Protein AF-A0A080ZP52-F1 (afdb_monomer_lite)

Organism: NCBI:txid1317066

Sequence (436 aa):
MRAQRRANQPVDPVRYAEYYLLLEKIFGLYREYQEHYNAKLLKLKDGKIDEMAGDIKELISMNVELKDINTQQSSKIDTLTEMNTQQSLEIKAILGHTIDVKRD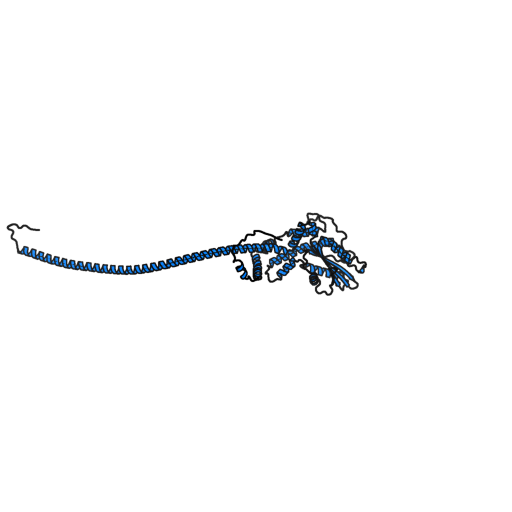LKEMSAKFDMMFDFVASMARFALPMWNGSSVFKTQLDHLIKQKTLTYALTHLKVMFVVAFYRIEEDSTYLMVYICCTNFADVGARIRKLYKEHNTTPSDDLKMTMLQPEAICLITQEINYERANIHQLVFNNSEAVVYNNRRKSYSMVYDTIDPNVIFTKFGEMVDILLEQEFQGYQMRRSQVLEDDTYEVNEDIIRHIKDSDDKFFDQTTPLCREYIDQYTRRDKTTVNGYKPVAKIPHSKTHRSDIVLAVSNVMYPLHKINKILDADNGTNEVATMINTGVMSKRNMKSLFKTTKAAAEAEDVEFDEETQERFNEVNEDDLPDTDDEDFD

Foldseek 3Di:
DDDDDDPPDDDPVVVVVVVVVVVVVVVVVVVVVVVVVVVVVVVVVVVVVVVVVVVVVVVVVVVVVVVVVVVVVVVVVVVVVVVVVVVVVVVVVVVVVVVVVVVVVVVVVVVVVVVLVVLLVVCLVQLLLLAPLSLLLVQLVVQVVVHPNVRSLQQFKFWKKKKWWAFDPQKIKIKMATDIGGLVCLLVVQQVVQCVQDVDPDPNRHIFIAQMATQFTANPDQVDDPVNLCCQQVPPPPQWDQDPVVRIIMGMGRHRDVVVVVVSVVSSSVSSNPDDRYPSNVVLVVVVVPPLADDQVLSVVVSVVNNVVLRVQQRVLSSQLSVQQKDDDPVDDNGIDGDPDGDQDFDDDPVDPDGGGSNCVSSVSNVVSSVVVVSPSVSVVCVVVVSDDSVNSVSSVVSVVSVVVVPPPPPPPVVVVVPPDDDDDDDDDDDDDDDD

Radius of gyration: 61.33 Å; chains: 1; bounding box: 144×103×180 Å

Structure (mmCIF, N/CA/C/O backbone):
data_AF-A0A080ZP52-F1
#
_entry.id   AF-A0A080ZP52-F1
#
loop_
_atom_site.group_PDB
_atom_site.id
_atom_site.type_symbol
_atom_site.label_atom_id
_atom_site.label_alt_id
_atom_site.label_comp_id
_atom_site.label_asym_id
_atom_site.label_entity_id
_atom_site.label_seq_id
_atom_site.pdbx_PDB_ins_code
_atom_site.Cartn_x
_atom_site.Cartn_y
_atom_site.Cartn_z
_atom_site.occupancy
_atom_site.B_iso_or_equiv
_atom_site.auth_seq_id
_atom_site.auth_comp_id
_atom_site.auth_asym_id
_atom_site.auth_atom_id
_atom_site.pdbx_PDB_model_num
ATOM 1 N N . MET A 1 1 ? -87.480 -29.086 122.006 1.00 43.97 1 MET A N 1
ATOM 2 C CA . MET A 1 1 ? -88.693 -29.879 122.309 1.00 43.97 1 MET A CA 1
ATOM 3 C C . MET A 1 1 ? -89.084 -29.628 123.760 1.00 43.97 1 MET A C 1
ATOM 5 O O . MET A 1 1 ? -88.258 -29.872 124.628 1.00 43.97 1 MET A O 1
ATOM 9 N N . ARG A 1 2 ? -90.280 -29.093 124.046 1.00 41.75 2 ARG A N 1
ATOM 10 C CA . ARG A 1 2 ? -90.812 -29.017 125.420 1.00 41.75 2 ARG A CA 1
ATOM 11 C C . ARG A 1 2 ? -91.896 -30.081 125.566 1.00 41.75 2 ARG A C 1
ATOM 13 O O . ARG A 1 2 ? -92.940 -29.968 124.937 1.00 41.75 2 ARG A O 1
ATOM 20 N N . ALA A 1 3 ? -91.631 -31.110 126.364 1.00 50.00 3 ALA A N 1
ATOM 21 C CA . ALA A 1 3 ? -92.643 -32.088 126.745 1.00 50.00 3 ALA A CA 1
ATOM 22 C C . ALA A 1 3 ? -93.511 -31.494 127.871 1.00 50.00 3 ALA A C 1
ATOM 24 O O . ALA A 1 3 ? -92.992 -31.133 128.927 1.00 50.00 3 ALA A O 1
ATOM 25 N N . GLN A 1 4 ? -94.820 -31.349 127.632 1.00 53.94 4 GLN A N 1
ATOM 26 C CA . GLN A 1 4 ? -95.799 -30.958 128.654 1.00 53.94 4 GLN A CA 1
ATOM 27 C C . GLN A 1 4 ? -96.029 -32.119 129.629 1.00 53.94 4 GLN A C 1
ATOM 29 O O . GLN A 1 4 ? -96.355 -33.235 129.224 1.00 53.94 4 GLN A O 1
ATOM 34 N N . ARG A 1 5 ? -95.871 -31.845 130.924 1.00 47.91 5 ARG A N 1
ATOM 35 C CA . ARG A 1 5 ? -96.026 -32.825 132.002 1.00 47.91 5 ARG A CA 1
ATOM 36 C C . ARG A 1 5 ? -97.510 -32.987 132.362 1.00 47.91 5 ARG A C 1
ATOM 38 O O . ARG A 1 5 ? -98.198 -31.992 132.574 1.00 47.91 5 ARG A O 1
ATOM 45 N N . ARG A 1 6 ? -98.011 -34.226 132.450 1.00 60.19 6 ARG A N 1
ATOM 46 C CA . ARG A 1 6 ? -99.365 -34.519 132.964 1.00 60.19 6 ARG A CA 1
ATOM 47 C C . ARG A 1 6 ? -99.363 -34.509 134.497 1.00 60.19 6 ARG A C 1
ATOM 49 O O . ARG A 1 6 ? -98.396 -34.961 135.107 1.00 60.19 6 ARG A O 1
ATOM 56 N N . ALA A 1 7 ? -100.454 -34.015 135.090 1.00 50.59 7 ALA A N 1
ATOM 57 C CA . ALA A 1 7 ? -100.545 -33.559 136.484 1.00 50.59 7 ALA A CA 1
ATOM 58 C C . ALA A 1 7 ? -100.070 -34.556 137.563 1.00 50.59 7 ALA A C 1
ATOM 60 O O . ALA A 1 7 ? -99.590 -34.112 138.596 1.00 50.59 7 ALA A O 1
ATOM 61 N N . ASN A 1 8 ? -100.112 -35.869 137.304 1.00 52.25 8 ASN A N 1
ATOM 62 C CA . ASN A 1 8 ? -99.738 -36.908 138.274 1.00 52.25 8 ASN A CA 1
ATOM 63 C C . ASN A 1 8 ? -98.673 -37.894 137.757 1.00 52.25 8 ASN A C 1
ATOM 65 O O . ASN A 1 8 ? -98.600 -39.020 138.239 1.00 52.25 8 ASN A O 1
ATOM 69 N N . GLN A 1 9 ? -97.850 -37.518 136.769 1.00 55.78 9 GLN A N 1
ATOM 70 C CA . GLN A 1 9 ? -96.741 -38.383 136.349 1.00 55.78 9 GLN A CA 1
ATOM 71 C C . GLN A 1 9 ? -95.572 -38.253 137.351 1.00 55.78 9 GLN A C 1
ATOM 73 O O . GLN A 1 9 ? -94.990 -37.157 137.452 1.00 55.78 9 GLN A O 1
ATOM 78 N N . PRO A 1 10 ? -95.220 -39.321 138.101 1.00 55.44 10 PRO A N 1
ATOM 79 C CA . PRO A 1 10 ? -94.081 -39.285 139.007 1.00 55.44 10 PRO A CA 1
ATOM 80 C C . PRO A 1 10 ? -92.820 -39.018 138.182 1.00 55.44 10 PRO A C 1
ATOM 82 O O . PRO A 1 10 ? -92.536 -39.710 137.205 1.00 55.44 10 PRO A O 1
ATOM 85 N N . VAL A 1 11 ? -92.110 -37.944 138.530 1.00 56.41 11 VAL A N 1
ATOM 86 C CA . VAL A 1 11 ? -90.774 -37.685 137.991 1.00 56.41 11 VAL A CA 1
ATOM 87 C C . VAL A 1 11 ? -89.851 -38.617 138.737 1.00 56.41 11 VAL A C 1
ATOM 89 O O . VAL A 1 11 ? -89.745 -38.496 139.952 1.00 56.41 11 VAL A O 1
ATOM 92 N N . ASP A 1 12 ? -89.237 -39.544 138.009 1.00 60.25 12 ASP A N 1
ATOM 93 C CA . ASP A 1 12 ? -88.077 -40.285 138.483 1.00 60.25 12 ASP A CA 1
ATOM 94 C C . ASP A 1 12 ? -86.867 -39.342 138.381 1.00 60.25 12 ASP A C 1
ATOM 96 O O . ASP A 1 12 ? -86.368 -39.095 137.274 1.00 60.25 12 ASP A O 1
ATOM 100 N N . PRO A 1 13 ? -86.438 -38.730 139.499 1.00 65.19 13 PRO A N 1
ATOM 101 C CA . PRO A 1 13 ? -85.400 -37.709 139.481 1.00 65.19 13 PRO A CA 1
ATOM 102 C C . PRO A 1 13 ? -84.044 -38.306 139.093 1.00 65.19 13 PRO A C 1
ATOM 104 O O . PRO A 1 13 ? -83.206 -37.592 138.545 1.00 65.19 13 PRO A O 1
ATOM 107 N N . VAL A 1 14 ? -83.847 -39.610 139.332 1.00 72.38 14 VAL A N 1
ATOM 108 C CA . VAL A 1 14 ? -82.597 -40.328 139.059 1.00 72.38 14 VAL A CA 1
ATOM 109 C C . VAL A 1 14 ? -82.389 -40.449 137.553 1.00 72.38 14 VAL A C 1
ATOM 111 O O . VAL A 1 14 ? -81.361 -40.017 137.041 1.00 72.38 14 VAL A O 1
ATOM 114 N N . ARG A 1 15 ? -83.408 -40.900 136.812 1.00 68.56 15 ARG A N 1
ATOM 115 C CA . ARG A 1 15 ? -83.350 -40.986 135.341 1.00 68.56 15 ARG A CA 1
ATOM 116 C C . ARG A 1 15 ? -83.157 -39.634 134.655 1.00 68.56 15 ARG A C 1
ATOM 118 O O . ARG A 1 15 ? -82.468 -39.547 133.641 1.00 68.56 15 ARG A O 1
ATOM 125 N N . TYR A 1 16 ? -83.771 -38.575 135.184 1.00 71.00 16 TYR A N 1
ATOM 126 C CA . TYR A 1 16 ? -83.564 -37.223 134.660 1.00 71.00 16 TYR A CA 1
ATOM 127 C C . TYR A 1 16 ? -82.139 -36.726 134.929 1.00 71.00 16 TYR A C 1
ATOM 129 O O . TYR A 1 16 ? -81.526 -36.158 134.027 1.00 71.00 16 TYR A O 1
ATOM 137 N N . ALA A 1 17 ? -81.592 -36.975 136.122 1.00 73.12 17 ALA A N 1
ATOM 138 C CA . ALA A 1 17 ? -80.207 -36.639 136.448 1.00 73.12 17 ALA A CA 1
ATOM 139 C C . ALA A 1 17 ? -79.204 -37.405 135.566 1.00 73.12 17 ALA A C 1
ATOM 141 O O . ALA A 1 17 ? -78.280 -36.796 135.031 1.00 73.12 17 ALA A O 1
ATOM 142 N N . GLU A 1 18 ? -79.421 -38.702 135.331 1.00 76.94 18 GLU A N 1
ATOM 143 C CA . GLU A 1 18 ? -78.604 -39.524 134.425 1.00 76.94 18 GLU A CA 1
ATOM 144 C C . GLU A 1 18 ? -78.648 -39.019 132.975 1.00 76.94 18 GLU A C 1
ATOM 146 O O . GLU A 1 18 ? -77.616 -38.952 132.309 1.00 76.94 18 GLU A O 1
ATOM 151 N N . TYR A 1 19 ? -79.822 -38.608 132.487 1.00 78.75 19 TYR A N 1
ATOM 152 C CA . TYR A 1 19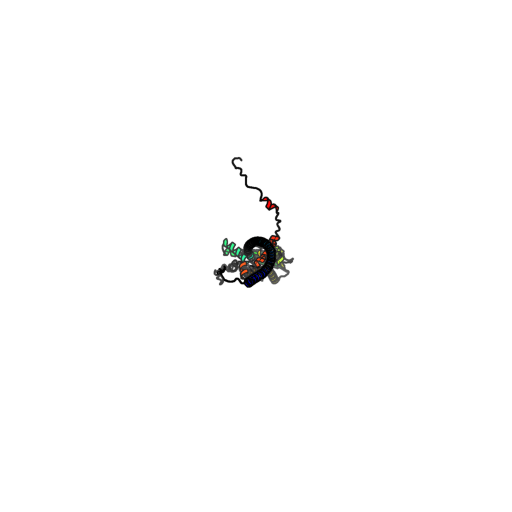 ? -79.969 -38.017 131.154 1.00 78.75 19 TYR A CA 1
ATOM 153 C C . TYR A 1 19 ? -79.232 -36.673 131.025 1.00 78.75 19 TYR A C 1
ATOM 155 O O . TYR A 1 19 ? -78.583 -36.425 130.007 1.00 78.75 19 TYR A O 1
ATOM 163 N N . TYR A 1 20 ? -79.287 -35.815 132.051 1.00 78.94 20 TYR A N 1
ATOM 164 C CA . TYR A 1 20 ? -78.544 -34.551 132.064 1.00 78.94 20 TYR A CA 1
ATOM 165 C C . TYR A 1 20 ? -77.026 -34.761 132.166 1.00 78.94 20 TYR A C 1
ATOM 167 O O . TYR A 1 20 ? -76.291 -34.097 131.440 1.00 78.94 20 TYR A O 1
ATOM 175 N N . LEU A 1 21 ? -76.556 -35.726 132.962 1.00 81.62 21 LEU A N 1
ATOM 176 C CA . LEU A 1 21 ? -75.140 -36.122 133.020 1.00 81.62 21 LEU A CA 1
ATOM 177 C C . LEU A 1 21 ? -74.645 -36.696 131.685 1.00 81.62 21 LEU A C 1
ATOM 179 O O . LEU A 1 21 ? -73.531 -36.405 131.250 1.00 81.62 21 LEU A O 1
ATOM 183 N N . LEU A 1 22 ? -75.474 -37.488 130.998 1.00 83.81 22 LEU A N 1
ATOM 184 C CA . LEU A 1 22 ? -75.166 -37.988 129.658 1.00 83.81 22 LEU A CA 1
ATOM 185 C C . LEU A 1 22 ? -75.073 -36.841 128.645 1.00 83.81 22 LEU A C 1
ATOM 187 O O . LEU A 1 22 ? -74.140 -36.816 127.846 1.00 83.81 22 LEU A O 1
ATOM 191 N N . LEU A 1 23 ? -76.007 -35.886 128.688 1.00 83.31 23 LEU A N 1
ATOM 192 C CA . LEU A 1 23 ? -75.962 -34.683 127.856 1.00 83.31 23 LEU A CA 1
ATOM 193 C C . LEU A 1 23 ? -74.693 -33.874 128.112 1.00 83.31 23 LEU A C 1
ATOM 195 O O . LEU A 1 23 ? -74.048 -33.462 127.155 1.00 83.31 23 LEU A O 1
ATOM 199 N N . GLU A 1 24 ? -74.310 -33.682 129.370 1.00 84.12 24 GLU A N 1
ATOM 200 C CA . GLU A 1 24 ? -73.097 -32.954 129.742 1.00 84.12 24 GLU A CA 1
ATOM 201 C C . GLU A 1 24 ? -71.834 -33.671 129.239 1.00 84.12 24 GLU A C 1
ATOM 203 O O . GLU A 1 24 ? -70.945 -33.040 128.668 1.00 84.12 24 GLU A O 1
ATOM 208 N N . LYS A 1 25 ? -71.802 -35.007 129.320 1.00 84.94 25 LYS A N 1
ATOM 209 C CA . LYS A 1 25 ? -70.719 -35.830 128.763 1.00 84.94 25 LYS A CA 1
ATOM 210 C C . LYS A 1 25 ? -70.658 -35.770 127.233 1.00 84.94 25 LYS A C 1
ATOM 212 O O . LYS A 1 25 ? -69.571 -35.669 126.673 1.00 84.94 25 LYS A O 1
ATOM 217 N N . ILE A 1 26 ? -71.805 -35.798 126.550 1.00 86.56 26 ILE A N 1
ATOM 218 C CA . ILE A 1 26 ? -71.885 -35.638 125.089 1.00 86.56 26 ILE A CA 1
ATOM 219 C C . ILE A 1 26 ? -71.441 -34.229 124.679 1.00 86.56 26 ILE A C 1
ATOM 221 O O . ILE A 1 26 ? -70.680 -34.091 123.725 1.00 86.56 26 ILE A O 1
ATOM 225 N N . PHE A 1 27 ? -71.861 -33.192 125.408 1.00 85.88 27 PHE A N 1
ATOM 226 C CA . PHE A 1 27 ? -71.411 -31.819 125.179 1.00 85.88 27 PHE A CA 1
ATOM 227 C C . PHE A 1 27 ? -69.902 -31.671 125.398 1.00 85.88 27 PHE A C 1
ATOM 229 O O . PHE A 1 27 ? -69.246 -31.018 124.589 1.00 85.88 27 PHE A O 1
ATOM 236 N N . GLY A 1 28 ? -69.343 -32.308 126.432 1.00 85.06 28 GLY A N 1
ATOM 237 C CA . GLY A 1 28 ? -67.900 -32.355 126.677 1.00 85.06 28 GLY A CA 1
ATOM 238 C C . GLY A 1 28 ? -67.132 -33.006 125.524 1.00 85.06 28 GLY A C 1
ATOM 239 O O . GLY A 1 28 ? -66.225 -32.389 124.972 1.00 85.06 28 GLY A O 1
ATOM 240 N N . LEU A 1 29 ? -67.560 -34.195 125.086 1.00 87.56 29 LEU A N 1
ATOM 241 C CA . LEU A 1 29 ? -66.949 -34.910 123.957 1.00 87.56 29 LEU A CA 1
ATOM 242 C C . LEU A 1 29 ? -67.074 -34.144 122.632 1.00 87.56 29 LEU A C 1
ATOM 244 O O . LEU A 1 29 ? -66.143 -34.134 121.830 1.00 87.56 29 LEU A O 1
ATOM 248 N N . TYR A 1 30 ? -68.211 -33.485 122.389 1.00 90.38 30 TYR A N 1
ATOM 249 C CA . TYR A 1 30 ? -68.393 -32.650 121.203 1.00 90.38 30 TYR A CA 1
ATOM 250 C C . TYR A 1 30 ? -67.467 -31.431 121.228 1.00 90.38 30 TYR A C 1
ATOM 252 O O . TYR A 1 30 ? -66.908 -31.067 120.195 1.00 90.38 30 TYR A O 1
ATOM 260 N N . ARG A 1 31 ? -67.267 -30.821 122.402 1.00 88.25 31 ARG A N 1
ATOM 261 C CA . ARG A 1 31 ? -66.356 -29.686 122.574 1.00 88.25 31 ARG A CA 1
ATOM 262 C C . ARG A 1 31 ? -64.901 -30.092 122.338 1.00 88.25 31 ARG A C 1
ATOM 264 O O . ARG A 1 31 ? -64.226 -29.416 121.570 1.00 88.25 31 ARG A O 1
ATOM 271 N N . GLU A 1 32 ? -64.457 -31.219 122.896 1.00 88.31 32 GLU A N 1
ATOM 272 C CA . GLU A 1 32 ? -63.128 -31.786 122.613 1.00 88.31 32 GLU A CA 1
ATOM 273 C C . GLU A 1 32 ? -62.956 -32.116 121.125 1.00 88.31 32 GLU A C 1
ATOM 275 O O . GLU A 1 32 ? -61.949 -31.752 120.518 1.00 88.31 32 GLU A O 1
ATOM 280 N N . TYR A 1 33 ? -63.951 -32.756 120.500 1.00 91.56 33 TYR A N 1
ATOM 281 C CA . TYR A 1 33 ? -63.927 -33.020 119.060 1.00 91.56 33 TYR A CA 1
ATOM 282 C C . TYR A 1 33 ? -63.812 -31.722 118.254 1.00 91.56 33 TYR A C 1
ATOM 284 O O . TYR A 1 33 ? -63.003 -31.645 117.332 1.00 91.56 33 TYR A O 1
ATOM 292 N N . GLN A 1 34 ? -64.591 -30.696 118.601 1.00 92.25 34 GLN A N 1
ATOM 293 C CA . GLN A 1 34 ? -64.574 -29.402 117.926 1.00 92.25 34 GLN A CA 1
ATOM 294 C C . GLN A 1 34 ? -63.216 -28.705 118.079 1.00 92.25 34 GLN A C 1
ATOM 296 O O . GLN A 1 34 ? -62.701 -28.167 117.100 1.00 92.25 34 GLN A O 1
ATOM 301 N N . GLU A 1 35 ? -62.608 -28.742 119.265 1.00 90.75 35 GLU A N 1
ATOM 302 C CA . GLU A 1 35 ? -61.270 -28.196 119.511 1.00 90.75 35 GLU A CA 1
ATOM 303 C C . GLU A 1 35 ? -60.200 -28.940 118.701 1.00 90.75 35 GLU A C 1
ATOM 305 O O . GLU A 1 35 ? -59.431 -28.309 117.972 1.00 90.75 35 GLU A O 1
ATOM 310 N N . HIS A 1 36 ? -60.197 -30.277 118.729 1.00 89.38 36 HIS A N 1
ATOM 311 C CA . HIS A 1 36 ? -59.265 -31.086 117.940 1.00 89.38 36 HIS A CA 1
ATOM 312 C C . HIS A 1 36 ? -59.466 -30.925 116.428 1.00 89.38 36 HIS A C 1
ATOM 314 O O . HIS A 1 36 ? -58.488 -30.853 115.678 1.00 89.38 36 HIS A O 1
ATOM 320 N N . TYR A 1 37 ? -60.714 -30.840 115.965 1.00 93.12 37 TYR A N 1
ATOM 321 C CA . TYR A 1 37 ? -61.040 -30.611 114.561 1.00 93.12 37 TYR A CA 1
ATOM 322 C C . TYR A 1 37 ? -60.565 -29.229 114.106 1.00 93.12 37 TYR A C 1
ATOM 324 O O . TYR A 1 37 ? -59.903 -29.123 113.075 1.00 93.12 37 TYR A O 1
ATOM 332 N N . ASN A 1 38 ? -60.822 -28.182 114.896 1.00 91.62 38 ASN A N 1
ATOM 333 C CA . ASN A 1 38 ? -60.366 -26.824 114.601 1.00 91.62 38 ASN A CA 1
ATOM 334 C C . ASN A 1 38 ? -58.838 -26.727 114.586 1.00 91.62 38 ASN A C 1
ATOM 336 O O . ASN A 1 38 ? -58.281 -26.134 113.665 1.00 91.62 38 ASN A O 1
ATOM 340 N N . ALA A 1 39 ? -58.156 -27.358 115.546 1.00 91.75 39 ALA A N 1
ATOM 341 C CA . ALA A 1 39 ? -56.697 -27.412 115.581 1.00 91.75 39 ALA A CA 1
ATOM 342 C C . ALA A 1 39 ? -56.120 -28.136 114.351 1.00 91.75 39 ALA A C 1
ATOM 344 O O . ALA A 1 39 ? -55.157 -27.668 113.740 1.00 91.75 39 ALA A O 1
ATOM 345 N N . LYS A 1 40 ? -56.732 -29.253 113.935 1.00 93.19 40 LYS A N 1
ATOM 346 C CA . LYS A 1 40 ? -56.328 -29.987 112.727 1.00 93.19 40 LYS A CA 1
ATOM 347 C C . LYS A 1 40 ? -56.591 -29.183 111.452 1.00 93.19 40 LYS A C 1
ATOM 349 O O . LYS A 1 40 ? -55.758 -29.191 110.550 1.00 93.19 40 LYS A O 1
ATOM 354 N N . LEU A 1 41 ? -57.722 -28.482 111.382 1.00 94.00 41 LEU A N 1
ATOM 355 C CA . LEU A 1 41 ? -58.083 -27.628 110.253 1.00 94.00 41 LEU A CA 1
ATOM 356 C C . LEU A 1 41 ? -57.129 -26.435 110.121 1.00 94.00 41 LEU A C 1
ATOM 358 O O . LEU A 1 41 ? -56.712 -26.131 109.008 1.00 94.00 41 LEU A O 1
ATOM 362 N N . LEU A 1 42 ? -56.765 -25.794 111.236 1.00 93.38 42 LEU A N 1
ATOM 363 C CA . LEU A 1 42 ? -55.763 -24.725 111.271 1.00 93.38 42 LEU A CA 1
ATOM 364 C C . LEU A 1 42 ? -54.421 -25.226 110.744 1.00 93.38 42 LEU A C 1
ATOM 366 O O . LEU A 1 42 ? -53.915 -24.677 109.776 1.00 93.38 42 LEU A O 1
ATOM 370 N N . LYS A 1 43 ? -53.925 -26.352 111.268 1.00 93.75 43 LYS A N 1
ATOM 371 C CA . LYS A 1 43 ? -52.659 -26.941 110.815 1.00 93.75 43 LYS A CA 1
ATOM 372 C C . LYS A 1 43 ? -52.650 -27.274 109.316 1.00 93.75 43 LYS A C 1
ATOM 374 O O . LYS A 1 43 ? -51.635 -27.085 108.655 1.00 93.75 43 LYS A O 1
ATOM 379 N N . LEU A 1 44 ? -53.766 -27.775 108.775 1.00 93.25 44 LEU A N 1
ATOM 380 C CA . LEU A 1 44 ? -53.903 -28.040 107.337 1.00 93.25 44 LEU A CA 1
ATOM 381 C C . LEU A 1 44 ? -53.912 -26.750 106.508 1.00 93.25 44 LEU A C 1
ATOM 383 O O . LEU A 1 44 ? -53.311 -26.716 105.437 1.00 93.25 44 LEU A O 1
ATOM 387 N N . LYS A 1 45 ? -54.590 -25.702 106.987 1.00 93.94 45 LYS A N 1
ATOM 388 C CA . LYS A 1 45 ? -54.622 -24.398 106.316 1.00 93.94 45 LYS A CA 1
ATOM 389 C C . LYS A 1 45 ? -53.256 -23.727 106.332 1.00 93.94 45 LYS A C 1
ATOM 391 O O . LYS A 1 45 ? -52.814 -23.306 105.272 1.00 93.94 45 LYS A O 1
ATOM 396 N N . ASP A 1 46 ? -52.594 -23.686 107.483 1.00 93.62 46 ASP A N 1
ATOM 397 C CA . ASP A 1 46 ? -51.259 -23.102 107.630 1.00 93.62 46 ASP A CA 1
ATOM 398 C C . ASP A 1 46 ? -50.259 -23.826 106.724 1.00 93.62 46 ASP A C 1
ATOM 400 O O . ASP A 1 46 ? -49.578 -23.185 105.933 1.00 93.62 46 ASP A O 1
ATOM 404 N N . GLY A 1 47 ? -50.281 -25.166 106.706 1.00 93.12 47 GLY A N 1
ATOM 405 C CA . GLY A 1 47 ? -49.438 -25.945 105.796 1.00 93.12 47 GLY A CA 1
ATOM 406 C C . GLY A 1 47 ? -49.688 -25.640 104.313 1.00 93.12 47 GLY A C 1
ATOM 407 O O . GLY A 1 47 ? -48.739 -25.561 103.539 1.00 93.12 47 GLY A O 1
ATOM 408 N N . LYS A 1 48 ? -50.948 -25.418 103.907 1.00 95.19 48 LYS A N 1
ATOM 409 C CA . LYS A 1 48 ? -51.263 -25.026 102.523 1.00 95.19 48 LYS A CA 1
ATOM 410 C C . LYS A 1 48 ? -50.843 -23.585 102.218 1.00 95.19 48 LYS A C 1
ATOM 412 O O . LYS A 1 48 ? -50.418 -23.310 101.101 1.00 95.19 48 LYS A O 1
ATOM 417 N N . ILE A 1 49 ? -50.963 -22.674 103.185 1.00 94.69 49 ILE A N 1
ATOM 418 C CA . ILE A 1 49 ? -50.499 -21.287 103.054 1.00 94.69 49 ILE A CA 1
ATOM 419 C C . ILE A 1 49 ? -48.980 -21.256 102.873 1.00 94.69 49 ILE A C 1
ATOM 421 O O . ILE A 1 49 ? -48.508 -20.561 101.978 1.00 94.69 49 ILE A O 1
ATOM 425 N N . ASP A 1 50 ? -48.237 -22.037 103.656 1.00 93.94 50 ASP A N 1
ATOM 426 C CA . ASP A 1 50 ? -46.778 -22.125 103.560 1.00 93.94 50 ASP A CA 1
ATOM 427 C C . ASP A 1 50 ? -46.325 -22.699 102.210 1.00 93.94 50 ASP A C 1
ATOM 429 O O . ASP A 1 50 ? -45.410 -22.159 101.590 1.00 93.94 50 ASP A O 1
ATOM 433 N N . GLU A 1 51 ? -46.997 -23.748 101.718 1.00 95.38 51 GLU A N 1
ATOM 434 C CA . GLU A 1 51 ? -46.740 -24.331 100.393 1.00 95.38 51 GLU A CA 1
ATOM 435 C C . GLU A 1 51 ? -46.964 -23.295 99.281 1.00 95.38 51 GLU A C 1
ATOM 437 O O . GLU A 1 51 ? -46.058 -23.023 98.498 1.00 95.38 51 GLU A O 1
ATOM 442 N N . MET A 1 52 ? -48.125 -22.627 99.274 1.00 94.69 52 MET A N 1
ATOM 443 C CA . MET A 1 52 ? -48.410 -21.578 98.288 1.00 94.69 52 MET A CA 1
ATOM 444 C C . MET A 1 52 ? -47.441 -20.395 98.401 1.00 94.69 52 MET A C 1
ATOM 446 O O . MET A 1 52 ? -47.087 -19.792 97.392 1.00 94.69 52 MET A O 1
ATOM 450 N N . ALA A 1 53 ? -47.011 -20.030 99.611 1.00 94.62 53 ALA A N 1
ATOM 451 C CA . ALA A 1 53 ? -46.019 -18.977 99.808 1.00 94.62 53 ALA A CA 1
ATOM 452 C C . ALA A 1 53 ? -44.643 -19.377 99.246 1.00 94.62 53 ALA A C 1
ATOM 454 O O . ALA A 1 53 ? -43.923 -18.515 98.731 1.00 94.62 53 ALA A O 1
ATOM 455 N N . GLY A 1 54 ? -44.297 -20.666 99.321 1.00 95.00 54 GLY A N 1
ATOM 456 C CA . GLY A 1 54 ? -43.143 -21.259 98.648 1.00 95.00 54 GLY A CA 1
ATOM 457 C C . GLY A 1 54 ? -43.233 -21.106 97.131 1.00 95.00 54 GLY A C 1
ATOM 458 O O . GLY A 1 54 ? -42.365 -20.463 96.538 1.00 95.00 54 GLY A O 1
ATOM 459 N N . ASP A 1 55 ? -44.324 -21.586 96.532 1.00 95.56 55 ASP A N 1
ATOM 460 C CA . ASP A 1 55 ? -44.561 -21.513 95.082 1.00 95.56 55 ASP A CA 1
ATOM 461 C C . ASP A 1 55 ? -44.537 -20.062 94.570 1.00 95.56 55 ASP A C 1
ATOM 463 O O . ASP A 1 55 ? -43.950 -19.755 93.531 1.00 95.56 55 ASP A O 1
ATOM 467 N N . ILE A 1 56 ? -45.135 -19.129 95.323 1.00 95.62 56 ILE A N 1
ATOM 468 C CA . ILE A 1 56 ? -45.136 -17.699 94.983 1.00 95.62 56 ILE A CA 1
ATOM 469 C C . ILE A 1 56 ? -43.712 -17.136 94.966 1.00 95.62 56 ILE A C 1
ATOM 471 O O . ILE A 1 56 ? -43.373 -16.373 94.061 1.00 95.62 56 ILE A O 1
ATOM 475 N N . LYS A 1 57 ? -42.864 -17.490 95.938 1.00 95.12 57 LYS A N 1
ATOM 476 C CA . LYS A 1 57 ? -41.464 -17.039 95.947 1.00 95.12 57 LYS A CA 1
ATOM 477 C C . LYS A 1 57 ? -40.693 -17.566 94.743 1.00 95.12 57 LYS A C 1
ATOM 479 O O . LYS A 1 57 ? -39.933 -16.806 94.145 1.00 95.12 57 LYS A O 1
ATOM 484 N N . GLU A 1 58 ? -40.901 -18.826 94.378 1.00 95.31 58 GLU A N 1
ATOM 485 C CA . GLU A 1 58 ? -40.250 -19.431 93.216 1.00 95.31 58 GLU A CA 1
ATOM 486 C C . GLU A 1 58 ? -40.701 -18.757 91.910 1.00 95.31 58 GLU A C 1
ATOM 488 O O . GLU A 1 58 ? -39.869 -18.348 91.099 1.00 95.31 58 GLU A O 1
ATOM 493 N N . LEU A 1 59 ? -42.007 -18.513 91.753 1.00 94.75 59 LEU A N 1
ATOM 494 C CA . LEU A 1 59 ? -42.569 -17.771 90.619 1.00 94.75 59 LEU A CA 1
ATOM 495 C C . LEU A 1 59 ? -42.048 -16.331 90.524 1.00 94.75 59 LEU A C 1
ATOM 497 O O . LEU A 1 59 ? -41.841 -15.821 89.420 1.00 94.75 59 LEU A O 1
ATOM 501 N N . ILE A 1 60 ? -41.841 -15.658 91.659 1.00 95.38 60 ILE A N 1
ATOM 502 C CA . ILE A 1 60 ? -41.227 -14.325 91.693 1.00 95.38 60 ILE A CA 1
ATOM 503 C C . ILE A 1 60 ? -39.773 -14.406 91.222 1.00 95.38 60 ILE A C 1
ATOM 505 O O . ILE A 1 60 ? -39.377 -13.600 90.382 1.00 95.38 60 ILE A O 1
ATOM 509 N N . SER A 1 61 ? -39.002 -15.384 91.708 1.00 95.06 61 SER A N 1
ATOM 510 C CA . SER A 1 61 ? -37.605 -15.582 91.297 1.00 95.06 61 SER A CA 1
ATOM 511 C C . SER A 1 61 ? -37.489 -15.809 89.788 1.00 95.06 61 SER A C 1
ATOM 513 O O . SER A 1 61 ? -36.750 -15.095 89.113 1.00 95.06 61 SER A O 1
ATOM 515 N N . MET A 1 62 ? -38.291 -16.723 89.234 1.00 95.06 62 MET A N 1
ATOM 516 C CA . MET A 1 62 ? -38.306 -16.994 87.791 1.00 95.06 62 MET A CA 1
ATOM 517 C C . MET A 1 62 ? -38.713 -15.767 86.964 1.00 95.06 62 MET A C 1
ATOM 519 O O . MET A 1 62 ? -38.154 -15.527 85.898 1.00 95.06 62 MET A O 1
ATOM 523 N N . ASN A 1 63 ? -39.666 -14.958 87.439 1.00 94.19 63 ASN A N 1
ATOM 524 C CA . ASN A 1 63 ? -40.057 -13.731 86.737 1.00 94.19 63 ASN A CA 1
ATOM 525 C C . ASN A 1 63 ? -38.938 -12.687 86.698 1.00 94.19 63 ASN A C 1
ATOM 527 O O . ASN A 1 63 ? -38.822 -11.965 85.707 1.00 94.19 63 ASN A O 1
ATOM 531 N N . VAL A 1 64 ? -38.124 -12.590 87.753 1.00 95.06 64 VAL A N 1
ATOM 532 C CA . VAL A 1 64 ? -36.956 -11.698 87.762 1.00 95.06 64 VAL A CA 1
ATOM 533 C C . VAL A 1 64 ? -35.940 -12.158 86.718 1.00 95.06 64 VAL A C 1
ATOM 535 O O . VAL A 1 64 ? -35.531 -11.354 85.886 1.00 95.06 64 VAL A O 1
ATOM 538 N N . GLU A 1 65 ? -35.619 -13.453 86.678 1.00 95.44 65 GLU A N 1
ATOM 539 C CA . GLU A 1 65 ? -34.694 -14.011 85.681 1.00 95.44 65 GLU A CA 1
ATOM 540 C C . GLU A 1 65 ? -35.200 -13.822 84.244 1.00 95.44 65 GLU A C 1
ATOM 542 O O . GLU A 1 65 ? -34.455 -13.375 83.370 1.00 95.44 65 GLU A O 1
ATOM 547 N N . LEU A 1 66 ? -36.485 -14.093 83.989 1.00 94.88 66 LEU A N 1
ATOM 548 C CA . LEU A 1 66 ? -37.100 -13.870 82.677 1.00 94.88 66 LEU A CA 1
ATOM 549 C C . LEU A 1 66 ? -37.051 -12.397 82.265 1.00 94.88 66 LEU A C 1
ATOM 551 O O . LEU A 1 66 ? -36.817 -12.091 81.094 1.00 94.88 66 LEU A O 1
ATOM 555 N N . LYS A 1 67 ? -37.248 -11.478 83.214 1.00 95.62 67 LYS A N 1
ATOM 556 C CA . LYS A 1 67 ? -37.149 -10.040 82.960 1.00 95.62 67 LYS A CA 1
ATOM 557 C C . LYS A 1 67 ? -35.723 -9.641 82.581 1.00 95.62 67 LYS A C 1
ATOM 559 O O . LYS A 1 67 ? -35.550 -8.890 81.620 1.00 95.62 67 LYS A O 1
ATOM 564 N N . ASP A 1 68 ? -34.715 -10.166 83.270 1.00 94.69 68 ASP A N 1
ATOM 565 C CA . ASP A 1 68 ? -33.309 -9.895 82.955 1.00 94.69 68 ASP A CA 1
ATOM 566 C C . ASP A 1 68 ? -32.928 -10.440 81.573 1.00 94.69 68 ASP A C 1
ATOM 568 O O . ASP A 1 68 ? -32.340 -9.718 80.763 1.00 94.69 68 ASP A O 1
ATOM 572 N N . ILE A 1 69 ? -33.347 -11.670 81.251 1.00 95.06 69 ILE A N 1
ATOM 573 C CA . ILE A 1 69 ? -33.152 -12.271 79.922 1.00 95.06 69 ILE A CA 1
ATOM 574 C C . ILE A 1 69 ? -33.806 -11.410 78.839 1.00 95.06 69 ILE A C 1
ATOM 576 O O . ILE A 1 69 ? -33.172 -11.121 77.824 1.00 95.06 69 ILE A O 1
ATOM 580 N N . ASN A 1 70 ? -35.047 -10.967 79.048 1.00 94.81 70 ASN A N 1
ATOM 581 C CA . ASN A 1 70 ? -35.763 -10.149 78.072 1.00 94.81 70 ASN A CA 1
ATOM 582 C C . ASN A 1 70 ? -35.068 -8.795 77.854 1.00 94.81 70 ASN A C 1
ATOM 584 O O . ASN A 1 70 ? -34.929 -8.331 76.725 1.00 94.81 70 ASN A O 1
ATOM 588 N N . THR A 1 71 ? -34.541 -8.195 78.924 1.00 94.38 71 THR A N 1
ATOM 589 C CA . THR A 1 71 ? -33.781 -6.939 78.844 1.00 94.38 71 THR A CA 1
ATOM 590 C C . THR A 1 71 ? -32.485 -7.126 78.041 1.00 94.38 71 THR A C 1
ATOM 592 O O . THR A 1 71 ? -32.167 -6.308 77.179 1.00 94.38 71 THR A O 1
ATOM 595 N N . GLN A 1 72 ? -31.767 -8.238 78.253 1.00 94.88 72 GLN A N 1
ATOM 596 C CA . GLN A 1 72 ? -30.575 -8.588 77.466 1.00 94.88 72 GLN A CA 1
ATOM 597 C C . GLN A 1 72 ? -30.890 -8.925 76.002 1.00 94.88 72 GLN A C 1
ATOM 599 O O . GLN A 1 72 ? -30.081 -8.656 75.116 1.00 94.88 72 GLN A O 1
ATOM 604 N N . GLN A 1 73 ? -32.030 -9.558 75.724 1.00 94.69 73 GLN A N 1
ATOM 605 C CA . GLN A 1 73 ? -32.453 -9.835 74.352 1.00 94.69 73 GLN A CA 1
ATOM 606 C C . GLN A 1 73 ? -32.821 -8.546 73.620 1.00 94.69 73 GLN A C 1
ATOM 608 O O . GLN A 1 73 ? -32.414 -8.376 72.473 1.00 94.69 73 GLN A O 1
ATOM 613 N N . SER A 1 74 ? -33.513 -7.623 74.291 1.00 95.12 74 SER A N 1
ATOM 614 C CA . SER A 1 74 ? -33.879 -6.329 73.714 1.00 95.12 74 SER A CA 1
ATOM 615 C C . SER A 1 74 ? -32.639 -5.530 73.302 1.00 95.12 74 SER A C 1
ATOM 617 O O . SER A 1 74 ? -32.567 -5.073 72.166 1.00 95.12 74 SER A O 1
ATOM 619 N N . SER A 1 75 ? -31.605 -5.464 74.150 1.00 94.12 75 SER A N 1
ATOM 620 C CA . SER A 1 75 ? -30.365 -4.754 73.798 1.00 94.12 75 SER A CA 1
ATOM 621 C C . SER A 1 75 ? -29.606 -5.397 72.628 1.00 94.12 75 SER A C 1
ATOM 623 O O . SER A 1 75 ? -29.057 -4.696 71.775 1.00 94.12 75 SER A O 1
ATOM 625 N N . LYS A 1 76 ? -29.605 -6.736 72.535 1.00 95.69 76 LYS A N 1
ATOM 626 C CA . LYS A 1 76 ? -29.041 -7.457 71.379 1.00 95.69 76 LYS A CA 1
ATOM 627 C C . LYS A 1 76 ? -29.809 -7.166 70.089 1.00 95.69 76 LYS A C 1
ATOM 629 O O . LYS A 1 76 ? -29.180 -7.035 69.041 1.00 95.69 76 LYS A O 1
ATOM 634 N N . ILE A 1 77 ? -31.139 -7.071 70.153 1.00 95.56 77 ILE A N 1
ATOM 635 C CA . ILE A 1 77 ? -31.984 -6.722 69.001 1.00 95.56 77 ILE A CA 1
ATOM 636 C C . ILE A 1 77 ? -31.665 -5.308 68.514 1.00 95.56 77 ILE A C 1
ATOM 638 O O . ILE A 1 77 ? -31.501 -5.115 67.309 1.00 95.56 77 ILE A O 1
ATOM 642 N N . ASP A 1 78 ? -31.506 -4.348 69.424 1.00 94.44 78 ASP A N 1
ATOM 643 C CA . ASP A 1 78 ? -31.162 -2.969 69.064 1.00 94.44 78 ASP A CA 1
ATOM 644 C C . ASP A 1 78 ? -29.804 -2.909 68.348 1.00 94.44 78 ASP A C 1
ATOM 646 O O . ASP A 1 78 ? -29.693 -2.333 67.266 1.00 94.44 78 ASP A O 1
ATOM 650 N N . THR A 1 79 ? -28.799 -3.618 68.878 1.00 95.38 79 THR A N 1
ATOM 651 C CA . THR A 1 79 ? -27.458 -3.683 68.266 1.00 95.38 79 THR A CA 1
ATOM 652 C C . THR A 1 79 ? -27.498 -4.326 66.874 1.00 95.38 79 THR A C 1
ATOM 654 O O . THR A 1 79 ? -26.894 -3.820 65.930 1.00 95.38 79 THR A O 1
ATOM 657 N N . LEU A 1 80 ? -28.236 -5.432 66.709 1.00 94.25 80 LEU A N 1
ATOM 658 C CA . LEU A 1 80 ? -28.399 -6.088 65.405 1.00 94.25 80 LEU A CA 1
ATOM 659 C C . LEU A 1 80 ? -29.131 -5.196 64.396 1.00 94.25 80 LEU A C 1
ATOM 661 O O . LEU A 1 80 ? -28.813 -5.218 63.207 1.00 94.25 80 LEU A O 1
ATOM 665 N N . THR A 1 81 ? -30.097 -4.405 64.860 1.00 94.75 81 THR A N 1
ATOM 666 C CA . THR A 1 81 ? -30.844 -3.466 64.015 1.00 94.75 81 THR A CA 1
ATOM 667 C C . THR A 1 81 ? -29.934 -2.344 63.519 1.00 94.75 81 THR A C 1
ATOM 669 O O . THR A 1 81 ? -29.948 -2.023 62.329 1.00 94.75 81 THR A O 1
ATOM 672 N N . GLU A 1 82 ? -29.084 -1.799 64.388 1.00 95.56 82 GLU A N 1
ATOM 673 C CA . GLU A 1 82 ? -28.099 -0.779 64.020 1.00 95.56 82 GLU A CA 1
ATOM 674 C C . GLU A 1 82 ? -27.077 -1.317 63.007 1.00 95.56 82 GLU A C 1
ATOM 676 O O . GLU A 1 82 ? -26.877 -0.717 61.948 1.00 95.56 82 GLU A O 1
ATOM 681 N N . MET A 1 83 ? -26.523 -2.511 63.253 1.00 95.44 83 MET A N 1
ATOM 682 C CA . MET A 1 83 ? -25.604 -3.172 62.318 1.00 95.44 83 MET A CA 1
ATOM 683 C C . MET A 1 83 ? -26.240 -3.427 60.944 1.00 95.44 83 MET A C 1
ATOM 685 O O . MET A 1 83 ? -25.614 -3.149 59.922 1.00 95.44 83 MET A O 1
ATOM 689 N N . ASN A 1 84 ? -27.484 -3.913 60.895 1.00 93.12 84 ASN A N 1
ATOM 690 C CA . ASN A 1 84 ? -28.202 -4.117 59.631 1.00 93.12 84 ASN A CA 1
ATOM 691 C C . ASN A 1 84 ? -28.431 -2.801 58.879 1.00 93.12 84 ASN A C 1
ATOM 693 O O . ASN A 1 84 ? -28.353 -2.763 57.650 1.00 93.12 84 ASN A O 1
ATOM 697 N N . THR A 1 85 ? -28.702 -1.718 59.607 1.00 95.19 85 THR A N 1
ATOM 698 C CA . THR A 1 85 ? -28.892 -0.393 59.007 1.00 95.19 85 THR A CA 1
ATOM 699 C C . THR A 1 85 ? -27.589 0.093 58.374 1.00 95.19 85 THR A C 1
ATOM 701 O O . THR A 1 85 ? -27.591 0.524 57.220 1.00 95.19 85 THR A O 1
ATOM 704 N N . GLN A 1 86 ? -26.466 -0.069 59.078 1.00 95.50 86 GLN A N 1
ATOM 705 C CA . GLN A 1 86 ? -25.137 0.273 58.574 1.00 95.50 86 GLN A CA 1
ATOM 706 C C . GLN A 1 86 ? -24.754 -0.560 57.340 1.00 95.50 86 GLN A C 1
ATOM 708 O O . GLN A 1 86 ? -24.374 -0.002 56.310 1.00 95.50 86 GLN A O 1
ATOM 713 N N . GLN A 1 87 ? -24.947 -1.882 57.388 1.00 95.12 87 GLN A N 1
ATOM 714 C CA . GLN A 1 87 ? -24.708 -2.761 56.238 1.00 95.12 87 GLN A CA 1
ATOM 715 C C . GLN A 1 87 ? -25.570 -2.374 55.029 1.00 95.12 87 GLN A C 1
ATOM 717 O O . GLN A 1 87 ? -25.096 -2.389 53.893 1.00 95.12 87 GLN A O 1
ATOM 722 N N . SER A 1 88 ? -26.828 -1.977 55.250 1.00 95.50 88 SER A N 1
ATOM 723 C CA . SER A 1 88 ? -27.702 -1.515 54.168 1.00 95.50 88 SER A CA 1
ATOM 724 C C . SER A 1 88 ? -27.202 -0.220 53.517 1.00 95.50 88 SER A C 1
ATOM 726 O O . SER A 1 88 ? -27.390 -0.044 52.310 1.00 95.50 88 SER A O 1
ATOM 728 N N . LEU A 1 89 ? -26.583 0.687 54.280 1.00 94.81 89 LEU A N 1
ATOM 729 C CA . LEU A 1 89 ? -25.977 1.909 53.743 1.00 94.81 89 LEU A CA 1
ATOM 730 C C . LEU A 1 89 ? -24.723 1.594 52.918 1.00 94.81 89 LEU A C 1
ATOM 732 O O . LEU A 1 89 ? -24.576 2.113 51.812 1.00 94.81 89 LEU A O 1
ATOM 736 N N . GLU A 1 90 ? -23.868 0.696 53.405 1.00 95.25 90 GLU A N 1
ATOM 737 C CA . GLU A 1 90 ? -22.660 0.255 52.695 1.00 95.25 90 GLU A CA 1
ATOM 738 C C . GLU A 1 90 ? -22.997 -0.448 51.375 1.00 95.25 90 GLU A C 1
ATOM 740 O O . GLU A 1 90 ? -22.428 -0.118 50.334 1.00 95.25 90 GLU A O 1
ATOM 745 N N . ILE A 1 91 ? -23.991 -1.345 51.375 1.00 94.44 91 ILE A N 1
ATOM 746 C CA . ILE A 1 91 ? -24.486 -2.000 50.153 1.00 94.44 91 ILE A CA 1
ATOM 747 C C . ILE A 1 91 ? -24.957 -0.957 49.133 1.00 94.44 91 ILE A C 1
ATOM 749 O O . ILE A 1 91 ? -24.660 -1.077 47.942 1.00 94.44 91 ILE A O 1
ATOM 753 N N . LYS A 1 92 ? -25.661 0.089 49.583 1.00 94.81 92 LYS A N 1
ATOM 754 C CA . LYS A 1 92 ? -26.131 1.168 48.706 1.00 94.81 92 LYS A CA 1
ATOM 755 C C . LYS A 1 92 ? -24.967 1.961 48.100 1.00 94.81 92 LYS A C 1
ATOM 757 O O . LYS A 1 92 ? -25.019 2.278 46.913 1.00 94.81 92 LYS A O 1
ATOM 762 N N . ALA A 1 93 ? -23.921 2.243 48.876 1.00 94.94 93 ALA A N 1
ATOM 763 C CA . ALA A 1 93 ? -22.719 2.921 48.388 1.00 94.94 93 ALA A CA 1
ATOM 764 C C . ALA A 1 93 ? -21.953 2.070 47.356 1.00 94.94 93 ALA A C 1
ATOM 766 O O . ALA A 1 93 ? -21.596 2.564 46.287 1.00 94.94 93 ALA A O 1
ATOM 767 N N . ILE A 1 94 ? -21.776 0.771 47.627 1.00 94.31 94 ILE A N 1
ATOM 768 C CA . ILE A 1 94 ? -21.121 -0.175 46.707 1.00 94.31 94 ILE A CA 1
ATOM 769 C C . ILE A 1 94 ? -21.903 -0.301 45.392 1.00 94.31 94 ILE A C 1
ATOM 771 O O . ILE A 1 94 ? -21.308 -0.329 44.312 1.00 94.31 94 ILE A O 1
ATOM 775 N N . LEU A 1 95 ? -23.237 -0.348 45.460 1.00 93.94 95 LEU A N 1
ATOM 776 C CA . LEU A 1 95 ? -24.100 -0.347 44.276 1.00 93.94 95 LEU A CA 1
ATOM 777 C C . LEU A 1 95 ? -23.914 0.920 43.435 1.00 93.94 95 LEU A C 1
ATOM 779 O O . LEU A 1 95 ? -23.823 0.808 42.214 1.00 93.94 95 LEU A O 1
ATOM 783 N N . GLY A 1 96 ? -23.805 2.090 44.075 1.00 93.81 96 GLY A N 1
ATOM 784 C CA . GLY A 1 96 ? -23.487 3.354 43.403 1.00 93.81 96 GLY A CA 1
ATOM 785 C C . GLY A 1 96 ? -22.170 3.273 42.629 1.00 93.81 96 GLY A C 1
ATOM 786 O O . GLY A 1 96 ? -22.169 3.401 41.407 1.00 93.81 96 GLY A O 1
ATOM 787 N N . HIS A 1 97 ? -21.081 2.909 43.311 1.00 93.25 97 HIS A N 1
ATOM 788 C CA . HIS A 1 97 ? -19.771 2.734 42.673 1.00 93.25 97 HIS A CA 1
ATOM 789 C C . HIS A 1 97 ? -19.784 1.710 41.529 1.00 93.25 97 HIS A C 1
ATOM 791 O O . HIS A 1 97 ? -19.145 1.914 40.500 1.00 93.25 97 HIS A O 1
ATOM 797 N N . THR A 1 98 ? -20.522 0.608 41.674 1.00 93.31 98 THR A N 1
ATOM 798 C CA . THR A 1 98 ? -20.615 -0.424 40.627 1.00 93.31 98 THR A CA 1
ATOM 799 C C . THR A 1 98 ? -21.316 0.102 39.370 1.00 93.31 98 THR A C 1
ATOM 801 O O . THR A 1 98 ? -20.942 -0.264 38.253 1.00 93.31 98 THR A O 1
ATOM 804 N N . ILE A 1 99 ? -22.330 0.959 39.532 1.00 94.56 99 ILE A N 1
ATOM 805 C CA . ILE A 1 99 ? -23.015 1.618 38.412 1.00 94.56 99 ILE A CA 1
ATOM 806 C C . ILE A 1 99 ? -22.057 2.574 37.695 1.00 94.56 99 ILE A C 1
ATOM 808 O O . ILE A 1 99 ? -21.988 2.525 36.464 1.00 94.56 99 ILE A O 1
ATOM 812 N N . ASP A 1 100 ? -21.289 3.366 38.445 1.00 92.94 100 ASP A N 1
ATOM 813 C CA . ASP A 1 100 ? -20.312 4.305 37.885 1.00 92.94 100 ASP A CA 1
ATOM 814 C C . ASP A 1 100 ? -19.218 3.571 37.098 1.00 92.94 100 ASP A C 1
ATOM 816 O O . ASP A 1 100 ? -19.023 3.847 35.917 1.00 92.94 100 ASP A O 1
ATOM 820 N N . VAL A 1 101 ? -18.608 2.526 37.673 1.00 92.25 101 VAL A N 1
ATOM 821 C CA . VAL A 1 101 ? -17.603 1.699 36.975 1.00 92.25 101 VAL A CA 1
ATOM 822 C C . VAL A 1 101 ? -18.170 1.087 35.692 1.00 92.25 101 VAL A C 1
ATOM 824 O O . VAL A 1 101 ? -17.498 1.048 34.661 1.00 92.25 101 VAL A O 1
ATOM 827 N N . LYS A 1 102 ? -19.419 0.608 35.716 1.00 92.44 102 LYS A N 1
ATOM 828 C CA . LYS A 1 102 ? -20.063 0.037 34.526 1.00 92.44 102 LYS A CA 1
ATOM 829 C C . LYS A 1 102 ? -20.285 1.088 33.434 1.00 92.44 102 LYS A C 1
ATOM 831 O O . LYS A 1 102 ? -20.183 0.753 32.251 1.00 92.44 102 LYS A O 1
ATOM 836 N N . ARG A 1 103 ? -20.606 2.329 33.810 1.00 92.00 103 ARG A N 1
ATOM 837 C CA . ARG A 1 103 ? -20.716 3.454 32.874 1.00 92.00 103 ARG A CA 1
ATOM 838 C C . ARG A 1 103 ? -19.352 3.772 32.267 1.00 92.00 103 ARG A C 1
ATOM 840 O O . ARG A 1 103 ? -19.243 3.774 31.043 1.00 92.00 103 ARG A O 1
ATOM 847 N N . ASP A 1 104 ? -18.324 3.924 33.093 1.00 89.50 104 ASP A N 1
ATOM 848 C CA . ASP A 1 104 ? -16.973 4.275 32.648 1.00 89.50 104 ASP A CA 1
ATOM 849 C C . ASP A 1 104 ? -16.393 3.199 31.713 1.00 89.50 104 ASP A C 1
ATOM 851 O O . ASP A 1 104 ? -15.793 3.507 30.683 1.00 89.50 104 ASP A O 1
ATOM 855 N N . LEU A 1 105 ? -16.654 1.917 31.995 1.00 86.88 105 LEU A N 1
ATOM 856 C CA . LEU A 1 105 ? -16.247 0.799 31.137 1.00 86.88 105 LEU A CA 1
ATOM 857 C C . LEU A 1 105 ? -16.947 0.849 29.767 1.00 86.88 105 LEU A C 1
ATOM 859 O O . LEU A 1 105 ? -16.331 0.569 28.737 1.00 86.88 105 LEU A O 1
ATOM 863 N N . LYS A 1 106 ? -18.223 1.254 29.728 1.00 85.44 106 LYS A N 1
ATOM 864 C CA . LYS A 1 106 ? -18.966 1.441 28.474 1.00 85.44 106 LYS A CA 1
ATOM 865 C C . LYS A 1 106 ? -18.412 2.616 27.662 1.00 85.44 106 LYS A C 1
ATOM 867 O O . LYS A 1 106 ? -18.261 2.488 26.449 1.00 85.44 106 LYS A O 1
ATOM 872 N N . GLU A 1 107 ? -18.091 3.731 28.314 1.00 85.25 107 GLU A N 1
ATOM 873 C CA . GLU A 1 107 ? -17.473 4.894 27.664 1.00 85.25 107 GLU A CA 1
ATOM 874 C C . GLU A 1 107 ? -16.079 4.566 27.125 1.00 85.25 107 GLU A C 1
ATOM 876 O O . GLU A 1 107 ? -15.757 4.895 25.983 1.00 85.25 107 GLU A O 1
ATOM 881 N N . MET A 1 108 ? -15.272 3.846 27.905 1.00 79.88 108 MET A N 1
ATOM 882 C CA . MET A 1 108 ? -13.955 3.378 27.483 1.00 79.88 108 MET A CA 1
ATOM 883 C C . MET A 1 108 ? -14.054 2.430 26.281 1.00 79.88 108 MET A C 1
ATOM 885 O O . MET A 1 108 ? -13.297 2.582 25.325 1.00 79.88 108 MET A O 1
ATOM 889 N N . SER A 1 109 ? -15.020 1.504 26.275 1.00 77.25 109 SER A N 1
ATOM 890 C CA . SER A 1 109 ? -15.279 0.633 25.119 1.00 77.25 109 SER A CA 1
ATOM 891 C C . SER A 1 109 ? -15.600 1.440 23.858 1.00 77.25 109 SER A C 1
ATOM 893 O O . SER A 1 109 ? -15.041 1.156 22.805 1.00 77.25 109 SER A O 1
ATOM 895 N N . ALA A 1 110 ? -16.445 2.471 23.963 1.00 75.31 110 ALA A N 1
ATOM 896 C CA . ALA A 1 110 ? -16.782 3.325 22.824 1.00 75.31 110 ALA A CA 1
ATOM 897 C C . ALA A 1 110 ? -15.566 4.116 22.308 1.00 75.31 110 ALA A C 1
ATOM 899 O O . ALA A 1 110 ? -15.376 4.242 21.099 1.00 75.31 110 ALA A O 1
ATOM 900 N N . LYS A 1 111 ? -14.708 4.612 23.212 1.00 77.75 111 LYS A N 1
ATOM 901 C CA . LYS A 1 111 ? -13.438 5.256 22.839 1.00 77.75 111 LYS A CA 1
ATOM 902 C C . LYS A 1 111 ? -12.508 4.285 22.106 1.00 77.75 111 LYS A C 1
ATOM 904 O O . LYS A 1 111 ? -11.947 4.654 21.078 1.00 77.75 111 LYS A O 1
ATOM 909 N N . PHE A 1 112 ? -12.392 3.041 22.576 1.00 73.94 112 PHE A N 1
ATOM 910 C CA . PHE A 1 112 ? -11.604 2.009 21.894 1.00 73.94 112 PHE A CA 1
ATOM 911 C C . PHE A 1 112 ? -12.126 1.689 20.491 1.00 73.94 112 PHE A C 1
ATOM 913 O O . PHE A 1 112 ? -11.319 1.521 19.577 1.00 73.94 112 PHE A O 1
ATOM 920 N N . ASP A 1 113 ? -13.445 1.627 20.306 1.00 71.19 113 ASP A N 1
ATOM 921 C CA . ASP A 1 113 ? -14.041 1.385 18.990 1.00 71.19 113 ASP A CA 1
ATOM 922 C C . ASP A 1 113 ? -13.732 2.538 18.018 1.00 71.19 113 ASP A C 1
ATOM 924 O O . ASP A 1 113 ? 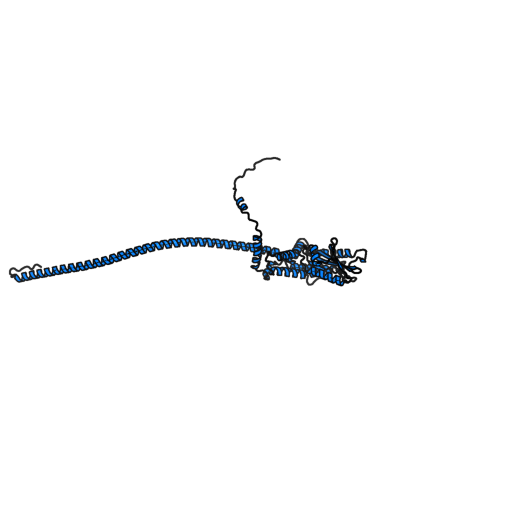-13.292 2.290 16.896 1.00 71.19 113 ASP A O 1
ATOM 928 N N . MET A 1 114 ? -13.836 3.797 18.466 1.00 71.31 114 MET A N 1
ATOM 929 C CA . MET A 1 114 ? -13.466 4.962 17.646 1.00 71.31 114 MET A CA 1
ATOM 930 C C . MET A 1 114 ? -11.983 4.965 17.253 1.00 71.31 114 MET A C 1
ATOM 932 O O . MET A 1 114 ? -11.648 5.227 16.097 1.00 71.31 114 MET A O 1
ATOM 936 N N . MET A 1 115 ? -11.084 4.646 18.190 1.00 72.06 115 MET A N 1
ATOM 937 C CA . MET A 1 115 ? -9.653 4.538 17.887 1.00 72.06 115 MET A CA 1
ATOM 938 C C . MET A 1 115 ? -9.373 3.418 16.881 1.00 72.06 115 MET A C 1
ATOM 940 O O . MET A 1 115 ? -8.552 3.586 15.979 1.00 72.06 115 MET A O 1
ATOM 944 N N . PHE A 1 116 ? -10.065 2.285 17.002 1.00 73.31 116 PHE A N 1
ATOM 945 C CA . PHE A 1 116 ? -9.935 1.188 16.050 1.00 73.31 116 PHE A CA 1
ATOM 946 C C . PHE A 1 116 ? -10.394 1.594 14.647 1.00 73.31 116 PHE A C 1
ATOM 948 O O . PHE A 1 116 ? -9.694 1.308 13.676 1.00 73.31 116 PHE A O 1
ATOM 955 N N . ASP A 1 117 ? -11.528 2.284 14.530 1.00 69.19 117 ASP A N 1
ATOM 956 C CA . ASP A 1 117 ? -12.032 2.756 13.240 1.00 69.19 117 ASP A CA 1
ATOM 957 C C . ASP A 1 117 ? -11.077 3.762 12.588 1.00 69.19 117 ASP A C 1
ATOM 959 O O . ASP A 1 117 ? -10.823 3.676 11.382 1.00 69.19 117 ASP A O 1
ATOM 963 N N . PHE A 1 118 ? -10.478 4.657 13.380 1.00 73.50 118 PHE A N 1
ATOM 964 C CA . PHE A 1 118 ? -9.438 5.570 12.908 1.00 73.50 118 PHE A CA 1
ATOM 965 C C . PHE A 1 118 ? -8.215 4.816 12.367 1.00 73.50 118 PHE A C 1
ATOM 967 O O . PHE A 1 118 ? -7.810 5.042 11.227 1.00 73.50 118 PHE A O 1
ATOM 974 N N . VAL A 1 119 ? -7.666 3.868 13.134 1.00 71.56 119 VAL A N 1
ATOM 975 C CA . VAL A 1 119 ? -6.498 3.069 12.718 1.00 71.56 119 VAL A CA 1
ATOM 976 C C . VAL A 1 119 ? -6.811 2.235 11.478 1.00 71.56 119 VAL A C 1
ATOM 978 O O . VAL A 1 119 ? -6.023 2.210 10.534 1.00 71.56 119 VAL A O 1
ATOM 981 N N . ALA A 1 120 ? -7.977 1.591 11.431 1.00 70.69 120 ALA A N 1
ATOM 982 C CA . ALA A 1 120 ? -8.410 0.838 10.261 1.00 70.69 120 ALA A CA 1
ATOM 983 C C . ALA A 1 120 ? -8.550 1.747 9.031 1.00 70.69 120 ALA A C 1
ATOM 985 O O . ALA A 1 120 ? -8.196 1.344 7.923 1.00 70.69 120 ALA A O 1
ATOM 986 N N . SER A 1 121 ? -9.037 2.978 9.207 1.00 70.25 121 SER A N 1
ATOM 987 C CA . SER A 1 121 ? -9.097 3.977 8.139 1.00 70.25 121 SER A CA 1
ATOM 988 C C . SER A 1 121 ? -7.702 4.402 7.673 1.00 70.25 121 SER A C 1
ATOM 990 O O . SER A 1 121 ? -7.452 4.458 6.471 1.00 70.25 121 SER A O 1
ATOM 992 N N . MET A 1 122 ? -6.774 4.633 8.602 1.00 76.00 122 MET A N 1
ATOM 993 C CA . MET A 1 122 ? -5.388 4.977 8.285 1.00 76.00 122 MET A CA 1
ATOM 994 C C . MET A 1 122 ? -4.677 3.838 7.541 1.00 76.00 122 MET A C 1
ATOM 996 O O . MET A 1 122 ? -4.041 4.077 6.519 1.00 76.00 122 MET A O 1
ATOM 1000 N N . ALA A 1 123 ? -4.843 2.587 7.978 1.00 75.12 123 ALA A N 1
ATOM 1001 C CA . ALA A 1 123 ? -4.274 1.416 7.311 1.00 75.12 123 ALA A CA 1
ATOM 1002 C C . ALA A 1 123 ? -4.828 1.230 5.888 1.00 75.12 123 ALA A C 1
ATOM 1004 O O . ALA A 1 123 ? -4.074 0.926 4.963 1.00 75.12 123 ALA A O 1
ATOM 1005 N N . ARG A 1 124 ? -6.133 1.473 5.687 1.00 72.06 124 ARG A N 1
ATOM 1006 C CA . ARG A 1 124 ? -6.766 1.467 4.354 1.00 72.06 124 ARG A CA 1
ATOM 1007 C C . ARG A 1 124 ? -6.213 2.543 3.427 1.00 72.06 124 ARG A C 1
ATOM 1009 O O . ARG A 1 124 ? -6.308 2.379 2.218 1.00 72.06 124 ARG A O 1
ATOM 1016 N N . PHE A 1 125 ? -5.669 3.624 3.975 1.00 73.25 125 PHE A N 1
ATOM 1017 C CA . PHE A 1 125 ? -5.017 4.671 3.200 1.00 73.25 125 PHE A CA 1
ATOM 1018 C C . PHE A 1 125 ? -3.540 4.349 2.927 1.00 73.25 125 PHE A C 1
ATOM 1020 O O . PHE A 1 125 ? -3.092 4.455 1.790 1.00 73.25 125 PHE A O 1
ATOM 1027 N N . ALA A 1 126 ? -2.793 3.919 3.946 1.00 76.00 126 ALA A N 1
ATOM 1028 C CA . ALA A 1 126 ? -1.343 3.763 3.870 1.00 76.00 126 ALA A CA 1
ATOM 1029 C C . ALA A 1 126 ? -0.889 2.487 3.142 1.00 76.00 126 ALA A C 1
ATOM 1031 O O . ALA A 1 126 ? 0.010 2.554 2.307 1.00 76.00 126 ALA A O 1
ATOM 1032 N N . LEU A 1 127 ? -1.502 1.329 3.417 1.00 77.19 127 LEU A N 1
ATOM 1033 C CA . LEU A 1 127 ? -1.040 0.047 2.858 1.00 77.19 127 LEU A CA 1
ATOM 1034 C C . LEU A 1 127 ? -1.137 -0.018 1.326 1.00 77.19 127 LEU A C 1
ATOM 1036 O O . LEU A 1 127 ? -0.187 -0.492 0.705 1.00 77.19 127 LEU A O 1
ATOM 1040 N N . PRO A 1 128 ? -2.191 0.512 0.674 1.00 76.06 128 PRO A N 1
ATOM 1041 C CA . PRO A 1 128 ? -2.215 0.582 -0.785 1.00 76.06 128 PRO A CA 1
ATOM 1042 C C . PRO A 1 128 ? -1.094 1.443 -1.376 1.00 76.06 128 PRO A C 1
ATOM 1044 O O . PRO A 1 128 ? -0.757 1.270 -2.542 1.00 76.06 128 PRO A O 1
ATOM 1047 N N . MET A 1 129 ? -0.495 2.363 -0.613 1.00 76.44 129 MET A N 1
ATOM 1048 C CA . MET A 1 129 ? 0.660 3.132 -1.086 1.00 76.44 129 MET A CA 1
ATOM 1049 C C . MET A 1 129 ? 1.952 2.310 -1.095 1.00 76.44 129 MET A C 1
ATOM 1051 O O . MET A 1 129 ? 2.944 2.791 -1.629 1.00 76.44 129 MET A O 1
ATOM 1055 N N . TRP A 1 130 ? 1.965 1.116 -0.494 1.00 81.00 130 TRP A N 1
ATOM 1056 C CA . TRP A 1 130 ? 3.125 0.219 -0.445 1.00 81.00 130 TRP A CA 1
ATOM 1057 C C . TRP A 1 130 ? 3.109 -0.846 -1.551 1.00 81.00 130 TRP A C 1
ATOM 1059 O O . TRP A 1 130 ? 4.088 -1.579 -1.690 1.00 81.00 130 TRP A O 1
ATOM 1069 N N . ASN A 1 131 ? 2.015 -0.933 -2.315 1.00 85.06 131 ASN A N 1
ATOM 1070 C CA . ASN A 1 131 ? 1.852 -1.834 -3.454 1.00 85.06 131 ASN A CA 1
ATOM 1071 C C . ASN A 1 131 ? 1.965 -1.041 -4.768 1.00 85.06 131 ASN A C 1
ATOM 1073 O O . ASN A 1 131 ? 1.240 -0.061 -4.977 1.00 85.06 131 ASN A O 1
ATOM 1077 N N . GLY A 1 132 ? 2.851 -1.470 -5.668 1.00 84.25 132 GLY A N 1
ATOM 1078 C CA . GLY A 1 132 ? 3.103 -0.809 -6.941 1.00 84.25 132 GLY A CA 1
ATOM 1079 C C . GLY A 1 132 ? 1.864 -0.652 -7.795 1.00 84.25 132 GLY A C 1
ATOM 1080 O O . GLY A 1 132 ? 1.597 0.448 -8.283 1.00 84.25 132 GLY A O 1
ATOM 1081 N N . SER A 1 133 ? 1.064 -1.704 -7.939 1.00 87.50 133 SER A N 1
ATOM 1082 C CA . SER A 1 133 ? -0.119 -1.670 -8.799 1.00 87.50 133 SER A CA 1
ATOM 1083 C C . SER A 1 133 ? -1.109 -0.575 -8.397 1.00 87.50 133 SER A C 1
ATOM 1085 O O . SER A 1 133 ? -1.584 0.178 -9.249 1.00 87.50 133 SER A O 1
ATOM 1087 N N . SER A 1 134 ? -1.343 -0.411 -7.096 1.00 86.44 134 SER A N 1
ATOM 1088 C CA . SER A 1 134 ? -2.197 0.631 -6.523 1.00 86.44 134 SER A CA 1
ATOM 1089 C C . SER A 1 134 ? -1.624 2.035 -6.754 1.00 86.44 134 SER A C 1
ATOM 1091 O O . SER A 1 134 ? -2.349 2.949 -7.174 1.00 86.44 134 SER A O 1
ATOM 1093 N N . VAL A 1 135 ? -0.310 2.216 -6.575 1.00 86.06 135 VAL A N 1
ATOM 1094 C CA . VAL A 1 135 ? 0.354 3.501 -6.845 1.00 86.06 135 VAL A CA 1
ATOM 1095 C C . VAL A 1 135 ? 0.240 3.866 -8.330 1.00 86.06 135 VAL A C 1
ATOM 1097 O O . VAL A 1 135 ? -0.198 4.971 -8.665 1.00 86.06 135 VAL A O 1
ATOM 1100 N N . PHE A 1 136 ? 0.562 2.943 -9.239 1.00 89.00 136 PHE A N 1
ATOM 1101 C CA . PHE A 1 136 ? 0.467 3.174 -10.683 1.00 89.00 136 PHE A CA 1
ATOM 1102 C C . PHE A 1 136 ? -0.970 3.393 -11.152 1.00 89.00 136 PHE A C 1
ATOM 1104 O O . PHE A 1 136 ? -1.207 4.250 -12.007 1.00 89.00 136 PHE A O 1
ATOM 1111 N N . LYS A 1 137 ? -1.939 2.674 -10.580 1.00 88.38 137 LYS A N 1
ATOM 1112 C CA . LYS A 1 137 ? -3.362 2.866 -10.870 1.00 88.38 137 LYS A CA 1
ATOM 1113 C C . LYS A 1 137 ? -3.817 4.263 -10.461 1.00 88.38 137 LYS A C 1
ATOM 1115 O O . LYS A 1 137 ? -4.416 4.965 -11.270 1.00 88.38 137 LYS A O 1
ATOM 1120 N N . THR A 1 138 ? -3.444 4.712 -9.264 1.00 86.88 138 THR A N 1
ATOM 1121 C CA . THR A 1 138 ? -3.749 6.068 -8.781 1.00 86.88 138 THR A CA 1
ATOM 1122 C C . THR A 1 138 ? -3.184 7.139 -9.717 1.00 86.88 138 THR A C 1
ATOM 1124 O O . THR A 1 138 ? -3.873 8.100 -10.069 1.00 86.88 138 THR A O 1
ATOM 1127 N N . GLN A 1 139 ? -1.944 6.961 -10.181 1.00 87.12 139 GLN A N 1
ATOM 1128 C CA . GLN A 1 139 ? -1.321 7.870 -11.145 1.00 87.12 139 GLN A CA 1
ATOM 1129 C C . GLN A 1 139 ? -2.034 7.869 -12.493 1.00 87.12 139 GLN A C 1
ATOM 1131 O O . GLN A 1 139 ? -2.293 8.934 -13.061 1.00 87.12 139 GLN A O 1
ATOM 1136 N N . LEU A 1 140 ? -2.367 6.683 -12.998 1.00 90.12 140 LEU A N 1
ATOM 1137 C CA . LEU A 1 140 ? -3.091 6.526 -14.247 1.00 90.12 140 LEU A CA 1
ATOM 1138 C C . LEU A 1 140 ? -4.466 7.200 -14.169 1.00 90.12 140 LEU A C 1
ATOM 1140 O O . LEU A 1 140 ? -4.803 7.988 -15.050 1.00 90.12 140 LEU A O 1
ATOM 1144 N N . ASP A 1 141 ? -5.221 6.969 -13.098 1.00 89.31 141 ASP A N 1
ATOM 1145 C CA . ASP A 1 141 ? -6.546 7.553 -12.885 1.00 89.31 141 ASP A CA 1
ATOM 1146 C C . ASP A 1 141 ? -6.486 9.079 -12.776 1.00 89.31 141 ASP A C 1
ATOM 1148 O O . ASP A 1 141 ? -7.327 9.780 -13.344 1.00 89.31 141 ASP A O 1
ATOM 1152 N N . HIS A 1 142 ? -5.464 9.621 -12.110 1.00 88.31 142 HIS A N 1
ATOM 1153 C CA . HIS A 1 142 ? -5.239 11.063 -12.063 1.00 88.31 142 HIS A CA 1
ATOM 1154 C C . HIS A 1 142 ? -4.973 11.647 -13.462 1.00 88.31 142 HIS A C 1
ATOM 1156 O O . HIS A 1 142 ? -5.550 12.671 -13.832 1.00 88.31 142 HIS A O 1
ATOM 1162 N N . LEU A 1 143 ? -4.146 10.981 -14.274 1.00 87.75 143 LEU A N 1
ATOM 1163 C CA . LEU A 1 143 ? -3.885 11.390 -15.657 1.00 87.75 143 LEU A CA 1
ATOM 1164 C C . LEU A 1 143 ? -5.139 11.278 -16.541 1.00 87.75 143 LEU A C 1
ATOM 1166 O O . LEU A 1 143 ? -5.377 12.153 -17.377 1.00 87.75 143 LEU A O 1
ATOM 1170 N N . ILE A 1 144 ? -5.957 10.239 -16.346 1.00 90.44 144 ILE A N 1
ATOM 1171 C CA . ILE A 1 144 ? -7.226 10.045 -17.062 1.00 90.44 144 ILE A CA 1
ATOM 1172 C C . ILE A 1 144 ? -8.215 11.157 -16.719 1.00 90.44 144 ILE A C 1
ATOM 1174 O O . ILE A 1 144 ? -8.827 11.704 -17.629 1.00 90.44 144 ILE A O 1
ATOM 1178 N N . LYS A 1 145 ? -8.346 11.553 -15.444 1.00 88.69 145 LYS A N 1
ATOM 1179 C CA . LYS A 1 145 ? -9.245 12.653 -15.038 1.00 88.69 145 LYS A CA 1
ATOM 1180 C C . LYS A 1 145 ? -8.977 13.951 -15.805 1.00 88.69 145 LYS A C 1
ATOM 1182 O O . LYS A 1 145 ? -9.893 14.737 -16.020 1.00 88.69 145 LYS A O 1
ATOM 1187 N N . GLN A 1 146 ? -7.730 14.176 -16.216 1.00 81.69 146 GLN A N 1
ATOM 1188 C CA . GLN A 1 146 ? -7.313 15.398 -16.900 1.00 81.69 146 GLN A CA 1
ATOM 1189 C C . GLN A 1 146 ? -7.302 15.281 -18.434 1.00 81.69 146 GLN A C 1
ATOM 1191 O O . GLN A 1 146 ? -7.310 16.307 -19.121 1.00 81.69 146 GLN A O 1
ATOM 1196 N N . LYS A 1 147 ? -7.206 14.064 -18.990 1.00 90.00 147 LYS A N 1
ATOM 1197 C CA . LYS A 1 147 ? -6.925 13.804 -20.416 1.00 90.00 147 LYS A CA 1
ATOM 1198 C C . LYS A 1 147 ? -7.610 12.513 -20.903 1.00 90.00 147 LYS A C 1
ATOM 1200 O O . LYS A 1 147 ? -8.673 12.140 -20.436 1.00 90.00 147 LYS A O 1
ATOM 1205 N N . THR A 1 148 ? -7.055 11.858 -21.923 1.00 91.19 148 THR A N 1
ATOM 1206 C CA . THR A 1 148 ? -7.572 10.594 -22.469 1.00 91.19 148 THR A CA 1
ATOM 1207 C C . THR A 1 148 ? -6.800 9.403 -21.906 1.00 91.19 148 THR A C 1
ATOM 1209 O O . THR A 1 148 ? -5.634 9.536 -21.538 1.00 91.19 148 THR A O 1
ATOM 1212 N N . LEU A 1 149 ? -7.400 8.209 -21.916 1.00 89.56 149 LEU A N 1
ATOM 1213 C CA . LEU A 1 149 ? -6.709 6.970 -21.532 1.00 89.56 149 LEU A CA 1
ATOM 1214 C C . LEU A 1 149 ? -5.420 6.750 -22.341 1.00 89.56 149 LEU A C 1
ATOM 1216 O O . LEU A 1 149 ? -4.377 6.428 -21.787 1.00 89.56 149 LEU A O 1
ATOM 1220 N N . THR A 1 150 ? -5.459 6.986 -23.654 1.00 89.44 150 THR A N 1
ATOM 1221 C CA . THR A 1 150 ? -4.273 6.876 -24.518 1.00 89.44 150 THR A CA 1
ATOM 1222 C C . THR A 1 150 ? -3.170 7.852 -24.112 1.00 89.44 150 THR A C 1
ATOM 1224 O O . THR A 1 150 ? -1.992 7.494 -24.130 1.00 89.44 150 THR A O 1
ATOM 1227 N N . TYR A 1 151 ? -3.533 9.075 -23.718 1.00 92.38 151 TYR A N 1
ATOM 1228 C CA . TYR A 1 151 ? -2.570 10.025 -23.173 1.00 92.38 151 TYR A CA 1
ATOM 1229 C C . TYR A 1 151 ? -1.988 9.495 -21.862 1.00 92.38 151 TYR A C 1
ATOM 1231 O O . TYR A 1 151 ? -0.773 9.392 -21.742 1.00 92.38 151 TYR A O 1
ATOM 1239 N N . ALA A 1 152 ? -2.839 9.088 -20.921 1.00 90.75 152 ALA A N 1
ATOM 1240 C CA . ALA A 1 152 ? -2.422 8.612 -19.609 1.00 90.75 152 ALA A CA 1
ATOM 1241 C C . ALA A 1 152 ? -1.449 7.425 -19.710 1.00 90.75 152 ALA A C 1
ATOM 1243 O O . ALA A 1 152 ? -0.360 7.474 -19.144 1.00 90.75 152 ALA A O 1
ATOM 1244 N N . LEU A 1 153 ? -1.773 6.425 -20.536 1.00 91.06 153 LEU A N 1
ATOM 1245 C CA . LEU A 1 153 ? -0.922 5.254 -20.762 1.00 91.06 153 LEU A CA 1
ATOM 1246 C C . LEU A 1 153 ? 0.437 5.601 -21.370 1.00 91.06 153 LEU A C 1
ATOM 1248 O O . LEU A 1 153 ? 1.454 5.038 -20.981 1.00 91.06 153 LEU A O 1
ATOM 1252 N N . THR A 1 154 ? 0.477 6.547 -22.306 1.00 91.81 154 THR A N 1
ATOM 1253 C CA . THR A 1 154 ? 1.745 6.977 -22.915 1.00 91.81 154 THR A CA 1
ATOM 1254 C C . THR A 1 154 ? 2.551 7.918 -22.010 1.00 91.81 154 THR A C 1
ATOM 1256 O O . THR A 1 154 ? 3.728 8.154 -22.278 1.00 91.81 154 THR A O 1
ATOM 1259 N N . HIS A 1 155 ? 1.951 8.426 -20.928 1.00 92.19 155 HIS A N 1
ATOM 1260 C CA . HIS A 1 155 ? 2.597 9.270 -19.918 1.00 92.19 155 HIS A CA 1
ATOM 1261 C C . HIS A 1 155 ? 2.992 8.517 -18.643 1.00 92.19 155 HIS A C 1
ATOM 1263 O O . HIS A 1 155 ? 3.653 9.104 -17.785 1.00 92.19 155 HIS A O 1
ATOM 1269 N N . LEU A 1 156 ? 2.671 7.223 -18.541 1.00 91.81 156 LEU A N 1
ATOM 1270 C CA . LEU A 1 156 ? 3.345 6.341 -17.593 1.00 91.81 156 LEU A CA 1
ATOM 1271 C C . LEU A 1 156 ? 4.844 6.312 -17.914 1.00 91.81 156 LEU A C 1
ATOM 1273 O O . LEU A 1 156 ? 5.247 6.375 -19.083 1.00 91.81 156 LEU A O 1
ATOM 1277 N N . LYS A 1 157 ? 5.672 6.256 -16.871 1.00 91.25 157 LYS A N 1
ATOM 1278 C CA . LYS A 1 157 ? 7.126 6.247 -17.018 1.00 91.25 157 LYS A CA 1
ATOM 1279 C C . LYS A 1 157 ? 7.659 4.824 -16.956 1.00 91.25 157 LYS A C 1
ATOM 1281 O O . LYS A 1 157 ? 7.152 3.975 -16.228 1.00 91.25 157 LYS A O 1
ATOM 1286 N N . VAL A 1 158 ? 8.725 4.608 -17.710 1.00 93.12 158 VAL A N 1
ATOM 1287 C CA . VAL A 1 158 ? 9.461 3.353 -17.778 1.00 93.12 158 VAL A CA 1
ATOM 1288 C C . VAL A 1 158 ? 10.944 3.637 -17.588 1.00 93.12 158 VAL A C 1
ATOM 1290 O O . VAL A 1 158 ? 11.474 4.638 -18.092 1.00 93.12 158 VAL A O 1
ATOM 1293 N N . MET A 1 159 ? 11.597 2.756 -16.842 1.00 92.44 159 MET A N 1
ATOM 1294 C CA . MET A 1 159 ? 13.041 2.703 -16.707 1.00 92.44 159 MET A CA 1
ATOM 1295 C C . MET A 1 159 ? 13.597 1.652 -17.666 1.00 92.44 159 MET A C 1
ATOM 1297 O O . MET A 1 159 ? 13.096 0.531 -17.742 1.00 92.44 159 MET A O 1
ATOM 1301 N N . PHE A 1 160 ? 14.625 2.022 -18.421 1.00 94.50 160 PHE A N 1
ATOM 1302 C CA . PHE A 1 160 ? 15.297 1.125 -19.352 1.00 94.50 160 PHE A CA 1
ATOM 1303 C C . PHE A 1 160 ? 16.756 1.516 -19.545 1.00 94.50 160 PHE A C 1
ATOM 1305 O O . PHE A 1 160 ? 17.133 2.674 -19.356 1.00 94.50 160 PHE A O 1
ATOM 1312 N N . VAL A 1 161 ? 17.576 0.561 -19.957 1.00 94.38 161 VAL A N 1
ATOM 1313 C CA . VAL A 1 161 ? 19.010 0.747 -20.159 1.00 94.38 161 VAL A CA 1
ATOM 1314 C C . VAL A 1 161 ? 19.339 0.642 -21.639 1.00 94.38 161 VAL A C 1
ATOM 1316 O O . VAL A 1 161 ? 18.814 -0.211 -22.349 1.00 94.38 161 VAL A O 1
ATOM 1319 N N . VAL A 1 162 ? 20.207 1.527 -22.122 1.00 95.56 162 VAL A N 1
ATOM 1320 C CA . VAL A 1 162 ? 20.750 1.484 -23.482 1.00 95.56 162 VAL A CA 1
ATOM 1321 C C . VAL A 1 162 ? 22.261 1.474 -23.391 1.00 95.56 162 VAL A C 1
ATOM 1323 O O . VAL A 1 162 ? 22.846 2.397 -22.828 1.00 95.56 162 VAL A O 1
ATOM 1326 N N . ALA A 1 163 ? 22.895 0.470 -23.982 1.00 95.44 163 ALA A N 1
ATOM 1327 C CA . ALA A 1 163 ? 24.343 0.390 -24.054 1.00 95.44 163 ALA A CA 1
ATOM 1328 C C . ALA A 1 163 ? 24.849 0.557 -25.489 1.00 95.44 163 ALA A C 1
ATOM 1330 O O . ALA A 1 163 ? 24.188 0.185 -26.459 1.00 95.44 163 ALA A O 1
ATOM 1331 N N . PHE A 1 164 ? 26.038 1.128 -25.610 1.00 95.19 164 PHE A N 1
ATOM 1332 C CA . PHE A 1 164 ? 26.781 1.286 -26.848 1.00 95.19 164 PHE A CA 1
ATOM 1333 C C . PHE A 1 164 ? 28.179 0.745 -26.628 1.00 95.19 164 PHE A C 1
ATOM 1335 O O . PHE A 1 164 ? 28.784 1.062 -25.610 1.00 95.19 164 PHE A O 1
ATOM 1342 N N . TYR A 1 165 ? 28.723 -0.000 -27.578 1.00 93.94 165 TYR A N 1
ATOM 1343 C CA . TYR A 1 165 ? 30.102 -0.453 -27.502 1.00 93.94 165 TYR A CA 1
ATOM 1344 C C . TYR A 1 165 ? 30.874 -0.152 -28.783 1.00 93.94 165 TYR A C 1
ATOM 1346 O O . TYR A 1 165 ? 30.298 0.004 -29.863 1.00 93.94 165 TYR A O 1
ATOM 1354 N N . ARG A 1 166 ? 32.193 -0.060 -28.659 1.00 92.19 166 ARG A N 1
ATOM 1355 C CA . ARG A 1 166 ? 33.117 0.092 -29.781 1.00 92.19 166 ARG A CA 1
ATOM 1356 C C . ARG A 1 166 ? 34.416 -0.624 -29.457 1.00 92.19 166 ARG A C 1
ATOM 1358 O O . ARG A 1 166 ? 34.951 -0.437 -28.370 1.00 92.19 166 ARG A O 1
ATOM 1365 N N . ILE A 1 167 ? 34.901 -1.397 -30.416 1.00 90.12 167 ILE A N 1
ATOM 1366 C CA . ILE A 1 167 ? 36.183 -2.090 -30.331 1.00 90.12 167 ILE A CA 1
ATOM 1367 C C . ILE A 1 167 ? 37.262 -1.154 -30.879 1.00 90.12 167 ILE A C 1
ATOM 1369 O O . ILE A 1 167 ? 37.109 -0.610 -31.972 1.00 90.12 167 ILE A O 1
ATOM 1373 N N . GLU A 1 168 ? 38.309 -0.954 -30.094 1.00 88.31 168 GLU A N 1
ATOM 1374 C CA . GLU A 1 168 ? 39.580 -0.338 -30.474 1.00 88.31 168 GLU A CA 1
ATOM 1375 C C . GLU A 1 168 ? 40.663 -1.431 -30.555 1.00 88.31 168 GLU A C 1
ATOM 1377 O O . GLU A 1 168 ? 40.364 -2.599 -30.314 1.00 88.31 168 GLU A O 1
ATOM 1382 N N . GLU A 1 169 ? 41.899 -1.074 -30.927 1.00 85.62 169 GLU A N 1
ATOM 1383 C CA . GLU A 1 169 ? 42.968 -2.031 -31.286 1.00 85.62 169 GLU A CA 1
ATOM 1384 C C . GLU A 1 169 ? 43.117 -3.199 -30.294 1.00 85.62 169 GLU A C 1
ATOM 1386 O O . GLU A 1 169 ? 43.100 -4.349 -30.726 1.00 85.62 169 GLU A O 1
ATOM 1391 N N . ASP A 1 170 ? 43.145 -2.909 -28.987 1.00 89.06 170 ASP A N 1
ATOM 1392 C CA . ASP A 1 170 ? 43.327 -3.915 -27.926 1.00 89.06 170 ASP A CA 1
ATOM 1393 C C . ASP A 1 170 ? 42.240 -3.880 -26.833 1.00 89.06 170 ASP A C 1
ATOM 1395 O O . ASP A 1 170 ? 42.320 -4.602 -25.838 1.00 89.06 170 ASP A O 1
ATOM 1399 N N . SER A 1 171 ? 41.215 -3.036 -26.977 1.00 90.62 171 SER A N 1
ATOM 1400 C CA . SER A 1 171 ? 40.213 -2.833 -25.925 1.00 90.62 171 SER A CA 1
ATOM 1401 C C . SER A 1 171 ? 38.816 -2.592 -26.480 1.00 90.62 171 SER A C 1
ATOM 1403 O O . SER A 1 171 ? 38.637 -2.173 -27.621 1.00 90.62 171 SER A O 1
ATOM 1405 N N . THR A 1 172 ? 37.798 -2.830 -25.658 1.00 90.94 172 THR A N 1
ATOM 1406 C CA . THR A 1 172 ? 36.418 -2.482 -25.983 1.00 90.94 172 THR A CA 1
ATOM 1407 C C . THR A 1 172 ? 35.899 -1.435 -25.019 1.00 90.94 172 THR A C 1
ATOM 1409 O O . THR A 1 172 ? 35.858 -1.627 -23.805 1.00 90.94 172 THR A O 1
ATOM 1412 N N . TYR A 1 173 ? 35.439 -0.328 -25.587 1.00 91.56 173 TYR A N 1
ATOM 1413 C CA . TYR A 1 173 ? 34.780 0.740 -24.862 1.00 91.56 173 TYR A CA 1
ATOM 1414 C C . TYR A 1 173 ? 33.278 0.478 -24.794 1.00 91.56 173 TYR A C 1
ATOM 1416 O O . TYR A 1 173 ? 32.636 0.328 -25.833 1.00 91.56 173 TYR A O 1
ATOM 1424 N N . LEU A 1 174 ? 32.710 0.464 -23.592 1.00 92.62 174 LEU A N 1
ATOM 1425 C CA . LEU A 1 174 ? 31.279 0.326 -23.329 1.00 92.62 174 LEU A CA 1
ATOM 1426 C C . LEU A 1 174 ? 30.749 1.622 -22.713 1.00 92.62 174 LEU A C 1
ATOM 1428 O O . LEU A 1 174 ? 31.312 2.153 -21.762 1.00 92.62 174 LEU A O 1
ATOM 1432 N N . MET A 1 175 ? 29.635 2.125 -23.233 1.00 93.25 175 MET A N 1
ATOM 1433 C CA . MET A 1 175 ? 28.917 3.267 -22.688 1.00 93.25 175 MET A CA 1
ATOM 1434 C C . MET A 1 175 ? 27.472 2.885 -22.388 1.00 93.25 175 MET A C 1
ATOM 1436 O O . MET A 1 175 ? 26.729 2.504 -23.287 1.00 93.25 175 MET A O 1
ATOM 1440 N N . VAL A 1 176 ? 27.061 3.035 -21.134 1.00 93.12 176 VAL A N 1
ATOM 1441 C CA . VAL A 1 176 ? 25.751 2.637 -20.620 1.00 93.12 176 VAL A CA 1
ATOM 1442 C C . VAL A 1 176 ? 24.945 3.870 -20.217 1.00 93.12 176 VAL A C 1
ATOM 1444 O O . VAL A 1 176 ? 25.417 4.746 -19.489 1.00 93.12 176 VAL A O 1
ATOM 1447 N N . TYR A 1 177 ? 23.704 3.931 -20.686 1.00 92.62 177 TYR A N 1
ATOM 1448 C CA . TYR A 1 177 ? 22.727 4.967 -20.379 1.00 92.62 177 TYR A CA 1
ATOM 1449 C C . TYR A 1 177 ? 21.551 4.362 -19.636 1.00 92.62 177 TYR A C 1
ATOM 1451 O O . TYR A 1 177 ? 20.827 3.537 -20.186 1.00 92.62 177 TYR A O 1
ATOM 1459 N N . ILE A 1 178 ? 21.302 4.848 -18.427 1.00 90.81 178 ILE A N 1
ATOM 1460 C CA . ILE A 1 178 ? 20.126 4.477 -17.646 1.00 90.81 178 ILE A CA 1
ATOM 1461 C C . ILE A 1 178 ? 19.071 5.560 -17.868 1.00 90.81 178 ILE A C 1
ATOM 1463 O O . ILE A 1 178 ? 19.243 6.723 -17.495 1.00 90.81 178 ILE A O 1
ATOM 1467 N N . CYS A 1 179 ? 18.006 5.197 -18.574 1.00 90.06 179 CYS A N 1
ATOM 1468 C CA . CYS A 1 179 ? 16.981 6.108 -19.056 1.00 90.06 179 CYS A CA 1
ATOM 1469 C 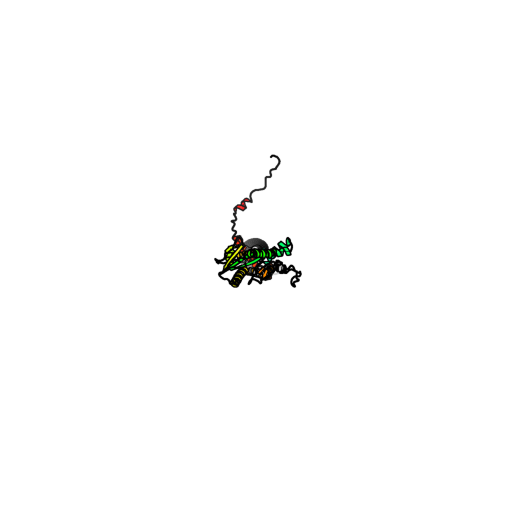C . CYS A 1 179 ? 15.698 5.944 -18.251 1.00 90.06 179 CYS A C 1
ATOM 1471 O O . CYS A 1 179 ? 15.206 4.839 -18.072 1.00 90.06 179 CYS A O 1
ATOM 1473 N N . CYS A 1 180 ? 15.121 7.066 -17.830 1.00 89.44 180 CYS A N 1
ATOM 1474 C CA . CYS A 1 180 ? 13.813 7.112 -17.186 1.00 89.44 180 CYS A CA 1
ATOM 1475 C C . CYS A 1 180 ? 12.976 8.168 -17.897 1.00 89.44 180 CYS A C 1
ATOM 1477 O O . CYS A 1 180 ? 13.346 9.346 -17.928 1.00 89.44 180 CYS A O 1
ATOM 1479 N N . THR A 1 181 ? 11.902 7.745 -18.555 1.00 91.50 181 THR A N 1
ATOM 1480 C CA . THR A 1 181 ? 11.112 8.627 -19.420 1.00 91.50 181 THR A CA 1
ATOM 1481 C C . THR A 1 181 ? 9.699 8.093 -19.586 1.00 91.50 181 THR A C 1
ATOM 1483 O O . THR A 1 181 ? 9.432 6.925 -19.317 1.00 91.50 181 THR A O 1
ATOM 1486 N N . ASN A 1 182 ? 8.793 8.944 -20.051 1.00 93.75 182 ASN A N 1
ATOM 1487 C CA . ASN A 1 182 ? 7.443 8.537 -20.416 1.00 93.75 182 ASN A CA 1
ATOM 1488 C C . ASN A 1 182 ? 7.482 7.573 -21.611 1.00 93.75 182 ASN A C 1
ATOM 1490 O O . ASN A 1 182 ? 8.314 7.738 -22.507 1.00 93.75 182 ASN A O 1
ATOM 1494 N N . PHE A 1 183 ? 6.551 6.621 -21.691 1.00 94.50 183 PHE A N 1
ATOM 1495 C CA . PHE A 1 183 ? 6.446 5.714 -22.842 1.00 94.50 183 PHE A CA 1
ATOM 1496 C C . PHE A 1 183 ? 6.380 6.453 -24.191 1.00 94.50 183 PHE A C 1
ATOM 1498 O O . PHE A 1 183 ? 6.984 6.005 -25.170 1.00 94.50 183 PHE A O 1
ATOM 1505 N N . ALA A 1 184 ? 5.716 7.613 -24.246 1.00 93.19 184 ALA A N 1
ATOM 1506 C CA . ALA A 1 184 ? 5.654 8.478 -25.428 1.00 93.19 184 ALA A CA 1
ATOM 1507 C C . ALA A 1 184 ? 7.045 8.884 -25.959 1.00 93.19 184 ALA A C 1
ATOM 1509 O O . ALA A 1 184 ? 7.244 9.015 -27.170 1.00 93.19 184 ALA A O 1
ATOM 1510 N N . ASP A 1 185 ? 8.017 9.043 -25.059 1.00 94.19 185 ASP A N 1
ATOM 1511 C CA . ASP A 1 185 ? 9.332 9.615 -25.346 1.00 94.19 185 ASP A CA 1
ATOM 1512 C C . ASP A 1 185 ? 10.422 8.566 -25.588 1.00 94.19 185 ASP A C 1
ATOM 1514 O O . ASP A 1 185 ? 11.497 8.911 -26.087 1.00 94.19 185 ASP A O 1
ATOM 1518 N N . VAL A 1 186 ? 10.163 7.286 -25.290 1.00 94.56 186 VAL A N 1
ATOM 1519 C CA . VAL A 1 186 ? 11.125 6.173 -25.440 1.00 94.56 186 VAL A CA 1
ATOM 1520 C C . VAL A 1 186 ? 11.769 6.182 -26.827 1.00 94.56 186 VAL A C 1
ATOM 1522 O O . VAL A 1 186 ? 12.994 6.230 -26.963 1.00 94.56 186 VAL A O 1
ATOM 1525 N N . GLY A 1 187 ? 10.954 6.239 -27.881 1.00 93.88 187 GLY A N 1
ATOM 1526 C CA . GLY A 1 187 ? 11.461 6.252 -29.250 1.00 93.88 187 GLY A CA 1
ATOM 1527 C C . GLY A 1 187 ? 12.315 7.468 -29.587 1.00 93.88 187 GLY A C 1
ATOM 1528 O O . GLY A 1 187 ? 13.311 7.355 -30.304 1.00 93.88 187 GLY A O 1
ATOM 1529 N N . ALA A 1 188 ? 11.926 8.646 -29.095 1.00 94.12 188 ALA A N 1
ATOM 1530 C CA . ALA A 1 188 ? 12.696 9.868 -29.297 1.00 94.12 188 ALA A CA 1
ATOM 1531 C C . ALA A 1 188 ? 14.037 9.794 -28.554 1.00 94.12 188 ALA A C 1
ATOM 1533 O O . ALA A 1 188 ? 15.067 10.169 -29.118 1.00 94.12 188 ALA A O 1
ATOM 1534 N N . ARG A 1 189 ? 14.037 9.243 -27.334 1.00 95.06 189 ARG A N 1
ATOM 1535 C CA . ARG A 1 189 ? 15.229 9.029 -26.512 1.00 95.06 189 ARG A CA 1
ATOM 1536 C C . ARG A 1 189 ? 16.220 8.078 -27.181 1.00 95.06 189 ARG A C 1
ATOM 1538 O O . ARG A 1 189 ? 17.368 8.471 -27.367 1.00 95.06 189 ARG A O 1
ATOM 1545 N N . ILE A 1 190 ? 15.777 6.894 -27.611 1.00 95.75 190 ILE A N 1
ATOM 1546 C CA . ILE A 1 190 ? 16.628 5.902 -28.293 1.00 95.75 190 ILE A CA 1
ATOM 1547 C C . ILE A 1 190 ? 17.231 6.496 -29.573 1.00 95.75 190 ILE A C 1
ATOM 1549 O O . ILE A 1 190 ? 18.436 6.409 -29.797 1.00 95.75 190 ILE A O 1
ATOM 1553 N N . ARG A 1 191 ? 16.425 7.187 -30.395 1.00 95.12 191 ARG A N 1
ATOM 1554 C CA . ARG A 1 191 ? 16.925 7.855 -31.610 1.00 95.12 191 ARG A CA 1
ATOM 1555 C C . ARG A 1 191 ? 17.944 8.949 -31.310 1.00 95.12 191 ARG A C 1
ATOM 1557 O O . ARG A 1 191 ? 18.894 9.102 -32.074 1.00 95.12 191 ARG A O 1
ATOM 1564 N N . LYS A 1 192 ? 17.740 9.725 -30.243 1.00 94.12 192 LYS A N 1
ATOM 1565 C CA . LYS A 1 192 ? 18.675 10.774 -29.826 1.00 94.12 192 LYS A CA 1
ATOM 1566 C C . LYS A 1 192 ? 20.025 10.172 -29.438 1.00 94.12 192 LYS A C 1
ATOM 1568 O O . LYS A 1 192 ? 21.034 10.614 -29.974 1.00 94.12 192 LYS A O 1
ATOM 1573 N N . LEU A 1 193 ? 20.021 9.154 -28.575 1.00 94.25 193 LEU A N 1
ATOM 1574 C CA . LEU A 1 193 ? 21.240 8.466 -28.138 1.00 94.25 193 LEU A CA 1
ATOM 1575 C C . LEU A 1 193 ? 21.965 7.806 -29.314 1.00 94.25 193 LEU A C 1
ATOM 1577 O O . LEU A 1 193 ? 23.167 7.977 -29.473 1.00 94.25 193 LEU A O 1
ATOM 1581 N N . TYR A 1 194 ? 21.226 7.130 -30.198 1.00 94.31 194 TYR A N 1
ATOM 1582 C CA . TYR A 1 194 ? 21.818 6.510 -31.381 1.00 94.31 194 TYR A CA 1
ATOM 1583 C C . TYR A 1 194 ? 22.502 7.535 -32.291 1.00 94.31 194 TYR A C 1
ATOM 1585 O O . TYR A 1 194 ? 23.627 7.309 -32.729 1.00 94.31 194 TYR A O 1
ATOM 1593 N N . LYS A 1 195 ? 21.851 8.679 -32.551 1.00 92.50 195 LYS A N 1
ATOM 1594 C CA . LYS A 1 195 ? 22.446 9.766 -33.341 1.00 92.50 195 LYS A CA 1
ATOM 1595 C C . LYS A 1 195 ? 23.716 10.301 -32.687 1.00 92.50 195 LYS A C 1
ATOM 1597 O O . LYS A 1 195 ? 24.700 10.474 -33.395 1.00 92.50 195 LYS A O 1
ATOM 1602 N N . GLU A 1 196 ? 23.710 10.519 -31.374 1.00 90.00 196 GLU A N 1
ATOM 1603 C CA . GLU A 1 196 ? 24.866 11.046 -30.635 1.00 90.00 196 GLU A CA 1
ATOM 1604 C C . GLU A 1 196 ? 26.145 10.215 -30.838 1.00 90.00 196 GLU A C 1
ATOM 1606 O O . GLU A 1 196 ? 27.228 10.791 -30.890 1.00 90.00 196 GLU A O 1
ATOM 1611 N N . HIS A 1 197 ? 26.011 8.900 -31.040 1.00 90.25 197 HIS A N 1
ATOM 1612 C CA . HIS A 1 197 ? 27.140 7.976 -31.229 1.00 90.25 197 HIS A CA 1
ATOM 1613 C C . HIS A 1 197 ? 27.390 7.518 -32.668 1.00 90.25 197 HIS A C 1
ATOM 1615 O O . HIS A 1 197 ? 28.360 6.812 -32.918 1.00 90.25 197 HIS A O 1
ATOM 1621 N N . ASN A 1 198 ? 26.517 7.873 -33.616 1.00 86.06 198 ASN A N 1
ATOM 1622 C CA . ASN A 1 198 ? 26.600 7.384 -35.002 1.00 86.06 198 A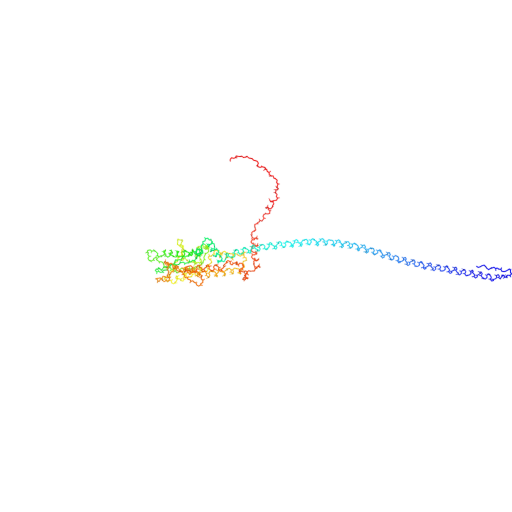SN A CA 1
ATOM 1623 C C . ASN A 1 198 ? 26.525 8.482 -36.076 1.00 86.06 198 ASN A C 1
ATOM 1625 O O . ASN A 1 198 ? 26.542 8.168 -37.266 1.00 86.06 198 ASN A O 1
ATOM 1629 N N . THR A 1 199 ? 26.435 9.760 -35.692 1.00 77.62 199 THR A N 1
ATOM 1630 C CA . THR A 1 199 ? 26.457 10.904 -36.633 1.00 77.62 199 THR A CA 1
ATOM 1631 C C . THR A 1 199 ? 27.789 11.656 -36.670 1.00 77.62 199 THR A C 1
ATOM 1633 O O . THR A 1 199 ? 27.897 12.682 -37.340 1.00 77.62 199 THR A O 1
ATOM 1636 N N . THR A 1 200 ? 28.813 11.148 -35.986 1.00 68.75 200 THR A N 1
ATOM 1637 C CA . THR A 1 200 ? 30.179 11.684 -36.016 1.00 68.75 200 THR A CA 1
ATOM 1638 C C . THR A 1 200 ? 30.818 11.514 -37.410 1.00 68.75 200 THR A C 1
ATOM 1640 O O . THR A 1 200 ? 30.557 10.503 -38.062 1.00 68.75 200 THR A O 1
ATOM 1643 N N . PRO A 1 201 ? 31.658 12.462 -37.887 1.00 56.72 201 PRO A N 1
ATOM 1644 C CA . PRO A 1 201 ? 32.229 12.422 -39.243 1.00 56.72 201 PRO A CA 1
ATOM 1645 C C . PRO A 1 201 ? 33.264 11.314 -39.487 1.00 56.72 201 PRO A C 1
ATOM 1647 O O . PRO A 1 201 ? 33.516 10.975 -40.637 1.00 56.72 201 PRO A O 1
ATOM 1650 N N . SER A 1 202 ? 33.886 10.788 -38.428 1.00 71.88 202 SER A N 1
ATOM 1651 C CA . SER A 1 202 ? 34.851 9.688 -38.509 1.00 71.88 202 SER A CA 1
ATOM 1652 C C . SER A 1 202 ? 34.137 8.370 -38.216 1.00 71.88 202 SER A C 1
ATOM 1654 O O . SER A 1 202 ? 33.487 8.230 -37.175 1.00 71.88 202 SER A O 1
ATOM 1656 N N . ASP A 1 203 ? 34.258 7.419 -39.145 1.00 67.94 203 ASP A N 1
ATOM 1657 C CA . ASP A 1 203 ? 33.733 6.059 -38.998 1.00 67.94 203 ASP A CA 1
ATOM 1658 C C . ASP A 1 203 ? 34.369 5.325 -37.802 1.00 67.94 203 ASP A C 1
ATOM 1660 O O . ASP A 1 203 ? 33.694 4.524 -37.157 1.00 67.94 203 ASP A O 1
ATOM 1664 N N . ASP A 1 204 ? 35.596 5.696 -37.421 1.00 67.94 204 ASP A N 1
ATOM 1665 C CA . ASP A 1 204 ? 36.374 5.097 -36.322 1.00 67.94 204 ASP A CA 1
ATOM 1666 C C . ASP A 1 204 ? 35.835 5.457 -34.921 1.00 67.94 204 ASP A C 1
ATOM 1668 O O . ASP A 1 204 ? 36.209 4.866 -33.905 1.00 67.94 204 ASP A O 1
ATOM 1672 N N . LEU A 1 205 ? 34.930 6.438 -34.835 1.00 78.81 205 LEU A N 1
ATOM 1673 C CA . LEU A 1 205 ? 34.283 6.853 -33.584 1.00 78.81 205 LEU A CA 1
ATOM 1674 C C . LEU A 1 205 ? 32.850 6.324 -33.439 1.00 78.81 205 LEU A C 1
ATOM 1676 O O . LEU A 1 205 ? 32.185 6.638 -32.448 1.00 78.81 205 LEU A O 1
ATOM 1680 N N . LYS A 1 206 ? 32.344 5.558 -34.413 1.00 88.38 206 LYS A N 1
ATOM 1681 C CA . LYS A 1 206 ? 30.979 5.024 -34.361 1.00 88.38 206 LYS A CA 1
ATOM 1682 C C . LYS A 1 206 ? 30.867 3.918 -33.320 1.00 88.38 206 LYS A C 1
ATOM 1684 O O . LYS A 1 206 ? 31.714 3.031 -33.243 1.00 88.38 206 LYS A O 1
ATOM 1689 N N . MET A 1 207 ? 29.791 3.953 -32.539 1.00 92.25 207 MET A N 1
ATOM 1690 C CA . MET A 1 207 ? 29.502 2.912 -31.552 1.00 92.25 207 MET A CA 1
ATOM 1691 C C . MET A 1 207 ? 28.297 2.065 -31.961 1.00 92.25 207 MET A C 1
ATOM 1693 O O . MET A 1 207 ? 27.251 2.581 -32.369 1.00 92.25 207 MET A O 1
ATOM 1697 N N . THR A 1 208 ? 28.422 0.755 -31.772 1.00 93.50 208 THR A N 1
ATOM 1698 C CA . THR A 1 208 ? 27.349 -0.217 -31.981 1.00 93.50 208 THR A CA 1
ATOM 1699 C C . THR A 1 208 ? 26.415 -0.209 -30.775 1.00 93.50 208 THR A C 1
ATOM 1701 O O . THR A 1 208 ? 26.850 -0.399 -29.645 1.00 93.50 208 THR A O 1
ATOM 1704 N N . MET A 1 209 ? 25.120 0.017 -30.999 1.00 95.88 209 MET A N 1
ATOM 1705 C CA . MET A 1 209 ? 24.109 -0.020 -29.937 1.00 95.88 209 MET A CA 1
ATOM 1706 C C . MET A 1 209 ? 23.730 -1.473 -29.628 1.00 95.88 209 MET A C 1
ATOM 1708 O O . MET A 1 209 ? 23.415 -2.222 -30.552 1.00 95.88 209 MET A O 1
ATOM 1712 N N . LEU A 1 210 ? 23.721 -1.860 -28.355 1.00 95.38 210 LEU A N 1
ATOM 1713 C CA . LEU A 1 210 ? 23.141 -3.124 -27.889 1.00 95.38 210 LEU A CA 1
ATOM 1714 C C . LEU A 1 210 ? 21.611 -3.016 -27.809 1.00 95.38 210 LEU A C 1
ATOM 1716 O O . LEU A 1 210 ? 21.052 -1.921 -27.912 1.00 95.38 210 LEU A O 1
ATOM 1720 N N . GLN A 1 211 ? 20.920 -4.146 -27.646 1.00 95.00 211 GLN A N 1
ATOM 1721 C CA . GLN A 1 211 ? 19.471 -4.146 -27.436 1.00 95.00 211 GLN A CA 1
ATOM 1722 C C . GLN A 1 211 ? 19.148 -3.339 -26.170 1.00 95.00 211 GLN A C 1
ATOM 1724 O O . GLN A 1 211 ? 19.696 -3.638 -25.111 1.00 95.00 211 GLN A O 1
ATOM 1729 N N . PRO A 1 212 ? 18.291 -2.307 -26.253 1.00 96.50 212 PRO A N 1
ATOM 1730 C CA . PRO A 1 212 ? 17.775 -1.655 -25.064 1.00 96.50 212 PRO A CA 1
ATOM 1731 C C . PRO A 1 212 ? 16.990 -2.634 -24.196 1.00 96.50 212 PRO A C 1
ATOM 1733 O O . PRO A 1 212 ? 16.166 -3.384 -24.721 1.00 96.50 212 PRO A O 1
ATOM 1736 N N . GLU A 1 213 ? 17.201 -2.569 -22.886 1.00 96.06 213 GLU A N 1
ATOM 1737 C CA . GLU A 1 213 ? 16.577 -3.476 -21.925 1.00 96.06 213 GLU A CA 1
ATOM 1738 C C . GLU A 1 213 ? 15.644 -2.732 -20.978 1.00 96.06 213 GLU A C 1
ATOM 1740 O O . GLU A 1 213 ? 16.036 -1.742 -20.359 1.00 96.06 213 GLU A O 1
ATOM 1745 N N . ALA A 1 214 ? 14.394 -3.190 -20.884 1.00 95.12 214 ALA A N 1
ATOM 1746 C CA . ALA A 1 214 ? 13.438 -2.671 -19.911 1.00 95.12 214 ALA A CA 1
ATOM 1747 C C . ALA A 1 214 ? 13.804 -3.168 -18.511 1.00 95.12 214 ALA A C 1
ATOM 1749 O O . ALA A 1 214 ? 14.041 -4.359 -18.340 1.00 95.12 214 ALA A O 1
ATOM 1750 N N . ILE A 1 215 ? 13.795 -2.268 -17.528 1.00 92.81 215 ILE A N 1
ATOM 1751 C CA . ILE A 1 215 ? 14.009 -2.621 -16.121 1.00 92.81 215 ILE A CA 1
ATOM 1752 C C . ILE A 1 215 ? 12.657 -2.755 -15.426 1.00 92.81 215 ILE A C 1
ATOM 1754 O O . ILE A 1 215 ? 12.255 -3.848 -15.055 1.00 92.81 215 ILE A O 1
ATOM 1758 N N . CYS A 1 216 ? 11.905 -1.661 -15.310 1.00 90.25 216 CYS A N 1
ATOM 1759 C CA . CYS A 1 216 ? 10.596 -1.676 -14.661 1.00 90.25 216 CYS A CA 1
ATOM 1760 C C . CYS A 1 216 ? 9.760 -0.440 -15.029 1.00 90.25 216 CYS A C 1
ATOM 1762 O O . CYS A 1 216 ? 10.247 0.530 -15.627 1.00 90.25 216 CYS A O 1
ATOM 1764 N N . LEU A 1 217 ? 8.474 -0.468 -14.671 1.00 90.50 217 LEU A N 1
ATOM 1765 C CA . LEU A 1 217 ? 7.652 0.743 -14.600 1.00 90.50 217 LEU A CA 1
ATOM 1766 C C . LEU A 1 217 ? 8.145 1.640 -13.464 1.00 90.50 217 LEU A C 1
ATOM 1768 O O . LEU A 1 217 ? 8.596 1.137 -12.441 1.00 90.50 217 LEU A O 1
ATOM 1772 N N . ILE A 1 218 ? 8.020 2.964 -13.598 1.00 88.81 218 ILE A N 1
ATOM 1773 C CA . ILE A 1 218 ? 8.433 3.892 -12.533 1.00 88.81 218 ILE A CA 1
ATOM 1774 C C . ILE A 1 218 ? 7.423 5.003 -12.264 1.00 88.81 218 ILE A C 1
ATOM 1776 O O . ILE A 1 218 ? 6.847 5.591 -13.176 1.00 88.81 218 ILE A O 1
ATOM 1780 N N . THR A 1 219 ? 7.204 5.304 -10.990 1.00 78.19 219 THR A N 1
ATOM 1781 C CA . THR A 1 219 ? 6.112 6.160 -10.493 1.00 78.19 219 THR A CA 1
ATOM 1782 C C . THR A 1 219 ? 6.420 7.661 -10.520 1.00 78.19 219 THR A C 1
ATOM 1784 O O . THR A 1 219 ? 5.697 8.444 -9.931 1.00 78.19 219 THR A O 1
ATOM 1787 N N . GLN A 1 220 ? 7.463 8.120 -11.213 1.00 66.44 220 GLN A N 1
ATOM 1788 C CA . GLN A 1 220 ? 8.040 9.480 -11.136 1.00 66.44 220 GLN A CA 1
ATOM 1789 C C . GLN A 1 220 ? 9.039 9.728 -9.997 1.00 66.44 220 GLN A C 1
ATOM 1791 O O . GLN A 1 220 ? 9.939 10.540 -10.215 1.00 66.44 220 GLN A O 1
ATOM 1796 N N . GLU A 1 221 ? 8.928 9.045 -8.856 1.00 52.78 221 GLU A N 1
ATOM 1797 C CA . GLU A 1 221 ? 9.896 9.123 -7.753 1.00 52.78 221 GLU A CA 1
ATOM 1798 C C . GLU A 1 221 ? 11.076 8.190 -8.040 1.00 52.78 221 GLU A C 1
ATOM 1800 O O . GLU A 1 221 ? 11.012 6.997 -7.761 1.00 52.78 221 GLU A O 1
ATOM 1805 N N . ILE A 1 222 ? 12.158 8.725 -8.609 1.00 51.56 222 ILE A N 1
ATOM 1806 C CA . ILE A 1 222 ? 13.468 8.077 -8.482 1.00 51.56 222 ILE A CA 1
ATOM 1807 C C . ILE A 1 222 ? 14.142 8.750 -7.304 1.00 51.56 222 ILE A C 1
ATOM 1809 O O . ILE A 1 222 ? 14.779 9.788 -7.470 1.00 51.56 222 ILE A O 1
ATOM 1813 N N . ASN A 1 223 ? 13.968 8.178 -6.118 1.00 49.44 223 ASN A N 1
ATOM 1814 C CA . ASN A 1 223 ? 14.727 8.607 -4.942 1.00 49.44 223 ASN A CA 1
ATOM 1815 C C . ASN A 1 223 ? 16.156 8.044 -4.964 1.00 49.44 223 ASN A C 1
ATOM 1817 O O . ASN A 1 223 ? 16.997 8.450 -4.168 1.00 49.44 223 ASN A O 1
ATOM 1821 N N . TYR A 1 224 ? 16.455 7.150 -5.911 1.00 56.38 224 TYR A N 1
ATOM 1822 C CA . TYR A 1 224 ? 17.808 6.692 -6.169 1.00 56.38 224 TYR A CA 1
ATOM 1823 C C . TYR A 1 224 ? 18.643 7.799 -6.812 1.00 56.38 224 TYR A C 1
ATOM 1825 O O . TYR A 1 224 ? 18.583 8.064 -8.019 1.00 56.38 224 TYR A O 1
ATOM 1833 N N . GLU A 1 225 ? 19.460 8.448 -5.988 1.00 53.78 225 GLU A N 1
ATOM 1834 C CA . GLU A 1 225 ? 20.518 9.310 -6.477 1.00 53.78 225 GLU A CA 1
ATOM 1835 C C . GLU A 1 225 ? 21.448 8.511 -7.399 1.00 53.78 225 GLU A C 1
ATOM 1837 O O . GLU A 1 225 ? 21.758 7.340 -7.173 1.00 53.78 225 GLU A O 1
ATOM 1842 N N . ARG A 1 226 ? 21.934 9.161 -8.461 1.00 61.12 226 ARG A N 1
ATOM 1843 C CA . ARG A 1 226 ? 22.864 8.563 -9.438 1.00 61.12 226 ARG A CA 1
ATOM 1844 C C . ARG A 1 226 ? 24.114 7.954 -8.786 1.00 61.12 226 ARG A C 1
ATOM 1846 O O . ARG A 1 226 ? 24.733 7.072 -9.379 1.00 61.12 226 ARG A O 1
ATOM 1853 N N . ALA A 1 227 ? 24.474 8.441 -7.597 1.00 59.81 227 ALA A N 1
ATOM 1854 C CA . ALA A 1 227 ? 25.557 7.928 -6.768 1.00 59.81 227 ALA A CA 1
ATOM 1855 C C . ALA A 1 227 ? 25.292 6.495 -6.276 1.00 59.81 227 ALA A C 1
ATOM 1857 O O . ALA A 1 227 ? 26.197 5.668 -6.310 1.00 59.81 227 ALA A O 1
ATOM 1858 N N . ASN A 1 228 ? 24.048 6.161 -5.933 1.00 68.56 228 ASN A N 1
ATOM 1859 C CA . ASN A 1 228 ? 23.702 4.840 -5.416 1.00 68.56 228 ASN A CA 1
ATOM 1860 C C . ASN A 1 228 ? 23.606 3.803 -6.540 1.00 68.56 228 ASN A C 1
ATOM 1862 O O . ASN A 1 228 ? 24.102 2.697 -6.385 1.00 68.56 228 ASN A O 1
ATOM 1866 N N . ILE A 1 229 ? 23.072 4.170 -7.716 1.00 74.31 229 ILE A N 1
ATOM 1867 C CA . ILE A 1 229 ? 23.140 3.297 -8.906 1.00 74.31 229 ILE A CA 1
ATOM 1868 C C . ILE A 1 229 ? 24.601 3.014 -9.274 1.00 74.31 229 ILE A C 1
ATOM 1870 O O . ILE A 1 229 ? 24.941 1.899 -9.663 1.00 74.31 229 ILE A O 1
ATOM 1874 N N . HIS A 1 230 ? 25.475 4.019 -9.136 1.00 73.94 230 HIS A N 1
ATOM 1875 C CA . HIS A 1 230 ? 26.896 3.832 -9.386 1.00 73.94 230 HIS A CA 1
ATOM 1876 C C . HIS A 1 230 ? 27.517 2.809 -8.426 1.00 73.94 230 HIS A C 1
ATOM 1878 O O . HIS A 1 230 ? 28.200 1.898 -8.879 1.00 73.94 230 HIS A O 1
ATOM 1884 N N . GLN A 1 231 ? 27.236 2.926 -7.127 1.00 74.62 231 GLN A N 1
ATOM 1885 C CA . GLN A 1 231 ? 27.716 1.976 -6.123 1.00 74.62 231 GLN A CA 1
ATOM 1886 C C . GLN A 1 231 ? 27.134 0.569 -6.333 1.00 74.62 231 GLN A C 1
ATOM 1888 O O . GLN A 1 231 ? 27.892 -0.391 -6.400 1.00 74.62 231 GLN A O 1
ATOM 1893 N N . LEU A 1 232 ? 25.819 0.444 -6.528 1.00 75.94 232 LEU A N 1
ATOM 1894 C CA . LEU A 1 232 ? 25.139 -0.848 -6.675 1.00 75.94 232 LEU A CA 1
ATOM 1895 C C . LEU A 1 232 ? 25.614 -1.651 -7.888 1.00 75.94 232 LEU A C 1
ATOM 1897 O O . LEU A 1 232 ? 25.907 -2.836 -7.769 1.00 75.94 232 LEU A O 1
ATOM 1901 N N . VAL A 1 233 ? 25.681 -1.013 -9.059 1.00 74.62 233 VAL A N 1
ATOM 1902 C CA . VAL A 1 233 ? 25.927 -1.718 -10.328 1.00 74.62 233 VAL A CA 1
ATOM 1903 C C . VAL A 1 233 ? 27.420 -1.842 -10.630 1.00 74.62 233 VAL A C 1
ATOM 1905 O O . VAL A 1 233 ? 27.843 -2.792 -11.283 1.00 74.62 233 VAL A O 1
ATOM 1908 N N . PHE A 1 234 ? 28.235 -0.888 -10.172 1.00 74.62 234 PHE A N 1
ATOM 1909 C CA . PHE A 1 234 ? 29.637 -0.762 -10.585 1.00 74.62 234 PHE A CA 1
ATOM 1910 C C . PHE A 1 234 ? 30.644 -0.890 -9.435 1.00 74.62 234 PHE A C 1
ATOM 1912 O O . PHE A 1 234 ? 31.812 -0.549 -9.625 1.00 74.62 234 PHE A O 1
ATOM 1919 N N . ASN A 1 235 ? 30.192 -1.375 -8.271 1.00 60.25 235 ASN A N 1
ATOM 1920 C CA . ASN A 1 235 ? 30.942 -1.603 -7.029 1.00 60.25 235 ASN A CA 1
ATOM 1921 C C . ASN A 1 235 ? 32.472 -1.707 -7.213 1.00 60.25 235 ASN A C 1
ATOM 1923 O O . ASN A 1 235 ? 32.978 -2.683 -7.766 1.00 60.25 235 ASN A O 1
ATOM 1927 N N . ASN A 1 236 ? 33.204 -0.695 -6.726 1.00 54.34 236 ASN A N 1
ATOM 1928 C CA . ASN A 1 236 ? 34.675 -0.606 -6.689 1.00 54.34 236 ASN A CA 1
ATOM 1929 C C . ASN A 1 236 ? 35.421 -0.865 -8.013 1.00 54.34 236 ASN A C 1
ATOM 1931 O O . ASN A 1 236 ? 36.630 -1.095 -8.001 1.00 54.34 236 ASN A O 1
ATOM 1935 N N . SER A 1 237 ? 34.748 -0.809 -9.164 1.00 58.62 237 SER A N 1
ATOM 1936 C CA . SER A 1 237 ? 35.429 -0.927 -10.447 1.00 58.62 237 SER A CA 1
ATOM 1937 C C . SER A 1 237 ? 36.082 0.412 -10.795 1.00 58.62 237 SER A C 1
ATOM 1939 O O . SER A 1 237 ? 35.427 1.327 -11.293 1.00 58.62 237 SER A O 1
ATOM 1941 N N . GLU A 1 238 ? 37.392 0.526 -10.548 1.00 54.09 238 GLU A N 1
ATOM 1942 C CA . GLU A 1 238 ? 38.208 1.705 -10.902 1.00 54.09 238 GLU A CA 1
ATOM 1943 C C . GLU A 1 238 ? 38.108 2.076 -12.400 1.00 54.09 238 GLU A C 1
ATOM 1945 O O . GLU A 1 238 ? 38.401 3.204 -12.791 1.00 54.09 238 GLU A O 1
ATOM 1950 N N . ALA A 1 239 ? 37.635 1.147 -13.239 1.00 70.56 239 ALA A N 1
ATOM 1951 C CA . ALA A 1 239 ? 37.465 1.301 -14.680 1.00 70.56 239 ALA A CA 1
ATOM 1952 C C . ALA A 1 239 ? 36.158 2.003 -15.115 1.00 70.56 239 ALA A C 1
ATOM 1954 O O . ALA A 1 239 ? 35.963 2.218 -16.315 1.00 70.56 239 ALA A O 1
ATOM 1955 N N . VAL A 1 240 ? 35.248 2.352 -14.194 1.00 83.88 240 VAL A N 1
ATOM 1956 C CA . VAL A 1 240 ? 33.950 2.967 -14.535 1.00 83.88 240 VAL A CA 1
ATOM 1957 C C . VAL A 1 240 ? 33.985 4.479 -14.324 1.00 83.88 240 VAL A C 1
ATOM 1959 O O . VAL A 1 240 ? 34.035 4.978 -13.204 1.00 83.88 240 VAL A O 1
ATOM 1962 N N . VAL A 1 241 ? 33.854 5.236 -15.413 1.00 86.31 241 VAL A N 1
ATOM 1963 C CA . VAL A 1 241 ? 33.821 6.703 -15.398 1.00 86.31 241 VAL A CA 1
ATOM 1964 C C . VAL A 1 241 ? 32.411 7.203 -15.684 1.00 86.31 241 VAL A C 1
ATOM 1966 O O . VAL A 1 241 ? 31.850 6.958 -16.753 1.00 86.31 241 VAL A O 1
ATOM 1969 N N . TYR A 1 242 ? 31.833 7.965 -14.757 1.00 86.06 242 TYR A N 1
ATOM 1970 C CA . TYR A 1 242 ? 30.550 8.625 -14.988 1.00 86.06 242 TYR A CA 1
ATOM 1971 C C . TYR A 1 242 ? 30.728 9.977 -15.694 1.00 86.06 242 TYR A C 1
ATOM 1973 O O . TYR A 1 242 ? 31.410 10.885 -15.216 1.00 86.06 242 TYR A O 1
ATOM 1981 N N . ASN A 1 243 ? 30.065 10.146 -16.837 1.00 85.19 243 ASN A N 1
ATOM 1982 C CA . ASN A 1 243 ? 30.075 11.381 -17.606 1.00 85.19 243 ASN A CA 1
ATOM 1983 C C . ASN A 1 243 ? 28.856 12.245 -17.257 1.00 85.19 243 ASN A C 1
ATOM 1985 O O . ASN A 1 243 ? 27.750 12.015 -17.749 1.00 85.19 243 ASN A O 1
ATOM 1989 N N . ASN A 1 244 ? 29.068 13.304 -16.472 1.00 81.44 244 ASN A N 1
ATOM 1990 C CA . ASN A 1 244 ? 28.011 14.233 -16.055 1.00 81.44 244 ASN A CA 1
ATOM 1991 C C . ASN A 1 244 ? 27.278 14.919 -17.222 1.00 81.44 244 ASN A C 1
ATOM 1993 O O . ASN A 1 244 ? 26.068 15.145 -17.150 1.00 81.44 244 ASN A O 1
ATOM 1997 N N . ARG A 1 245 ? 27.991 15.240 -18.309 1.00 81.94 245 ARG A N 1
ATOM 1998 C CA . ARG A 1 245 ? 27.424 15.936 -19.475 1.00 81.94 245 ARG A CA 1
ATOM 1999 C C . ARG A 1 245 ? 26.470 15.035 -20.254 1.00 81.94 245 ARG A C 1
ATOM 2001 O O . ARG A 1 245 ? 25.415 15.492 -20.689 1.00 81.94 245 ARG A O 1
ATOM 2008 N N . ARG A 1 246 ? 26.843 13.766 -20.424 1.00 80.25 246 ARG A N 1
ATOM 2009 C CA . ARG A 1 246 ? 26.056 12.759 -21.153 1.00 80.25 246 ARG A CA 1
ATOM 2010 C C . ARG A 1 246 ? 25.088 11.983 -20.264 1.00 80.25 246 ARG A C 1
ATOM 2012 O O . ARG A 1 246 ? 24.160 11.375 -20.788 1.00 80.25 246 ARG A O 1
ATOM 2019 N N . LYS A 1 247 ? 25.265 12.052 -18.941 1.00 86.25 247 LYS A N 1
ATOM 2020 C CA . LYS A 1 247 ? 24.570 11.223 -17.946 1.00 86.25 247 LYS A CA 1
ATOM 2021 C C . LYS A 1 247 ? 24.696 9.735 -18.289 1.00 86.25 247 LYS A C 1
ATOM 2023 O O . LYS A 1 247 ? 23.697 9.029 -18.388 1.00 86.25 247 LYS A O 1
ATOM 2028 N N . SER A 1 248 ? 25.930 9.301 -18.528 1.00 89.38 248 SER A N 1
ATOM 2029 C CA . SER A 1 248 ? 26.273 7.944 -18.958 1.00 89.38 248 SER A CA 1
ATOM 2030 C C . SER A 1 248 ? 27.433 7.391 -18.145 1.00 89.38 248 SER A C 1
ATOM 2032 O O . SER A 1 248 ? 28.270 8.155 -17.666 1.00 89.38 248 SER A O 1
ATOM 2034 N N . TYR A 1 249 ? 27.504 6.072 -18.042 1.00 90.38 249 TYR A N 1
ATOM 2035 C CA . TYR A 1 249 ? 28.633 5.354 -17.463 1.00 90.38 249 TYR A CA 1
ATOM 2036 C C . TYR A 1 249 ? 29.497 4.809 -18.589 1.00 90.38 249 TYR A C 1
ATOM 2038 O O . TYR A 1 249 ? 28.973 4.251 -19.548 1.00 90.38 249 TYR A O 1
ATOM 2046 N N . SER A 1 250 ? 30.801 4.998 -18.489 1.00 90.25 250 SER A N 1
ATOM 2047 C CA . SER A 1 250 ? 31.774 4.596 -19.494 1.00 90.25 250 SER A CA 1
ATOM 2048 C C . SER A 1 250 ? 32.756 3.610 -18.885 1.00 90.25 250 SER A C 1
ATOM 2050 O O . SER A 1 250 ? 33.260 3.861 -17.796 1.00 90.25 250 SER A O 1
ATOM 2052 N N . MET A 1 251 ? 33.036 2.523 -19.589 1.00 90.56 251 MET A N 1
ATOM 2053 C CA . MET A 1 251 ? 33.928 1.447 -19.166 1.00 90.56 251 MET A CA 1
ATOM 2054 C C . MET A 1 251 ? 34.868 1.087 -20.308 1.00 90.56 251 MET A C 1
ATOM 2056 O O . MET A 1 251 ? 34.470 1.116 -21.474 1.00 90.56 251 MET A O 1
ATOM 2060 N N . VAL A 1 252 ? 36.101 0.732 -19.966 1.00 90.00 252 VAL A N 1
ATOM 2061 C CA . VAL A 1 252 ? 37.076 0.153 -20.894 1.00 90.00 252 VAL A CA 1
ATOM 2062 C C . VAL A 1 252 ? 37.353 -1.267 -20.425 1.00 90.00 252 VAL A C 1
ATOM 2064 O O . VAL A 1 252 ? 37.619 -1.483 -19.245 1.00 90.00 252 VAL A O 1
ATOM 2067 N N . TYR A 1 253 ? 37.263 -2.224 -21.341 1.00 88.69 253 TYR A N 1
ATOM 2068 C CA . TYR A 1 253 ? 37.604 -3.617 -21.088 1.00 88.69 253 TYR A CA 1
ATOM 2069 C C . TYR A 1 253 ? 38.787 -4.019 -21.961 1.00 88.69 253 TYR A C 1
ATOM 2071 O O . TYR A 1 253 ? 38.755 -3.781 -23.168 1.00 88.69 253 TYR A O 1
ATOM 2079 N N . ASP A 1 254 ? 39.771 -4.698 -21.374 1.00 89.25 254 ASP A N 1
ATOM 2080 C CA . ASP A 1 254 ? 40.951 -5.239 -22.066 1.00 89.25 254 ASP A CA 1
ATOM 2081 C C . ASP A 1 254 ? 40.598 -6.522 -22.842 1.00 89.25 254 ASP A C 1
ATOM 2083 O O . ASP A 1 254 ? 41.112 -7.615 -22.603 1.00 89.25 254 ASP A O 1
ATOM 2087 N N . THR A 1 255 ? 39.608 -6.418 -23.723 1.00 88.44 255 THR A N 1
ATOM 2088 C CA . THR A 1 255 ? 39.149 -7.490 -24.602 1.00 88.44 255 THR A CA 1
ATOM 2089 C C . THR A 1 255 ? 38.589 -6.893 -25.878 1.00 88.44 255 THR A C 1
ATOM 2091 O O . THR A 1 255 ? 37.964 -5.835 -25.855 1.00 88.44 255 THR A O 1
ATOM 2094 N N . ILE A 1 256 ? 38.761 -7.605 -26.985 1.00 89.69 256 ILE A N 1
ATOM 2095 C CA . ILE A 1 256 ? 38.149 -7.284 -28.278 1.00 89.69 256 ILE A CA 1
ATOM 2096 C C . ILE A 1 256 ? 36.947 -8.189 -28.590 1.00 89.69 256 ILE A C 1
ATOM 2098 O O . ILE A 1 256 ? 36.315 -8.020 -29.629 1.00 89.69 256 ILE A O 1
ATOM 2102 N N . ASP A 1 257 ? 36.629 -9.162 -27.721 1.00 88.81 257 ASP A N 1
ATOM 2103 C CA . ASP A 1 257 ? 35.499 -10.078 -27.915 1.00 88.81 257 ASP A CA 1
ATOM 2104 C C . ASP A 1 257 ? 34.166 -9.399 -27.532 1.00 88.81 257 ASP A C 1
ATOM 2106 O O . ASP A 1 257 ? 33.910 -9.159 -26.344 1.00 88.81 257 ASP A O 1
ATOM 2110 N N . PRO A 1 258 ? 33.258 -9.142 -28.500 1.00 85.06 258 PRO A N 1
ATOM 2111 C CA . PRO A 1 258 ? 31.955 -8.542 -28.222 1.00 85.06 258 PRO A CA 1
ATOM 2112 C C . PRO A 1 258 ? 31.084 -9.366 -27.263 1.00 85.06 258 PRO A C 1
ATOM 2114 O O . PRO A 1 258 ? 30.193 -8.812 -26.617 1.00 85.06 258 PRO A O 1
ATOM 2117 N N . ASN A 1 259 ? 31.290 -10.685 -27.173 1.00 88.69 259 ASN A N 1
ATOM 2118 C CA . ASN A 1 259 ? 30.467 -11.547 -26.322 1.00 88.69 259 ASN A CA 1
ATOM 2119 C C . ASN A 1 259 ? 30.743 -11.318 -24.834 1.00 88.69 259 ASN A C 1
ATOM 2121 O O . ASN A 1 259 ? 29.822 -11.404 -24.018 1.00 88.69 259 ASN A O 1
ATOM 2125 N N . VAL A 1 260 ? 31.982 -10.965 -24.481 1.00 87.75 260 VAL A N 1
ATOM 2126 C CA . VAL A 1 260 ? 32.337 -10.581 -23.109 1.00 87.75 260 VAL A CA 1
ATOM 2127 C C . VAL A 1 260 ? 31.558 -9.331 -22.706 1.00 87.75 260 VAL A C 1
ATOM 2129 O O . VAL A 1 260 ? 30.981 -9.282 -21.624 1.00 87.75 260 VAL A O 1
ATOM 2132 N N . ILE A 1 261 ? 31.451 -8.356 -23.610 1.00 89.44 261 ILE A N 1
ATOM 2133 C CA . ILE A 1 261 ? 30.696 -7.117 -23.384 1.00 89.44 261 ILE A CA 1
ATOM 2134 C C . ILE A 1 261 ? 29.201 -7.378 -23.259 1.00 89.44 261 ILE A C 1
ATOM 2136 O O . ILE A 1 261 ? 28.551 -6.808 -22.388 1.00 89.44 261 ILE A O 1
ATOM 2140 N N . PHE A 1 262 ? 28.657 -8.259 -24.097 1.00 89.31 262 PHE A N 1
ATOM 2141 C CA . PHE A 1 262 ? 27.259 -8.662 -23.992 1.00 89.31 262 PHE A CA 1
ATOM 2142 C C . PHE A 1 262 ? 26.962 -9.331 -22.644 1.00 89.31 262 PHE A C 1
ATOM 2144 O O . PHE A 1 262 ? 25.969 -8.996 -22.007 1.00 89.31 262 PHE A O 1
ATOM 2151 N N . THR A 1 263 ? 27.856 -10.208 -22.182 1.00 90.69 263 THR A N 1
ATOM 2152 C CA . THR A 1 263 ? 27.738 -10.868 -20.874 1.00 90.69 263 THR A CA 1
ATOM 2153 C C . THR A 1 263 ? 27.791 -9.844 -19.741 1.00 90.69 263 THR A C 1
ATOM 2155 O O . THR A 1 263 ? 26.910 -9.832 -18.890 1.00 90.69 263 THR A O 1
ATOM 2158 N N . LYS A 1 264 ? 28.756 -8.915 -19.776 1.00 89.19 264 LYS A N 1
ATOM 2159 C CA . LYS A 1 264 ? 28.884 -7.839 -18.780 1.00 89.19 264 LYS A CA 1
ATOM 2160 C C . LYS A 1 264 ? 27.666 -6.920 -18.749 1.00 89.19 264 LYS A C 1
ATOM 2162 O O . LYS A 1 264 ? 27.226 -6.523 -17.677 1.00 89.19 264 LYS A O 1
ATOM 2167 N N . PHE A 1 265 ? 27.110 -6.593 -19.912 1.00 91.44 265 PHE A N 1
ATOM 2168 C CA . PHE A 1 265 ? 25.879 -5.815 -19.994 1.00 91.44 265 PHE A CA 1
ATOM 2169 C C . PHE A 1 265 ? 24.677 -6.584 -19.427 1.00 91.44 265 PHE A C 1
ATOM 2171 O O . PHE A 1 265 ? 23.882 -5.992 -18.704 1.00 91.44 265 PHE A O 1
ATOM 2178 N N . GLY A 1 266 ? 24.572 -7.887 -19.707 1.00 91.31 266 GLY A N 1
ATOM 2179 C CA . GLY A 1 266 ? 23.555 -8.765 -19.121 1.00 91.31 266 GLY A CA 1
ATOM 2180 C C . GLY A 1 266 ? 23.624 -8.792 -17.595 1.00 91.31 266 GLY A C 1
ATOM 2181 O O . GLY A 1 266 ? 22.635 -8.476 -16.949 1.00 91.31 266 GLY A O 1
ATOM 2182 N N . GLU A 1 267 ? 24.813 -9.024 -17.027 1.00 90.06 267 GLU A N 1
ATOM 2183 C CA . GLU A 1 267 ? 25.042 -8.998 -15.572 1.00 90.06 267 GLU A CA 1
ATOM 2184 C C . GLU A 1 267 ? 24.584 -7.670 -14.935 1.00 90.06 267 GLU A C 1
ATOM 2186 O O . GLU A 1 267 ? 23.948 -7.666 -13.885 1.00 90.06 267 GLU A O 1
ATOM 2191 N N . MET A 1 268 ? 24.861 -6.528 -15.579 1.00 89.75 268 MET A N 1
ATOM 2192 C CA . MET A 1 268 ? 24.399 -5.219 -15.094 1.00 89.75 268 MET A CA 1
ATOM 2193 C C . MET A 1 268 ? 22.875 -5.091 -15.120 1.00 89.75 268 MET A C 1
ATOM 2195 O O . MET A 1 268 ? 22.295 -4.487 -14.220 1.00 89.75 268 MET A O 1
ATOM 2199 N N . VAL A 1 269 ? 22.230 -5.600 -16.171 1.00 91.50 269 VAL A N 1
ATOM 2200 C CA . VAL A 1 269 ? 20.770 -5.575 -16.304 1.00 91.50 269 VAL A CA 1
ATOM 2201 C C . VAL A 1 269 ? 20.127 -6.476 -15.255 1.00 91.50 269 VAL A C 1
ATOM 2203 O O . VAL A 1 269 ? 19.164 -6.043 -14.632 1.00 91.50 269 VAL A O 1
ATOM 2206 N N . ASP A 1 270 ? 20.687 -7.659 -15.007 1.00 91.00 270 ASP A N 1
ATOM 2207 C CA . ASP A 1 270 ? 20.204 -8.589 -13.983 1.00 91.00 270 ASP A CA 1
ATOM 2208 C C . ASP A 1 270 ? 20.282 -7.955 -12.585 1.00 91.00 270 ASP A C 1
ATOM 2210 O O . ASP A 1 270 ? 19.279 -7.925 -11.876 1.00 91.00 270 ASP A O 1
ATOM 2214 N N . ILE A 1 271 ? 21.410 -7.316 -12.237 1.00 89.06 271 ILE A N 1
ATOM 2215 C CA . ILE A 1 271 ? 21.542 -6.569 -10.971 1.00 89.06 271 ILE A CA 1
ATOM 2216 C C . ILE A 1 271 ? 20.462 -5.495 -10.861 1.00 89.06 271 ILE A C 1
ATOM 2218 O O . ILE A 1 271 ? 19.844 -5.358 -9.810 1.00 89.06 271 ILE A O 1
ATOM 2222 N N . LEU A 1 272 ? 20.237 -4.719 -11.928 1.00 87.81 272 LEU A N 1
ATOM 2223 C CA . LEU A 1 272 ? 19.225 -3.664 -11.935 1.00 87.81 272 LEU A CA 1
ATOM 2224 C C . LEU A 1 272 ? 17.808 -4.231 -11.772 1.00 87.81 272 LEU A C 1
ATOM 2226 O O . LEU A 1 272 ? 17.006 -3.616 -11.082 1.00 87.81 272 LEU A O 1
ATOM 2230 N N . LEU A 1 273 ? 17.484 -5.375 -12.374 1.00 88.38 273 LEU A N 1
ATOM 2231 C CA . LEU A 1 273 ? 16.159 -5.995 -12.250 1.00 88.38 273 LEU A CA 1
ATOM 2232 C C . LEU A 1 273 ? 15.830 -6.422 -10.812 1.00 88.38 273 LEU A C 1
ATOM 2234 O O . LEU A 1 273 ? 14.658 -6.432 -10.448 1.00 88.38 273 LEU A O 1
ATOM 2238 N N . GLU A 1 274 ? 16.842 -6.716 -9.997 1.00 85.50 274 GLU A N 1
ATOM 2239 C CA . GLU A 1 274 ? 16.684 -7.108 -8.591 1.00 85.50 274 GLU A CA 1
ATOM 2240 C C . GLU A 1 274 ? 16.545 -5.916 -7.621 1.00 85.50 274 GLU A C 1
ATOM 2242 O O . GLU A 1 274 ? 16.304 -6.120 -6.432 1.00 85.50 274 GLU A O 1
ATOM 2247 N N . GLN A 1 275 ? 16.705 -4.669 -8.084 1.00 84.12 275 GLN A N 1
ATOM 2248 C CA . GLN A 1 275 ? 16.678 -3.493 -7.203 1.00 84.12 275 GLN A CA 1
ATOM 2249 C C . GLN A 1 275 ? 15.289 -2.855 -7.053 1.00 84.12 275 GLN A C 1
ATOM 2251 O O . GLN A 1 275 ? 14.538 -2.669 -8.013 1.00 84.12 275 GLN A O 1
ATOM 2256 N N . GLU A 1 276 ? 15.008 -2.373 -5.840 1.00 81.94 276 GLU A N 1
ATOM 2257 C CA . GLU A 1 276 ? 13.835 -1.556 -5.522 1.00 81.94 276 GLU A CA 1
ATOM 2258 C C . GLU A 1 276 ? 14.074 -0.074 -5.888 1.00 81.94 276 GLU A C 1
ATOM 2260 O O . GLU A 1 276 ? 14.693 0.686 -5.141 1.00 81.94 276 GLU A O 1
ATOM 2265 N N . PHE A 1 277 ? 13.575 0.371 -7.047 1.00 79.50 277 PHE A N 1
ATOM 2266 C CA . PHE A 1 277 ? 13.738 1.766 -7.502 1.00 79.50 277 PHE A CA 1
ATOM 2267 C C . PHE A 1 277 ? 12.630 2.723 -7.060 1.00 79.50 277 PHE A C 1
ATOM 2269 O O . PHE A 1 277 ? 12.750 3.933 -7.278 1.00 79.50 277 PHE A O 1
ATOM 2276 N N . GLN A 1 278 ? 11.534 2.216 -6.495 1.00 82.69 278 GLN A N 1
ATOM 2277 C CA . GLN A 1 278 ? 10.378 3.050 -6.185 1.00 82.69 278 GLN A CA 1
ATOM 2278 C C . GLN A 1 278 ? 10.490 3.661 -4.788 1.00 82.69 278 GLN A C 1
ATOM 2280 O O . GLN A 1 278 ? 10.788 2.974 -3.813 1.00 82.69 278 GLN A O 1
ATOM 2285 N N . GLY A 1 279 ? 10.129 4.942 -4.660 1.00 76.81 279 GLY A N 1
ATOM 2286 C CA . GLY A 1 279 ? 10.119 5.625 -3.363 1.00 76.81 279 GLY A CA 1
ATOM 2287 C C . GLY A 1 279 ? 9.244 4.938 -2.306 1.00 76.81 279 GLY A C 1
ATOM 2288 O O . GLY A 1 279 ? 9.584 4.958 -1.126 1.00 76.81 279 GLY A O 1
ATOM 2289 N N . TYR A 1 280 ? 8.149 4.282 -2.706 1.00 81.31 280 TYR A N 1
ATOM 2290 C CA . TYR A 1 280 ? 7.303 3.539 -1.768 1.00 81.31 280 TYR A CA 1
ATOM 2291 C C . TYR A 1 280 ? 7.931 2.236 -1.263 1.00 81.31 280 TYR A C 1
ATOM 2293 O O . TYR A 1 280 ? 7.733 1.895 -0.099 1.00 81.31 280 TYR A O 1
ATOM 2301 N N . GLN A 1 281 ? 8.705 1.540 -2.102 1.00 84.69 281 GLN A N 1
ATOM 2302 C CA . GLN A 1 281 ? 9.440 0.338 -1.702 1.00 84.69 281 GLN A CA 1
ATOM 2303 C C . GLN A 1 281 ? 10.511 0.711 -0.677 1.00 84.69 281 GLN A C 1
ATOM 2305 O O . GLN A 1 281 ? 10.590 0.097 0.379 1.00 84.69 281 GLN A O 1
ATOM 2310 N N . MET A 1 282 ? 11.226 1.817 -0.914 1.00 77.81 282 MET A N 1
ATOM 2311 C CA . MET A 1 282 ? 12.218 2.336 0.030 1.00 77.81 282 MET A CA 1
ATOM 2312 C C . MET A 1 282 ? 11.609 2.705 1.383 1.00 77.81 282 MET A C 1
ATOM 2314 O O . MET A 1 282 ? 12.146 2.316 2.412 1.00 77.81 282 MET A O 1
ATOM 2318 N N . ARG A 1 283 ? 10.479 3.428 1.401 1.00 76.69 283 ARG A N 1
ATOM 2319 C CA . ARG A 1 283 ? 9.787 3.767 2.658 1.00 76.69 283 ARG A CA 1
ATOM 2320 C C . ARG A 1 283 ? 9.371 2.511 3.422 1.00 76.69 283 ARG A C 1
ATOM 2322 O O . ARG A 1 283 ? 9.532 2.461 4.634 1.00 76.69 283 ARG A O 1
ATOM 2329 N N . ARG A 1 284 ? 8.871 1.491 2.717 1.00 82.38 284 ARG A N 1
ATOM 2330 C CA . ARG A 1 284 ? 8.552 0.182 3.301 1.00 82.38 284 ARG A CA 1
ATOM 2331 C C . ARG A 1 284 ? 9.803 -0.467 3.902 1.00 82.38 284 ARG A C 1
ATOM 2333 O O . ARG A 1 284 ? 9.746 -0.898 5.043 1.00 82.38 284 ARG A O 1
ATOM 2340 N N . SER A 1 285 ? 10.913 -0.511 3.170 1.00 80.88 285 SER A N 1
ATOM 2341 C CA . SER A 1 285 ? 12.171 -1.111 3.633 1.00 80.88 285 SER A CA 1
ATOM 2342 C C . SER A 1 285 ? 12.769 -0.360 4.833 1.00 80.88 285 SER A C 1
ATOM 2344 O O . SER A 1 285 ? 13.144 -0.999 5.806 1.00 80.88 285 SER A O 1
ATOM 2346 N N . GLN A 1 286 ? 12.722 0.976 4.848 1.00 77.12 286 GLN A N 1
ATOM 2347 C CA . GLN A 1 286 ? 13.131 1.795 6.000 1.00 77.12 286 GLN A CA 1
ATOM 2348 C C . GLN A 1 286 ? 12.301 1.508 7.255 1.00 77.12 286 GLN A C 1
ATOM 2350 O O . GLN A 1 286 ? 12.858 1.377 8.335 1.00 77.12 286 GLN A O 1
ATOM 2355 N N . VAL A 1 287 ? 10.978 1.368 7.116 1.00 74.38 287 VAL A N 1
ATOM 2356 C CA . VAL A 1 287 ? 10.093 1.011 8.241 1.00 74.38 287 VAL A CA 1
ATOM 2357 C C . VAL A 1 287 ? 10.397 -0.390 8.786 1.00 74.38 287 VAL A C 1
ATOM 2359 O O . VAL A 1 287 ? 10.128 -0.653 9.949 1.00 74.38 287 VAL A O 1
ATOM 2362 N N . LEU A 1 288 ? 10.941 -1.292 7.964 1.00 74.25 288 LEU A N 1
ATOM 2363 C CA . LEU A 1 288 ? 11.341 -2.636 8.394 1.00 74.25 288 LEU A CA 1
ATOM 2364 C C . LEU A 1 288 ? 12.713 -2.678 9.063 1.00 74.25 288 LEU A C 1
ATOM 2366 O O . LEU A 1 288 ? 12.955 -3.567 9.869 1.00 74.25 288 LEU A O 1
ATOM 2370 N N . GLU A 1 289 ? 13.610 -1.771 8.683 1.00 78.25 289 GLU A N 1
ATOM 2371 C CA . GLU A 1 289 ? 14.926 -1.610 9.311 1.00 78.25 289 GLU A CA 1
ATOM 2372 C C . GLU A 1 289 ? 14.839 -0.848 10.641 1.00 78.25 289 GLU A C 1
ATOM 2374 O O . GLU A 1 289 ? 15.728 -0.959 11.482 1.00 78.25 289 GLU A O 1
ATOM 2379 N N . ASP A 1 290 ? 13.774 -0.069 10.828 1.00 72.94 290 ASP A N 1
ATOM 2380 C CA . ASP A 1 290 ? 13.495 0.653 12.059 1.00 72.94 290 ASP A CA 1
ATOM 2381 C C . ASP A 1 290 ? 12.870 -0.283 13.112 1.00 72.94 290 ASP A C 1
ATOM 2383 O O . ASP A 1 290 ? 11.660 -0.519 13.137 1.00 72.94 290 ASP A O 1
ATOM 2387 N N . ASP A 1 291 ? 13.709 -0.798 14.017 1.00 64.50 291 ASP A N 1
ATOM 2388 C CA . ASP A 1 291 ? 13.324 -1.685 15.130 1.00 64.50 291 ASP A CA 1
ATOM 2389 C C . ASP A 1 291 ? 12.310 -1.055 16.115 1.00 64.50 291 ASP A C 1
ATOM 2391 O O . ASP A 1 291 ? 11.843 -1.720 17.045 1.00 64.50 291 ASP A O 1
ATOM 2395 N N . THR A 1 292 ? 11.947 0.223 15.952 1.00 61.81 292 THR A N 1
ATOM 2396 C CA . THR A 1 292 ? 10.930 0.880 16.790 1.00 61.81 292 THR A CA 1
ATOM 2397 C C . THR A 1 292 ? 9.512 0.356 16.545 1.00 61.81 292 THR A C 1
ATOM 2399 O O . THR A 1 292 ? 8.652 0.495 17.423 1.00 61.81 292 THR A O 1
ATOM 2402 N N . TYR A 1 293 ? 9.251 -0.290 15.400 1.00 61.91 293 TYR A N 1
ATOM 2403 C CA . TYR A 1 293 ? 7.921 -0.773 15.035 1.00 61.91 293 TYR A CA 1
ATOM 2404 C C . TYR A 1 293 ? 7.865 -2.298 14.851 1.00 61.91 293 TYR A C 1
ATOM 2406 O O . TYR A 1 293 ? 8.385 -2.846 13.885 1.00 61.91 293 TYR A O 1
ATOM 2414 N N . GLU A 1 294 ? 7.116 -3.002 15.711 1.00 64.38 294 GLU A N 1
ATOM 2415 C CA . GLU A 1 294 ? 6.750 -4.405 15.455 1.00 64.38 294 GLU A CA 1
ATOM 2416 C C . GLU A 1 294 ? 5.720 -4.479 14.314 1.00 64.38 294 GLU A C 1
ATOM 2418 O O . GLU A 1 294 ? 4.503 -4.396 14.528 1.00 64.38 294 GLU A O 1
ATOM 2423 N N . VAL A 1 295 ? 6.199 -4.635 13.079 1.00 67.56 295 VAL A N 1
ATOM 2424 C CA . VAL A 1 295 ? 5.335 -4.864 11.917 1.00 67.56 295 VAL A CA 1
ATOM 2425 C C . VAL A 1 295 ? 5.076 -6.359 11.743 1.00 67.56 295 VAL A C 1
ATOM 2427 O O . VAL A 1 295 ? 5.974 -7.190 11.826 1.00 67.56 295 VAL A O 1
ATOM 2430 N N . ASN A 1 296 ? 3.821 -6.724 11.482 1.00 77.12 296 ASN A N 1
ATOM 2431 C CA . ASN A 1 296 ? 3.450 -8.114 11.240 1.00 77.12 296 ASN A CA 1
ATOM 2432 C C . ASN A 1 296 ? 4.103 -8.634 9.941 1.00 77.12 296 ASN A C 1
ATOM 2434 O O . ASN A 1 296 ? 3.795 -8.144 8.852 1.00 77.12 296 ASN A O 1
ATOM 2438 N N . GLU A 1 297 ? 4.955 -9.655 10.056 1.00 79.81 297 GLU A N 1
ATOM 2439 C CA . GLU A 1 297 ? 5.685 -10.240 8.923 1.00 79.81 297 GLU A CA 1
ATOM 2440 C C . GLU A 1 297 ? 4.777 -10.770 7.807 1.00 79.81 297 GLU A C 1
ATOM 2442 O O . GLU A 1 297 ? 5.146 -10.696 6.637 1.00 79.81 297 GLU A O 1
ATOM 2447 N N . ASP A 1 298 ? 3.583 -11.276 8.127 1.00 83.44 298 ASP A N 1
ATOM 2448 C CA . ASP A 1 298 ? 2.656 -11.801 7.122 1.00 83.44 298 ASP A CA 1
ATOM 2449 C C . ASP A 1 298 ? 2.068 -10.677 6.260 1.00 83.44 298 ASP A C 1
ATOM 2451 O O . ASP A 1 298 ? 1.883 -10.861 5.056 1.00 83.44 298 ASP A O 1
ATOM 2455 N N . ILE A 1 299 ? 1.831 -9.493 6.844 1.00 81.56 299 ILE A N 1
ATOM 2456 C CA . ILE A 1 299 ? 1.419 -8.293 6.094 1.00 81.56 299 ILE A CA 1
ATOM 2457 C C . ILE A 1 299 ? 2.535 -7.882 5.133 1.00 81.56 299 ILE A C 1
ATOM 2459 O O . ILE A 1 299 ? 2.284 -7.608 3.961 1.00 81.56 299 ILE A O 1
ATOM 2463 N N . ILE A 1 300 ? 3.776 -7.871 5.615 1.00 82.50 300 ILE A N 1
ATOM 2464 C CA . ILE A 1 300 ? 4.941 -7.479 4.819 1.00 82.50 300 ILE A CA 1
ATOM 2465 C C . ILE A 1 300 ? 5.186 -8.451 3.676 1.00 82.50 300 ILE A C 1
ATOM 2467 O O . ILE A 1 300 ? 5.368 -8.016 2.539 1.00 82.50 300 ILE A O 1
ATOM 2471 N N . ARG A 1 301 ? 5.139 -9.754 3.961 1.00 87.00 301 ARG A N 1
ATOM 2472 C CA . ARG A 1 301 ? 5.263 -10.805 2.952 1.00 87.00 301 ARG A CA 1
ATOM 2473 C C . ARG A 1 301 ? 4.174 -10.664 1.893 1.00 87.00 301 ARG A C 1
ATOM 2475 O O . ARG A 1 301 ? 4.486 -10.621 0.714 1.00 87.00 301 ARG A O 1
ATOM 2482 N N . HIS A 1 302 ? 2.921 -10.471 2.307 1.00 87.38 302 HIS A N 1
ATOM 2483 C CA . HIS A 1 302 ? 1.808 -10.276 1.379 1.00 87.38 302 HIS A CA 1
ATOM 2484 C C . HIS A 1 302 ? 1.995 -9.062 0.456 1.00 87.38 302 HIS A C 1
ATOM 2486 O O . HIS A 1 302 ? 1.708 -9.147 -0.739 1.00 87.38 302 HIS A O 1
ATOM 2492 N N . ILE A 1 303 ? 2.474 -7.938 0.996 1.00 86.38 303 ILE A N 1
ATOM 2493 C CA . ILE A 1 303 ? 2.724 -6.723 0.212 1.00 86.38 303 ILE A CA 1
ATOM 2494 C C . ILE A 1 303 ? 3.874 -6.941 -0.774 1.00 86.38 303 ILE A C 1
ATOM 2496 O O . ILE A 1 303 ? 3.722 -6.579 -1.937 1.00 86.38 303 ILE A O 1
ATOM 2500 N N . LYS A 1 304 ? 4.988 -7.549 -0.339 1.00 87.12 304 LYS A N 1
ATOM 2501 C CA . LYS A 1 304 ? 6.128 -7.870 -1.216 1.00 87.12 304 LYS A CA 1
ATOM 2502 C C . LYS A 1 304 ? 5.719 -8.818 -2.343 1.00 87.12 304 LYS A C 1
ATOM 2504 O O . LYS A 1 304 ? 5.882 -8.466 -3.501 1.00 87.12 304 LYS A O 1
ATOM 2509 N N . ASP A 1 305 ? 5.061 -9.929 -2.014 1.00 89.06 305 ASP A N 1
ATOM 2510 C CA . ASP A 1 305 ? 4.604 -10.915 -3.002 1.00 89.06 305 ASP A CA 1
ATOM 2511 C C . ASP A 1 305 ? 3.646 -10.299 -4.039 1.00 89.06 305 ASP A C 1
ATOM 2513 O O . ASP A 1 305 ? 3.662 -10.658 -5.219 1.00 89.06 305 ASP A O 1
ATOM 2517 N N . SER A 1 306 ? 2.783 -9.374 -3.605 1.00 88.06 306 SER A N 1
ATOM 2518 C CA . SER A 1 306 ? 1.849 -8.677 -4.499 1.00 88.06 306 SER A CA 1
ATOM 2519 C C . SER A 1 306 ? 2.575 -7.707 -5.436 1.00 88.06 306 SER A C 1
ATOM 2521 O O . SER A 1 306 ? 2.262 -7.660 -6.627 1.00 88.06 306 SER A O 1
ATOM 2523 N N . ASP A 1 307 ? 3.561 -6.975 -4.914 1.00 88.00 307 ASP A N 1
ATOM 2524 C CA . ASP A 1 307 ? 4.400 -6.032 -5.662 1.00 88.00 307 ASP A CA 1
ATOM 2525 C C . ASP A 1 307 ? 5.280 -6.773 -6.690 1.00 88.00 307 ASP A C 1
ATOM 2527 O O . ASP A 1 307 ? 5.281 -6.420 -7.871 1.00 88.00 307 ASP A O 1
ATOM 2531 N N . ASP A 1 308 ? 5.927 -7.869 -6.286 1.00 89.31 308 ASP A N 1
ATOM 2532 C CA . ASP A 1 308 ? 6.753 -8.721 -7.154 1.00 89.31 308 ASP A CA 1
ATOM 2533 C C . ASP A 1 308 ? 5.921 -9.293 -8.305 1.00 89.31 308 ASP A C 1
ATOM 2535 O O . ASP A 1 308 ? 6.254 -9.137 -9.483 1.00 89.31 308 ASP A O 1
ATOM 2539 N N . LYS A 1 309 ? 4.747 -9.853 -7.987 1.00 90.69 309 LYS A N 1
ATOM 2540 C CA . LYS A 1 309 ? 3.812 -10.378 -8.988 1.00 90.69 309 LYS A CA 1
ATOM 2541 C C . LYS A 1 309 ? 3.358 -9.307 -9.985 1.00 90.69 309 LYS A C 1
ATOM 2543 O O . LYS A 1 309 ? 3.085 -9.629 -11.146 1.00 90.69 309 LYS A O 1
ATOM 2548 N N . PHE A 1 310 ? 3.228 -8.054 -9.554 1.00 91.44 310 PHE A N 1
ATOM 2549 C CA . PHE A 1 310 ? 2.884 -6.943 -10.436 1.00 91.44 310 PHE A CA 1
ATOM 2550 C C . PHE A 1 310 ? 4.032 -6.608 -11.405 1.00 91.44 310 PHE A C 1
ATOM 2552 O O . PHE A 1 310 ? 3.796 -6.452 -12.612 1.00 91.44 310 PHE A O 1
ATOM 2559 N N . PHE A 1 311 ? 5.275 -6.538 -10.924 1.00 91.06 311 PHE A N 1
ATOM 2560 C CA . PHE A 1 311 ? 6.432 -6.272 -11.784 1.00 91.06 311 PHE A CA 1
ATOM 2561 C C . PHE A 1 311 ? 6.748 -7.438 -12.727 1.00 91.06 311 PHE A C 1
ATOM 2563 O O . PHE A 1 311 ? 6.983 -7.197 -13.913 1.00 91.06 311 PHE A O 1
ATOM 2570 N N . ASP A 1 312 ? 6.601 -8.684 -12.279 1.00 92.25 312 ASP A N 1
ATOM 2571 C CA . ASP A 1 312 ? 6.736 -9.881 -13.120 1.00 92.25 312 ASP A CA 1
ATOM 2572 C C . ASP A 1 312 ? 5.793 -9.862 -14.332 1.00 92.25 312 ASP A C 1
ATOM 2574 O O . ASP A 1 312 ? 6.131 -10.329 -15.422 1.00 92.25 312 ASP A O 1
ATOM 2578 N N . GLN A 1 313 ? 4.595 -9.292 -14.171 1.00 93.00 313 GLN A N 1
ATOM 2579 C CA . GLN A 1 313 ? 3.621 -9.175 -15.257 1.00 93.00 313 GLN A CA 1
ATOM 2580 C C . GLN A 1 313 ? 3.867 -7.967 -16.164 1.00 93.00 313 GLN A C 1
ATOM 2582 O O . GLN A 1 313 ? 3.549 -8.019 -17.356 1.00 93.00 313 GLN A O 1
ATOM 2587 N N . THR A 1 314 ? 4.391 -6.863 -15.627 1.00 94.00 314 THR A N 1
ATOM 2588 C CA . THR A 1 314 ? 4.511 -5.598 -16.367 1.00 94.00 314 THR A CA 1
ATOM 2589 C C . THR A 1 314 ? 5.865 -5.411 -17.044 1.00 94.00 314 THR A C 1
ATOM 2591 O O . THR A 1 314 ? 5.907 -4.877 -18.154 1.00 94.00 314 THR A O 1
ATOM 2594 N N . THR A 1 315 ? 6.961 -5.899 -16.464 1.00 94.06 315 THR A N 1
ATOM 2595 C CA . THR A 1 315 ? 8.313 -5.789 -17.037 1.00 94.06 315 THR A CA 1
ATOM 2596 C C . THR A 1 315 ? 8.429 -6.406 -18.440 1.00 94.06 315 THR A C 1
ATOM 2598 O O . THR A 1 315 ? 8.944 -5.730 -19.340 1.00 94.06 315 THR A O 1
ATOM 2601 N N . PRO A 1 316 ? 7.874 -7.604 -18.726 1.00 95.50 316 PRO A N 1
ATOM 2602 C CA . PRO A 1 316 ? 7.866 -8.151 -20.085 1.00 95.50 316 PRO A CA 1
ATOM 2603 C C . PRO A 1 316 ? 7.116 -7.267 -21.091 1.00 95.50 316 PRO A C 1
ATOM 2605 O O . PRO A 1 316 ? 7.532 -7.145 -22.241 1.00 95.50 316 PRO A O 1
ATOM 2608 N N . LEU A 1 317 ? 6.040 -6.600 -20.659 1.00 96.25 317 LEU A N 1
ATOM 2609 C CA . LEU A 1 317 ? 5.264 -5.683 -21.501 1.00 96.25 317 LEU A CA 1
ATOM 2610 C C . LEU A 1 317 ? 6.032 -4.382 -21.768 1.00 96.25 317 LEU A C 1
ATOM 2612 O O . LEU A 1 317 ? 5.984 -3.846 -22.876 1.00 96.25 317 LEU A O 1
ATOM 2616 N N . CYS A 1 318 ? 6.787 -3.888 -20.784 1.00 96.00 318 CYS A N 1
ATOM 2617 C CA . CYS A 1 318 ? 7.722 -2.783 -20.979 1.00 96.00 318 CYS A CA 1
ATOM 2618 C C . CYS A 1 318 ? 8.780 -3.138 -22.030 1.00 96.00 318 CYS A C 1
ATOM 2620 O O . CYS A 1 318 ? 9.044 -2.330 -22.923 1.00 96.00 318 CYS A O 1
ATOM 2622 N N . ARG A 1 319 ? 9.342 -4.354 -21.969 1.00 95.50 319 ARG A N 1
ATOM 2623 C CA . ARG A 1 319 ? 10.300 -4.851 -22.970 1.00 95.50 319 ARG A CA 1
ATOM 2624 C C . ARG A 1 319 ? 9.662 -4.924 -24.356 1.00 95.50 319 ARG A C 1
ATOM 2626 O O . ARG A 1 319 ? 10.179 -4.312 -25.286 1.00 95.50 319 ARG A O 1
ATOM 2633 N N . GLU A 1 320 ? 8.483 -5.541 -24.467 1.00 95.06 320 GLU A N 1
ATOM 2634 C CA . GLU A 1 320 ? 7.738 -5.640 -25.729 1.00 95.06 320 GLU A CA 1
ATOM 2635 C C . GLU A 1 320 ? 7.466 -4.259 -26.350 1.00 95.06 320 GLU A C 1
ATOM 2637 O O . GLU A 1 320 ? 7.547 -4.100 -27.572 1.00 95.06 320 GLU A O 1
ATOM 2642 N N . TYR A 1 321 ? 7.173 -3.249 -25.521 1.00 95.19 321 TYR A N 1
ATOM 2643 C CA . TYR A 1 321 ? 6.993 -1.868 -25.964 1.00 95.19 321 TYR A CA 1
ATOM 2644 C C . TYR A 1 321 ? 8.287 -1.260 -26.517 1.00 95.19 321 TYR A C 1
ATOM 2646 O O . TYR A 1 321 ? 8.274 -0.657 -27.593 1.00 95.19 321 TYR A O 1
ATOM 2654 N N . ILE A 1 322 ? 9.399 -1.400 -25.791 1.00 95.31 322 ILE A N 1
ATOM 2655 C CA . ILE A 1 322 ? 10.707 -0.858 -26.185 1.00 95.31 322 ILE A CA 1
ATOM 2656 C C . ILE A 1 322 ? 11.198 -1.505 -27.483 1.00 95.31 322 ILE A C 1
ATOM 2658 O O . ILE A 1 322 ? 11.662 -0.791 -28.377 1.00 95.31 322 ILE A O 1
ATOM 2662 N N . ASP A 1 323 ? 10.997 -2.814 -27.636 1.00 94.00 323 ASP A N 1
ATOM 2663 C CA . ASP A 1 323 ? 11.377 -3.583 -28.825 1.00 94.00 323 ASP A CA 1
ATOM 2664 C C . ASP A 1 323 ? 10.717 -3.066 -30.110 1.00 94.00 323 ASP A C 1
ATOM 2666 O O . ASP A 1 323 ? 11.281 -3.188 -31.197 1.00 94.00 323 ASP A O 1
ATOM 2670 N N . GLN A 1 324 ? 9.560 -2.397 -30.023 1.00 93.56 324 GLN A N 1
ATOM 2671 C CA . GLN A 1 324 ? 8.927 -1.784 -31.200 1.00 93.56 324 GLN A CA 1
ATOM 2672 C C . GLN A 1 324 ? 9.746 -0.627 -31.799 1.00 93.56 324 GLN A C 1
ATOM 2674 O O . GLN A 1 324 ? 9.495 -0.202 -32.934 1.00 93.56 324 GLN A O 1
ATOM 2679 N N . TYR A 1 325 ? 10.699 -0.075 -31.043 1.00 94.50 325 TYR A N 1
ATOM 2680 C CA . TYR A 1 325 ? 11.519 1.068 -31.443 1.00 94.50 325 TYR A CA 1
ATOM 2681 C C . TYR A 1 325 ? 12.915 0.677 -31.922 1.00 94.50 325 TYR A C 1
ATOM 2683 O O . TYR A 1 325 ? 13.616 1.535 -32.474 1.00 94.50 325 TYR A O 1
ATOM 2691 N N . THR A 1 326 ? 13.308 -0.586 -31.779 1.00 94.25 326 THR A N 1
ATOM 2692 C CA . THR A 1 326 ? 14.603 -1.111 -32.213 1.00 94.25 326 THR A CA 1
ATOM 2693 C C . THR A 1 326 ? 14.447 -2.241 -33.222 1.00 94.25 326 THR A C 1
ATOM 2695 O O . THR A 1 326 ? 13.393 -2.834 -33.415 1.00 94.25 326 THR A O 1
ATOM 2698 N N . ARG A 1 327 ? 15.512 -2.487 -33.978 1.00 94.19 327 ARG A N 1
ATOM 2699 C CA . ARG A 1 327 ? 15.631 -3.651 -34.854 1.00 94.19 327 ARG A CA 1
ATOM 2700 C C . ARG A 1 327 ? 17.073 -4.109 -34.873 1.00 94.19 327 ARG A C 1
ATOM 2702 O O . ARG A 1 327 ? 17.978 -3.272 -34.836 1.00 94.19 327 ARG A O 1
ATOM 2709 N N . ARG A 1 328 ? 17.276 -5.417 -35.007 1.00 92.94 328 ARG A N 1
ATOM 2710 C CA . ARG A 1 328 ? 18.611 -5.994 -35.153 1.00 92.94 328 ARG A CA 1
ATOM 2711 C C . ARG A 1 328 ? 19.299 -5.424 -36.391 1.00 92.94 328 ARG A C 1
ATOM 2713 O O . ARG A 1 328 ? 18.719 -5.375 -37.483 1.00 92.94 328 ARG A O 1
ATOM 2720 N N . ASP A 1 329 ? 20.528 -4.976 -36.211 1.00 89.69 329 ASP A N 1
ATOM 2721 C CA . ASP A 1 329 ? 21.390 -4.539 -37.288 1.00 89.69 329 ASP A CA 1
ATOM 2722 C C . ASP A 1 329 ? 22.146 -5.743 -37.852 1.00 89.69 329 ASP A C 1
ATOM 2724 O O . ASP A 1 329 ? 22.885 -6.423 -37.153 1.00 89.69 329 ASP A O 1
ATOM 2728 N N . LYS A 1 330 ? 21.922 -6.055 -39.130 1.00 86.62 330 LYS A N 1
ATOM 2729 C CA . LYS A 1 330 ? 22.503 -7.255 -39.757 1.00 86.62 330 LYS A CA 1
ATOM 2730 C C . LYS A 1 330 ? 24.000 -7.115 -40.040 1.00 86.62 330 LYS A C 1
ATOM 2732 O O . LYS A 1 330 ? 24.641 -8.104 -40.370 1.00 86.62 330 LYS A O 1
ATOM 2737 N N . THR A 1 331 ? 24.523 -5.895 -39.969 1.00 82.44 331 THR A N 1
ATOM 2738 C CA . THR A 1 331 ? 25.913 -5.559 -40.290 1.00 82.44 331 THR A CA 1
ATOM 2739 C C . THR A 1 331 ? 26.844 -5.616 -39.085 1.00 82.44 331 THR A C 1
ATOM 2741 O O . THR A 1 331 ? 28.053 -5.576 -39.270 1.00 82.44 331 THR A O 1
ATOM 2744 N N . THR A 1 332 ? 26.309 -5.722 -37.868 1.00 80.44 332 THR A N 1
ATOM 2745 C CA . THR A 1 332 ? 27.082 -5.695 -36.622 1.00 80.44 332 THR A CA 1
ATOM 2746 C C . THR A 1 332 ? 26.686 -6.869 -35.725 1.00 80.44 332 THR A C 1
ATOM 2748 O O . THR A 1 332 ? 25.510 -7.221 -35.603 1.00 80.44 332 THR A O 1
ATOM 2751 N N . VAL A 1 333 ? 27.674 -7.526 -35.111 1.00 79.69 333 VAL A N 1
ATOM 2752 C CA . VAL A 1 333 ? 27.430 -8.644 -34.185 1.00 79.69 333 VAL A CA 1
ATOM 2753 C C . VAL A 1 333 ? 26.673 -8.109 -32.974 1.00 79.69 333 VAL A C 1
ATOM 2755 O O . VAL A 1 333 ? 27.126 -7.171 -32.340 1.00 79.69 333 VAL A O 1
ATOM 2758 N N . ASN A 1 334 ? 25.505 -8.676 -32.669 1.00 83.25 334 ASN A N 1
ATOM 2759 C CA . ASN A 1 334 ? 24.637 -8.239 -31.562 1.00 83.25 334 ASN A CA 1
ATOM 2760 C C . ASN A 1 334 ? 24.252 -6.745 -31.586 1.00 83.25 334 ASN A C 1
ATOM 2762 O O . ASN A 1 334 ? 23.793 -6.209 -30.578 1.00 83.25 334 ASN A O 1
ATOM 2766 N N . GLY A 1 335 ? 24.391 -6.083 -32.737 1.00 90.50 335 GLY A N 1
ATOM 2767 C CA . GLY A 1 335 ? 24.061 -4.677 -32.884 1.00 90.50 335 GLY A CA 1
ATOM 2768 C C . GLY A 1 335 ? 22.591 -4.441 -33.198 1.00 90.50 335 GLY A C 1
ATOM 2769 O O . GLY A 1 335 ? 21.904 -5.259 -33.818 1.00 90.50 335 GLY A O 1
ATOM 2770 N N . TYR A 1 336 ? 22.108 -3.281 -32.776 1.00 95.44 336 TYR A N 1
ATOM 2771 C CA . TYR A 1 336 ? 20.744 -2.816 -32.965 1.00 95.44 336 TYR A CA 1
ATOM 2772 C C . TYR A 1 336 ? 20.738 -1.388 -33.501 1.00 95.44 336 TYR A C 1
ATOM 2774 O O . TYR A 1 336 ? 21.684 -0.615 -33.349 1.00 95.44 336 TYR A O 1
ATOM 2782 N N . LYS A 1 337 ? 19.637 -1.011 -34.149 1.00 94.56 337 LYS A N 1
ATOM 2783 C CA . LYS A 1 337 ? 19.403 0.362 -34.604 1.00 94.56 337 LYS A CA 1
ATOM 2784 C C . LYS A 1 337 ? 17.946 0.771 -34.428 1.00 94.56 337 LYS A C 1
ATOM 2786 O O . LYS A 1 337 ? 17.065 -0.090 -34.492 1.00 94.56 337 LYS A O 1
ATOM 2791 N N . PRO A 1 338 ? 17.661 2.073 -34.264 1.00 94.94 338 PRO A N 1
ATOM 2792 C CA . PRO A 1 338 ? 16.295 2.551 -34.174 1.00 94.94 338 PRO A CA 1
ATOM 2793 C C . PRO A 1 338 ? 15.494 2.229 -35.440 1.00 94.94 338 PRO A C 1
ATOM 2795 O O . PRO A 1 338 ? 16.004 2.285 -36.568 1.00 94.94 338 PRO A O 1
ATOM 2798 N N . VAL A 1 339 ? 14.207 1.947 -35.268 1.00 91.56 339 VAL A N 1
ATOM 2799 C CA . VAL A 1 339 ? 13.267 1.838 -36.385 1.00 91.56 339 VAL A CA 1
ATOM 2800 C C . VAL A 1 339 ? 12.979 3.241 -36.934 1.00 91.56 339 VAL A C 1
ATOM 2802 O O . VAL A 1 339 ? 12.703 4.179 -36.184 1.00 91.56 339 VAL A O 1
ATOM 2805 N N . ALA A 1 340 ? 13.044 3.394 -38.261 1.00 83.00 340 ALA A N 1
ATOM 2806 C CA . ALA A 1 340 ? 12.836 4.683 -38.929 1.00 83.00 340 ALA A CA 1
ATOM 2807 C C . ALA A 1 340 ? 11.387 5.184 -38.800 1.00 83.00 340 ALA A C 1
ATOM 2809 O O . ALA A 1 340 ? 11.154 6.369 -38.572 1.00 83.00 340 ALA A O 1
ATOM 2810 N N . LYS A 1 341 ? 10.417 4.272 -38.923 1.00 81.88 341 LYS A N 1
ATOM 2811 C CA . LYS A 1 341 ? 8.992 4.549 -38.746 1.00 81.88 341 LYS A CA 1
ATOM 2812 C C . LYS A 1 341 ? 8.311 3.344 -38.119 1.00 81.88 341 LYS A C 1
ATOM 2814 O O . LYS A 1 341 ? 8.455 2.227 -38.606 1.00 81.88 341 LYS A O 1
ATOM 2819 N N . ILE A 1 342 ? 7.565 3.593 -37.055 1.00 83.44 342 ILE A N 1
ATOM 2820 C CA . ILE A 1 342 ? 6.811 2.559 -36.357 1.00 83.44 342 ILE A CA 1
ATOM 2821 C C . ILE A 1 342 ? 5.578 2.206 -37.192 1.00 83.44 342 ILE A C 1
ATOM 2823 O O . ILE A 1 342 ? 4.870 3.115 -37.641 1.00 83.44 342 ILE A O 1
ATOM 2827 N N . PRO A 1 343 ? 5.280 0.915 -37.393 1.00 76.25 343 PRO A N 1
ATOM 2828 C CA . PRO A 1 343 ? 4.024 0.499 -37.994 1.00 76.25 343 PRO A CA 1
ATOM 2829 C C . PRO A 1 343 ? 2.832 0.952 -37.135 1.00 76.25 343 PRO A C 1
ATOM 2831 O O . PRO A 1 343 ? 2.680 0.548 -35.984 1.00 76.25 343 PRO A O 1
ATOM 2834 N N . HIS A 1 344 ? 1.954 1.781 -37.703 1.00 79.06 344 HIS A N 1
ATOM 2835 C CA . HIS A 1 344 ? 0.705 2.209 -37.052 1.00 79.06 344 HIS A CA 1
ATOM 2836 C C . HIS A 1 344 ? -0.487 1.300 -37.382 1.00 79.06 344 HIS A C 1
ATOM 2838 O O . HIS A 1 344 ? -1.619 1.604 -37.007 1.00 79.06 344 HIS A O 1
ATOM 2844 N N . SER A 1 345 ? -0.246 0.194 -38.090 1.00 82.94 345 SER A N 1
ATOM 2845 C CA . SER A 1 345 ? -1.264 -0.805 -38.404 1.00 82.94 345 SER A CA 1
ATOM 2846 C C . SER A 1 345 ? -1.890 -1.335 -37.118 1.00 82.94 345 SER A C 1
ATOM 2848 O O . SER A 1 345 ? -1.182 -1.812 -36.227 1.00 82.94 345 SER A O 1
ATOM 2850 N N . LYS A 1 346 ? -3.216 -1.254 -37.030 1.00 86.50 346 LYS A N 1
ATOM 2851 C CA . LYS A 1 346 ? -3.981 -1.833 -35.928 1.00 86.50 346 LYS A CA 1
ATOM 2852 C C . LYS A 1 346 ? -4.334 -3.272 -36.273 1.00 86.50 346 LYS A C 1
ATOM 2854 O O . LYS A 1 346 ? -4.748 -3.550 -37.395 1.00 86.50 346 LYS A O 1
ATOM 2859 N N . THR A 1 347 ? -4.175 -4.167 -35.309 1.00 83.19 347 THR A N 1
ATOM 2860 C CA . THR A 1 347 ? -4.549 -5.577 -35.447 1.00 83.19 347 THR A CA 1
ATOM 2861 C C . THR A 1 347 ? -5.513 -5.949 -34.334 1.00 83.19 347 THR A C 1
ATOM 2863 O O . THR A 1 347 ? -5.403 -5.444 -33.214 1.00 83.19 347 THR A O 1
ATOM 2866 N N . HIS A 1 348 ? -6.489 -6.798 -34.651 1.00 82.69 348 HIS A N 1
ATOM 2867 C CA . HIS A 1 348 ? -7.331 -7.395 -33.625 1.00 82.69 348 HIS A CA 1
ATOM 2868 C C . HIS A 1 348 ? -6.522 -8.462 -32.893 1.00 82.69 348 HIS A C 1
ATOM 2870 O O . HIS A 1 348 ? -5.899 -9.319 -33.522 1.00 82.69 348 HIS A O 1
ATOM 2876 N N . ARG A 1 349 ? -6.526 -8.393 -31.566 1.00 82.31 349 ARG A N 1
ATOM 2877 C CA . ARG A 1 349 ? -5.913 -9.385 -30.684 1.00 82.31 349 ARG A CA 1
ATOM 2878 C C . ARG A 1 349 ? -7.041 -10.078 -29.921 1.00 82.31 349 ARG A C 1
ATOM 2880 O O . ARG A 1 349 ? -8.057 -9.451 -29.638 1.00 82.31 349 ARG A O 1
ATOM 2887 N N . SER A 1 350 ? -6.909 -11.369 -29.636 1.00 79.06 350 SER A N 1
ATOM 2888 C CA . SER A 1 350 ? -7.982 -12.178 -29.028 1.00 79.06 350 SER A CA 1
ATOM 2889 C C . SER A 1 350 ? -8.313 -11.787 -27.583 1.00 79.06 350 SER A C 1
ATOM 2891 O O . SER A 1 350 ? -9.353 -12.158 -27.054 1.00 79.06 350 SER A O 1
ATOM 2893 N N . ASP A 1 351 ? -7.422 -11.052 -26.935 1.00 81.81 351 ASP A N 1
ATOM 2894 C CA . ASP A 1 351 ? -7.430 -10.703 -25.518 1.00 81.81 351 ASP A CA 1
ATOM 2895 C C . ASP A 1 351 ? -7.741 -9.224 -25.237 1.00 81.81 351 ASP A C 1
ATOM 2897 O O . ASP A 1 351 ? -7.826 -8.829 -24.066 1.00 81.81 351 ASP A O 1
ATOM 2901 N N . ILE A 1 352 ? -7.933 -8.425 -26.295 1.00 79.19 352 ILE A N 1
ATOM 2902 C CA . ILE A 1 352 ? -8.314 -7.012 -26.249 1.00 79.19 352 ILE A CA 1
ATOM 2903 C C . ILE A 1 352 ? -9.468 -6.774 -27.229 1.00 79.19 352 ILE A C 1
ATOM 2905 O O . ILE A 1 352 ? -9.374 -7.075 -28.416 1.00 79.19 352 ILE A O 1
ATOM 2909 N N . VAL A 1 353 ? -10.559 -6.184 -26.731 1.00 77.31 353 VAL A N 1
ATOM 2910 C CA . VAL A 1 353 ? -11.790 -5.932 -27.508 1.00 77.31 353 VAL A CA 1
ATOM 2911 C C . VAL A 1 353 ? -11.558 -4.959 -28.671 1.00 77.31 353 VAL A C 1
ATOM 2913 O O . VAL A 1 353 ? -12.237 -5.032 -29.689 1.00 77.31 353 VAL A O 1
ATOM 2916 N N . LEU A 1 354 ? -10.596 -4.046 -28.538 1.00 79.81 354 LEU A N 1
ATOM 2917 C CA . LEU A 1 354 ? -10.287 -3.020 -29.531 1.00 79.81 354 LEU A CA 1
ATOM 2918 C C . LEU A 1 354 ? -9.100 -3.428 -30.410 1.00 79.81 354 LEU A C 1
ATOM 2920 O O . LEU A 1 354 ? -8.095 -3.945 -29.924 1.00 79.81 354 LEU A O 1
ATOM 2924 N N . ALA A 1 355 ? -9.170 -3.098 -31.701 1.00 84.38 355 ALA A N 1
ATOM 2925 C CA . ALA A 1 355 ? -8.013 -3.177 -32.585 1.00 84.38 355 ALA A CA 1
ATOM 2926 C C . ALA A 1 355 ? -6.957 -2.138 -32.166 1.00 84.38 355 ALA A C 1
ATOM 2928 O O . ALA A 1 355 ? -7.182 -0.925 -32.246 1.00 84.38 355 ALA A O 1
ATOM 2929 N N . VAL A 1 356 ? -5.785 -2.614 -31.749 1.00 86.94 356 VAL A N 1
ATOM 2930 C CA . VAL A 1 356 ? -4.682 -1.790 -31.236 1.00 86.94 356 VAL A CA 1
ATOM 2931 C C . VAL A 1 356 ? -3.444 -1.942 -32.116 1.00 86.94 356 VAL A C 1
ATOM 2933 O O . VAL A 1 356 ? -3.262 -2.951 -32.800 1.00 86.94 356 VAL A O 1
ATOM 2936 N N . SER A 1 357 ? -2.602 -0.908 -32.159 1.00 88.62 357 SER A N 1
ATOM 2937 C CA . SER A 1 357 ? -1.287 -1.017 -32.801 1.00 88.62 357 SER A CA 1
ATOM 2938 C C . SER A 1 357 ? -0.344 -1.847 -31.931 1.00 88.62 357 SER A C 1
ATOM 2940 O O . SER A 1 357 ? -0.557 -1.957 -30.725 1.00 88.62 357 SER A O 1
ATOM 2942 N N . ASN A 1 358 ? 0.732 -2.375 -32.517 1.00 87.06 358 ASN A N 1
ATOM 2943 C CA . ASN A 1 358 ? 1.730 -3.142 -31.759 1.00 87.06 358 ASN A CA 1
ATOM 2944 C C . ASN A 1 358 ? 2.364 -2.332 -30.618 1.00 87.06 358 ASN A C 1
ATOM 2946 O O . ASN A 1 358 ? 2.673 -2.893 -29.583 1.00 87.06 358 ASN A O 1
ATOM 2950 N N . VAL A 1 359 ? 2.494 -1.011 -30.770 1.00 89.00 359 VAL A N 1
ATOM 2951 C CA . VAL A 1 359 ? 2.986 -0.130 -29.695 1.00 89.00 359 VAL A CA 1
ATOM 2952 C C . VAL A 1 359 ? 1.947 0.078 -28.597 1.00 89.00 359 VAL A C 1
ATOM 2954 O O . VAL A 1 359 ? 2.290 0.140 -27.425 1.00 89.00 359 VAL A O 1
ATOM 2957 N N . MET A 1 360 ? 0.664 0.179 -28.947 1.00 90.75 360 MET A N 1
ATOM 2958 C CA . MET A 1 360 ? -0.387 0.378 -27.944 1.00 90.75 360 MET A CA 1
ATOM 2959 C C . MET A 1 360 ? -0.776 -0.917 -27.228 1.00 90.75 360 MET A C 1
ATOM 2961 O O . MET A 1 360 ? -1.344 -0.853 -26.142 1.00 90.75 360 MET A O 1
ATOM 2965 N N . TYR A 1 361 ? -0.491 -2.078 -27.816 1.00 92.19 361 TYR A N 1
ATOM 2966 C CA . TYR A 1 361 ? -0.861 -3.373 -27.255 1.00 92.19 361 TYR A CA 1
ATOM 2967 C C . TYR A 1 361 ? -0.263 -3.620 -25.853 1.00 92.19 361 TYR A C 1
ATOM 2969 O O . TYR A 1 361 ? -1.059 -3.833 -24.932 1.00 92.19 361 TYR A O 1
ATOM 2977 N N . PRO A 1 362 ? 1.061 -3.481 -25.622 1.00 93.69 362 PRO A N 1
ATOM 2978 C CA . PRO A 1 362 ? 1.636 -3.641 -24.287 1.00 93.69 362 PRO A CA 1
ATOM 2979 C C . PRO A 1 362 ? 1.064 -2.647 -23.271 1.00 93.69 362 PRO A C 1
ATOM 2981 O O . PRO A 1 362 ? 0.761 -3.016 -22.141 1.00 93.69 362 PRO A O 1
ATOM 2984 N N . LEU A 1 363 ? 0.813 -1.400 -23.686 1.00 94.25 363 LEU A N 1
ATOM 2985 C CA . LEU A 1 363 ? 0.224 -0.383 -22.810 1.00 94.25 363 LEU A CA 1
ATOM 2986 C C . LEU A 1 363 ? -1.208 -0.732 -22.386 1.00 94.25 363 LEU A C 1
ATOM 2988 O O . LEU A 1 363 ? -1.576 -0.547 -21.230 1.00 94.25 363 LEU A O 1
ATOM 2992 N N . HIS A 1 364 ? -2.023 -1.270 -23.293 1.00 92.50 364 HIS A N 1
ATOM 2993 C CA . HIS A 1 364 ? -3.366 -1.736 -22.942 1.00 92.50 364 HIS A CA 1
ATOM 2994 C C . HIS A 1 364 ? -3.345 -2.981 -22.049 1.00 92.50 364 HIS A C 1
ATOM 2996 O O . HIS A 1 364 ? -4.251 -3.160 -21.236 1.00 92.50 364 HIS A O 1
ATOM 3002 N N . LYS A 1 365 ? -2.323 -3.832 -22.164 1.00 92.94 365 LYS A N 1
ATOM 3003 C CA . LYS A 1 365 ? -2.113 -4.950 -21.239 1.00 92.94 365 LYS A CA 1
ATOM 3004 C C . LYS A 1 365 ? -1.739 -4.471 -19.842 1.00 92.94 365 LYS A C 1
ATOM 3006 O O . LYS A 1 365 ? -2.352 -4.936 -18.888 1.00 92.94 365 LYS A O 1
ATOM 3011 N N . ILE A 1 366 ? -0.837 -3.494 -19.737 1.00 93.62 366 ILE A N 1
ATOM 3012 C CA . ILE A 1 366 ? -0.515 -2.825 -18.469 1.00 93.62 366 ILE A CA 1
ATOM 3013 C C . ILE A 1 366 ? -1.785 -2.213 -17.866 1.00 93.62 366 ILE A C 1
ATOM 3015 O O . ILE A 1 366 ? -2.077 -2.455 -16.702 1.00 93.62 366 ILE A O 1
ATOM 3019 N N . ASN A 1 367 ? -2.603 -1.518 -18.666 1.00 92.19 367 ASN A N 1
ATOM 3020 C CA . ASN A 1 367 ? -3.896 -1.003 -18.205 1.00 92.19 367 ASN A CA 1
ATOM 3021 C C . ASN A 1 367 ? -4.791 -2.105 -17.627 1.00 92.19 367 ASN A C 1
ATOM 3023 O O . ASN A 1 367 ? -5.385 -1.928 -16.576 1.00 92.19 367 ASN A O 1
ATOM 3027 N N . LYS A 1 368 ? -4.885 -3.252 -18.309 1.00 90.81 368 LYS A N 1
ATOM 3028 C CA . LYS A 1 368 ? -5.702 -4.379 -17.851 1.00 90.81 368 LYS A CA 1
ATOM 3029 C C . LYS A 1 368 ? -5.189 -4.968 -16.533 1.00 90.81 368 LYS A C 1
ATOM 3031 O O . LYS A 1 368 ? -6.011 -5.381 -15.729 1.00 90.81 368 LYS A O 1
ATOM 3036 N N . ILE A 1 369 ? -3.872 -5.013 -16.323 1.00 91.56 369 ILE A N 1
ATOM 3037 C CA . ILE A 1 369 ? -3.269 -5.437 -15.049 1.00 91.56 369 ILE A CA 1
ATOM 3038 C C . ILE A 1 369 ? -3.650 -4.443 -13.944 1.00 91.56 369 ILE A C 1
ATOM 3040 O O . ILE A 1 369 ? -4.172 -4.852 -12.914 1.00 91.56 369 ILE A O 1
ATOM 3044 N N . LEU A 1 370 ? -3.488 -3.140 -14.199 1.00 89.88 370 LEU A N 1
ATOM 3045 C CA . LEU A 1 370 ? -3.842 -2.078 -13.249 1.00 89.88 370 LEU A CA 1
ATOM 3046 C C . LEU A 1 370 ? -5.345 -2.045 -12.921 1.00 89.88 370 LEU A C 1
ATOM 3048 O O . LEU A 1 370 ? -5.724 -1.792 -11.782 1.00 89.88 370 LEU A O 1
ATOM 3052 N N . ASP A 1 371 ? -6.204 -2.315 -13.904 1.00 86.00 371 ASP A N 1
ATOM 3053 C CA . ASP A 1 371 ? -7.654 -2.402 -13.710 1.00 86.00 371 ASP A CA 1
ATOM 3054 C C . ASP A 1 371 ? -8.076 -3.716 -13.032 1.00 86.00 371 ASP A C 1
ATOM 3056 O O . ASP A 1 371 ? -9.096 -3.743 -12.353 1.00 86.00 371 ASP A O 1
ATOM 3060 N N . ALA A 1 372 ? -7.326 -4.812 -13.197 1.00 80.06 372 ALA A N 1
ATOM 3061 C CA . ALA A 1 372 ? -7.606 -6.079 -12.519 1.00 80.06 372 ALA A CA 1
ATOM 3062 C C . ALA A 1 372 ? -7.287 -6.014 -11.019 1.00 80.06 372 ALA A C 1
ATOM 3064 O O . ALA A 1 372 ? -8.002 -6.631 -10.233 1.00 80.06 372 ALA A O 1
ATOM 3065 N N . ASP A 1 373 ? -6.278 -5.230 -10.638 1.00 69.00 373 ASP A N 1
ATOM 3066 C CA . ASP A 1 373 ? -5.974 -4.935 -9.232 1.00 69.00 373 ASP A CA 1
ATOM 3067 C C . ASP A 1 373 ? -6.925 -3.906 -8.605 1.00 69.00 373 ASP A C 1
ATOM 3069 O O . ASP A 1 373 ? -6.945 -3.734 -7.395 1.00 69.00 373 ASP A O 1
ATOM 3073 N N . ASN A 1 374 ? -7.737 -3.237 -9.430 1.00 53.66 374 ASN A N 1
ATOM 3074 C CA . ASN A 1 374 ? -8.974 -2.502 -9.136 1.00 53.66 374 ASN A CA 1
ATOM 3075 C C . ASN A 1 374 ? -9.118 -1.780 -7.779 1.00 53.66 374 ASN A C 1
ATOM 3077 O O . ASN A 1 374 ? -10.225 -1.694 -7.241 1.00 53.66 374 ASN A O 1
ATOM 3081 N N . GLY A 1 375 ? -8.027 -1.250 -7.222 1.00 53.94 375 GLY A N 1
ATOM 3082 C CA . GLY A 1 375 ? -8.044 -0.650 -5.892 1.00 53.94 375 GLY A CA 1
ATOM 3083 C C . GLY A 1 375 ? -8.589 -1.616 -4.843 1.00 53.94 375 GLY A C 1
ATOM 3084 O O . GLY A 1 375 ? -9.423 -1.209 -4.027 1.00 53.94 375 GLY A O 1
ATOM 3085 N N . THR A 1 376 ? -8.180 -2.892 -4.887 1.00 54.00 376 THR A N 1
ATOM 3086 C CA . THR A 1 376 ? -8.441 -3.816 -3.788 1.00 54.00 376 THR A CA 1
ATOM 3087 C C . THR A 1 376 ? -8.087 -3.097 -2.502 1.00 54.00 376 THR A C 1
ATOM 3089 O O . THR A 1 376 ? -6.988 -2.580 -2.309 1.00 54.00 376 THR A O 1
ATOM 3092 N N . ASN A 1 377 ? -9.088 -2.969 -1.637 1.00 65.50 377 ASN A N 1
ATOM 3093 C CA . ASN A 1 377 ? -8.861 -2.526 -0.284 1.00 65.50 377 ASN A CA 1
ATOM 3094 C C . ASN A 1 377 ? -7.937 -3.586 0.309 1.00 65.50 377 ASN A C 1
ATOM 3096 O O . ASN A 1 377 ? -8.425 -4.638 0.701 1.00 65.50 377 ASN A O 1
ATOM 3100 N N . GLU A 1 378 ? -6.623 -3.361 0.299 1.00 72.50 378 GLU A N 1
ATOM 3101 C CA . GLU A 1 378 ? -5.673 -4.423 0.642 1.00 72.50 378 GLU A CA 1
ATOM 3102 C C . GLU A 1 378 ? -5.858 -4.896 2.069 1.00 72.50 378 GLU A C 1
ATOM 3104 O O . GLU A 1 378 ? -5.647 -6.064 2.369 1.00 72.50 378 GLU A O 1
ATOM 3109 N N . VAL A 1 379 ? -6.407 -4.039 2.928 1.00 72.12 379 VAL A N 1
ATOM 3110 C CA . VAL A 1 379 ? -6.903 -4.452 4.238 1.00 72.12 379 VAL A CA 1
ATOM 3111 C C . VAL A 1 379 ? -8.037 -5.475 4.100 1.00 72.12 379 VAL A C 1
ATOM 3113 O O . VAL A 1 379 ? -8.004 -6.504 4.762 1.00 72.12 379 VAL A O 1
ATOM 3116 N N . ALA A 1 380 ? -9.028 -5.252 3.235 1.00 73.62 380 ALA A N 1
ATOM 3117 C CA . ALA A 1 380 ? -10.073 -6.238 2.945 1.00 73.62 380 ALA A CA 1
ATOM 3118 C C . ALA A 1 380 ? -9.525 -7.512 2.277 1.00 73.62 380 ALA A C 1
ATOM 3120 O O . ALA A 1 380 ? -9.957 -8.601 2.649 1.00 73.62 380 ALA A O 1
ATOM 3121 N N . THR A 1 381 ? -8.571 -7.405 1.346 1.00 78.00 381 THR A N 1
ATOM 3122 C CA . THR A 1 381 ? -7.898 -8.563 0.734 1.00 78.00 381 THR A CA 1
ATOM 3123 C C . THR A 1 381 ? -7.210 -9.395 1.808 1.00 78.00 381 THR A C 1
ATOM 3125 O O . THR A 1 381 ? -7.509 -10.577 1.937 1.00 78.00 381 THR A O 1
ATOM 3128 N N . MET A 1 382 ? -6.384 -8.766 2.647 1.00 79.38 382 MET A N 1
ATOM 3129 C CA . MET A 1 382 ? -5.679 -9.407 3.757 1.00 79.38 382 MET A CA 1
ATOM 3130 C C . MET A 1 382 ? -6.624 -10.002 4.804 1.00 79.38 382 MET A C 1
ATOM 3132 O O . MET A 1 382 ? -6.333 -11.056 5.366 1.00 79.38 382 MET A O 1
ATOM 3136 N N . ILE A 1 383 ? -7.764 -9.361 5.073 1.00 77.44 383 ILE A N 1
ATOM 3137 C CA . ILE A 1 383 ? -8.796 -9.923 5.953 1.00 77.44 383 ILE A CA 1
ATOM 3138 C C . ILE A 1 383 ? -9.414 -11.176 5.323 1.00 77.44 383 ILE A C 1
ATOM 3140 O O . ILE A 1 383 ? -9.558 -12.196 5.996 1.00 77.44 383 ILE A O 1
ATOM 3144 N N . ASN A 1 384 ? -9.756 -11.123 4.035 1.00 80.12 384 ASN A N 1
ATOM 3145 C CA . ASN A 1 384 ? -10.404 -12.226 3.325 1.00 80.12 384 ASN A CA 1
ATOM 3146 C C . ASN A 1 384 ? -9.468 -13.423 3.106 1.00 80.12 384 ASN A C 1
ATOM 3148 O O . ASN A 1 384 ? -9.927 -14.563 3.116 1.00 80.12 384 ASN A O 1
ATOM 3152 N N . THR A 1 385 ? -8.170 -13.181 2.922 1.00 80.31 385 THR A N 1
ATOM 3153 C CA . THR A 1 385 ? -7.144 -14.226 2.774 1.00 80.31 385 THR A CA 1
ATOM 3154 C C . THR A 1 385 ? -6.611 -14.735 4.113 1.00 80.31 385 THR A C 1
ATOM 3156 O O . THR A 1 385 ? -5.828 -15.680 4.136 1.00 80.31 385 THR A O 1
ATOM 3159 N N . GLY A 1 386 ? -7.044 -14.145 5.233 1.00 79.06 386 GLY A N 1
ATOM 3160 C CA . GLY A 1 386 ? -6.640 -14.548 6.580 1.00 79.06 386 GLY A CA 1
ATOM 3161 C C . GLY A 1 386 ? -5.266 -14.034 7.023 1.00 79.06 386 GLY A C 1
ATOM 3162 O O . GLY A 1 386 ? -4.849 -14.348 8.135 1.00 79.06 386 GLY A O 1
ATOM 3163 N N . VAL A 1 387 ? -4.597 -13.212 6.208 1.00 81.06 387 VAL A N 1
ATOM 3164 C CA . VAL A 1 387 ? -3.333 -12.528 6.547 1.00 81.06 387 VAL A CA 1
ATOM 3165 C C . VAL A 1 387 ? -3.527 -11.578 7.736 1.00 81.06 387 VAL A C 1
ATOM 3167 O O . VAL A 1 387 ? -2.653 -11.434 8.589 1.00 81.06 387 VAL A O 1
ATOM 3170 N N . MET A 1 388 ? -4.703 -10.950 7.844 1.00 75.12 388 MET A N 1
ATOM 3171 C CA . MET A 1 388 ? -5.008 -9.992 8.904 1.00 75.12 388 MET A CA 1
ATOM 3172 C C . MET A 1 388 ? -6.296 -10.354 9.646 1.00 75.12 388 MET A C 1
ATOM 3174 O O . MET A 1 388 ? -7.382 -10.387 9.076 1.00 75.12 388 MET A O 1
ATOM 3178 N N . SER A 1 389 ? -6.202 -10.561 10.962 1.00 71.12 389 SER A N 1
ATOM 3179 C CA . SER A 1 389 ? -7.377 -10.668 11.835 1.00 71.12 389 SER A CA 1
ATOM 3180 C C . SER A 1 389 ? -7.697 -9.323 12.506 1.00 71.12 389 SER A C 1
ATOM 3182 O O . SER A 1 389 ? -6.806 -8.499 12.724 1.00 71.12 389 SER A O 1
ATOM 3184 N N . LYS A 1 390 ? -8.948 -9.116 12.954 1.00 61.50 390 LYS A N 1
ATOM 3185 C CA . LYS A 1 390 ? -9.307 -7.971 13.827 1.00 61.50 390 LYS A CA 1
ATOM 3186 C C . LYS A 1 390 ? -8.447 -7.898 15.102 1.00 61.50 390 LYS A C 1
ATOM 3188 O O . LYS A 1 390 ? -8.316 -6.829 15.689 1.00 61.50 390 LYS A O 1
ATOM 3193 N N . ARG A 1 391 ? -7.870 -9.025 15.538 1.00 59.00 391 ARG A N 1
ATOM 3194 C CA . ARG A 1 391 ? -6.948 -9.112 16.680 1.00 59.00 391 ARG A CA 1
ATOM 3195 C C . ARG A 1 391 ? -5.535 -8.644 16.311 1.00 59.00 391 ARG A C 1
ATOM 3197 O O . ARG A 1 391 ? -4.905 -7.995 17.133 1.00 59.00 391 ARG A O 1
ATOM 3204 N N . ASN A 1 392 ? -5.086 -8.899 15.082 1.00 57.09 392 ASN A N 1
ATOM 3205 C CA . ASN A 1 392 ? -3.770 -8.488 14.577 1.00 57.09 392 ASN A CA 1
ATOM 3206 C C . ASN A 1 392 ? -3.719 -6.970 14.326 1.00 57.09 392 ASN A C 1
ATOM 3208 O O . ASN A 1 392 ? -2.700 -6.341 14.573 1.00 57.09 392 ASN A O 1
ATOM 3212 N N . MET A 1 393 ? -4.838 -6.333 13.954 1.00 56.62 393 MET A N 1
ATOM 3213 C CA . MET A 1 393 ? -4.905 -4.859 13.928 1.00 56.62 393 MET A CA 1
ATOM 3214 C C . MET A 1 393 ? -4.759 -4.215 15.316 1.00 56.62 393 MET A C 1
ATOM 3216 O O . MET A 1 393 ? -4.337 -3.070 15.409 1.00 56.62 393 MET A O 1
ATOM 3220 N N . LYS A 1 394 ? -5.063 -4.936 16.406 1.00 50.22 394 LYS A N 1
ATOM 3221 C CA . LYS A 1 394 ? -4.809 -4.442 17.769 1.00 50.22 394 LYS A CA 1
ATOM 3222 C C . LYS A 1 394 ? -3.334 -4.538 18.176 1.00 50.22 394 LYS A C 1
ATOM 3224 O O . LYS A 1 394 ? -2.958 -3.868 19.127 1.00 50.22 394 LYS A O 1
ATOM 3229 N N . SER A 1 395 ? -2.489 -5.332 17.506 1.00 50.03 395 SER A N 1
ATOM 3230 C CA . SER A 1 395 ? -1.042 -5.352 17.794 1.00 50.03 395 SER A CA 1
ATOM 3231 C C . SER A 1 395 ? -0.298 -4.198 17.118 1.00 50.03 395 SER A C 1
ATOM 3233 O O . SER A 1 395 ? 0.610 -3.654 17.732 1.00 50.03 395 SER A O 1
ATOM 3235 N N . LEU A 1 396 ? -0.787 -3.714 15.964 1.00 49.38 396 LEU A N 1
ATOM 3236 C CA . LEU A 1 396 ? -0.420 -2.410 15.371 1.00 49.38 396 LEU A CA 1
ATOM 3237 C C . LEU A 1 396 ? -0.666 -1.214 16.319 1.00 49.38 396 LEU A C 1
ATOM 3239 O O . LEU A 1 396 ? -0.272 -0.097 16.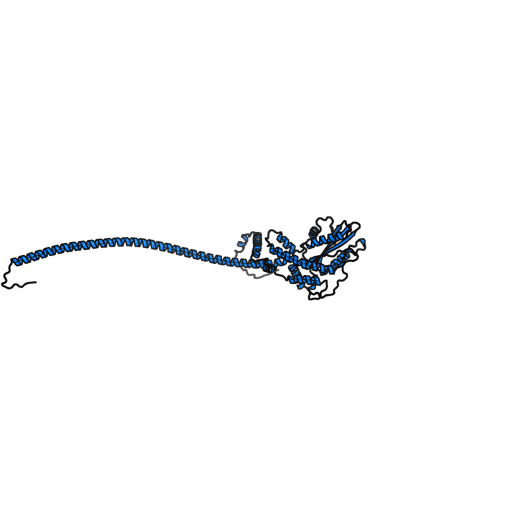020 1.00 49.38 396 LEU A O 1
ATOM 3243 N N . PHE A 1 397 ? -1.339 -1.438 17.453 1.00 43.66 397 PHE A N 1
ATOM 3244 C CA . PHE A 1 397 ? -1.622 -0.440 18.482 1.00 43.66 397 PHE A CA 1
ATOM 3245 C C . PHE A 1 397 ? -0.527 -0.340 19.556 1.00 43.66 397 PHE A C 1
ATOM 3247 O O . PHE A 1 397 ? -0.414 0.691 20.223 1.00 43.66 397 PHE A O 1
ATOM 3254 N N . LYS A 1 398 ? 0.291 -1.390 19.750 1.00 44.31 398 LYS A N 1
ATOM 3255 C CA . LYS A 1 398 ? 1.421 -1.319 20.696 1.00 44.31 398 LYS A CA 1
ATOM 3256 C C . LYS A 1 398 ? 2.450 -0.276 20.255 1.00 44.31 398 LYS A C 1
ATOM 3258 O O . LYS A 1 398 ? 3.059 0.359 21.105 1.00 44.31 398 LYS A O 1
ATOM 3263 N N . THR A 1 399 ? 2.556 -0.042 18.955 1.00 45.28 399 THR A N 1
ATOM 3264 C CA . THR A 1 399 ? 3.432 0.957 18.346 1.00 45.28 399 THR A CA 1
ATOM 3265 C C . THR A 1 399 ? 2.896 2.383 18.444 1.00 45.28 399 THR A C 1
ATOM 3267 O O . THR A 1 399 ? 3.676 3.290 18.691 1.00 45.28 399 THR A O 1
ATOM 3270 N N . THR A 1 400 ? 1.580 2.619 18.373 1.00 41.91 400 THR A N 1
ATOM 3271 C CA . THR A 1 400 ? 1.017 3.962 18.638 1.00 41.91 400 THR A CA 1
ATOM 3272 C C . THR A 1 400 ? 1.046 4.346 20.114 1.00 41.91 400 THR A C 1
ATOM 3274 O O . THR A 1 400 ? 1.176 5.524 20.420 1.00 41.91 400 THR A O 1
ATOM 3277 N N . LYS A 1 401 ? 0.956 3.376 21.039 1.00 39.06 401 LYS A N 1
ATOM 3278 C CA . LYS A 1 401 ? 1.150 3.655 22.471 1.00 39.06 401 LYS A CA 1
ATOM 3279 C C . LYS A 1 401 ? 2.616 3.979 22.774 1.00 39.06 401 LYS A C 1
ATOM 3281 O O . LYS A 1 401 ? 2.863 4.940 23.481 1.00 39.06 401 LYS A O 1
ATOM 3286 N N . ALA A 1 402 ? 3.557 3.242 22.180 1.00 39.50 402 ALA A N 1
ATOM 3287 C CA . ALA A 1 402 ? 4.985 3.539 22.285 1.00 39.50 402 ALA A CA 1
ATOM 3288 C C . ALA A 1 402 ? 5.367 4.875 21.617 1.00 39.50 402 ALA A C 1
ATOM 3290 O O . ALA A 1 402 ? 6.201 5.589 22.152 1.00 39.50 402 ALA A O 1
ATOM 3291 N N . ALA A 1 403 ? 4.726 5.255 20.504 1.00 38.41 403 ALA A N 1
ATOM 3292 C CA . ALA A 1 403 ? 4.922 6.561 19.868 1.00 38.41 403 ALA A CA 1
ATOM 3293 C C . ALA A 1 403 ? 4.315 7.716 20.690 1.00 38.41 403 ALA A C 1
ATOM 3295 O O . ALA A 1 403 ? 4.941 8.759 20.824 1.00 38.41 403 ALA A O 1
ATOM 3296 N N . ALA A 1 404 ? 3.141 7.514 21.301 1.00 39.72 404 ALA A N 1
ATOM 3297 C CA . ALA A 1 404 ? 2.532 8.490 22.210 1.00 39.72 404 ALA A CA 1
ATOM 3298 C C . ALA A 1 404 ? 3.281 8.615 23.552 1.00 39.72 404 ALA A C 1
ATOM 3300 O O . ALA A 1 404 ? 3.248 9.671 24.165 1.00 39.72 404 ALA A O 1
ATOM 3301 N N . GLU A 1 405 ? 3.953 7.553 24.007 1.00 45.00 405 GLU A N 1
ATOM 3302 C CA . GLU A 1 405 ? 4.850 7.570 25.175 1.00 45.00 405 GLU A CA 1
ATOM 3303 C C . GLU A 1 405 ? 6.261 8.095 24.832 1.00 45.00 405 GLU A C 1
ATOM 3305 O O . GLU A 1 405 ? 7.016 8.434 25.735 1.00 45.00 405 GLU A O 1
ATOM 3310 N N . ALA A 1 406 ? 6.628 8.171 23.546 1.00 40.16 406 ALA A N 1
ATOM 3311 C CA . ALA A 1 406 ? 7.896 8.736 23.073 1.00 40.16 406 ALA A CA 1
ATOM 3312 C C . ALA A 1 406 ? 7.802 10.235 22.733 1.00 40.16 406 ALA A C 1
ATOM 3314 O O . ALA A 1 406 ? 8.816 10.931 22.760 1.00 40.16 406 ALA A O 1
ATOM 3315 N N . GLU A 1 407 ? 6.602 10.751 22.453 1.00 37.03 407 GLU A N 1
ATOM 3316 C CA . GLU A 1 407 ? 6.311 12.189 22.358 1.00 37.03 407 GLU A CA 1
ATOM 3317 C C . GLU A 1 407 ? 6.035 12.796 23.742 1.00 37.03 407 GLU A C 1
ATOM 3319 O O . GLU A 1 407 ? 5.035 13.483 23.942 1.00 37.03 407 GLU A O 1
ATOM 3324 N N . ASP A 1 408 ? 6.942 12.549 24.690 1.00 42.22 408 ASP A N 1
ATOM 3325 C CA . ASP A 1 408 ? 7.007 13.155 26.025 1.00 42.22 408 ASP A CA 1
ATOM 3326 C C . ASP A 1 408 ? 7.256 14.680 25.895 1.00 42.22 408 ASP A C 1
ATOM 3328 O O . ASP A 1 408 ? 8.317 15.219 26.210 1.00 42.22 408 ASP A O 1
ATOM 3332 N N . VAL A 1 409 ? 6.283 15.399 25.331 1.00 37.34 409 VAL A N 1
ATOM 3333 C CA . VAL A 1 409 ? 6.159 16.843 25.472 1.00 37.34 409 VAL A CA 1
ATOM 3334 C C . VAL A 1 409 ? 5.680 17.040 26.896 1.00 37.34 409 VAL A C 1
ATOM 3336 O O . VAL A 1 409 ? 4.513 16.782 27.194 1.00 37.34 409 VAL A O 1
ATOM 3339 N N . GLU A 1 410 ? 6.608 17.445 27.766 1.00 36.41 410 GLU A N 1
ATOM 3340 C CA . GLU A 1 410 ? 6.327 17.905 29.124 1.00 36.41 410 GLU A CA 1
ATOM 3341 C C . GLU A 1 410 ? 5.052 18.752 29.112 1.00 36.41 410 GLU A C 1
ATOM 3343 O O . GLU A 1 410 ? 5.000 19.854 28.560 1.00 36.41 410 GLU A O 1
ATOM 3348 N N . PHE A 1 411 ? 3.990 18.185 29.678 1.00 33.59 411 PHE A N 1
ATOM 3349 C CA . PHE A 1 411 ? 2.750 18.894 29.907 1.00 33.59 411 PHE A CA 1
ATOM 3350 C C . PHE A 1 411 ? 3.000 19.814 31.099 1.00 33.59 411 PHE A C 1
ATOM 3352 O O . PHE A 1 411 ? 2.919 19.393 32.250 1.00 33.59 411 PHE A O 1
ATOM 3359 N N . ASP A 1 412 ? 3.393 21.049 30.800 1.00 37.19 412 ASP A N 1
ATOM 3360 C CA . ASP A 1 412 ? 3.584 22.095 31.794 1.00 37.19 412 ASP A CA 1
ATOM 3361 C C . ASP A 1 412 ? 2.224 22.449 32.420 1.00 37.19 412 ASP A C 1
ATOM 3363 O O . ASP A 1 412 ? 1.349 23.059 31.784 1.00 37.19 412 ASP A O 1
ATOM 3367 N N . GLU A 1 413 ? 2.039 22.010 33.668 1.00 40.19 413 GLU A N 1
ATOM 3368 C CA . GLU A 1 413 ? 0.842 22.221 34.488 1.00 40.19 413 GLU A CA 1
ATOM 3369 C C . GLU A 1 413 ? 0.514 23.720 34.687 1.00 40.19 413 GLU A C 1
ATOM 3371 O O . GLU A 1 413 ? -0.608 24.049 35.072 1.00 40.19 413 GLU A O 1
ATOM 3376 N N . GLU A 1 414 ? 1.408 24.655 34.327 1.00 39.53 414 GLU A N 1
ATOM 3377 C CA . GLU A 1 414 ? 1.143 26.103 34.379 1.00 39.53 414 GLU A CA 1
ATOM 3378 C C . GLU A 1 414 ? 0.148 26.618 33.318 1.00 39.53 414 GLU A C 1
ATOM 3380 O O . GLU A 1 414 ? -0.402 27.718 33.457 1.00 39.53 414 GLU A O 1
ATOM 3385 N N . THR A 1 415 ? -0.153 25.853 32.261 1.00 40.50 415 THR A N 1
ATOM 3386 C CA . THR A 1 415 ? -1.011 26.365 31.168 1.00 40.50 415 THR A CA 1
ATOM 3387 C C . THR A 1 415 ? -2.514 26.262 31.473 1.00 40.50 415 THR A C 1
ATOM 3389 O O . THR A 1 415 ? -3.329 26.912 30.814 1.00 40.50 415 THR A O 1
ATOM 3392 N N . GLN A 1 416 ? -2.909 25.490 32.492 1.00 39.16 416 GLN A N 1
ATOM 3393 C CA . GLN A 1 416 ? -4.321 25.258 32.824 1.00 39.16 416 GLN A CA 1
ATOM 3394 C C . GLN A 1 416 ? -4.885 26.257 33.852 1.00 39.16 416 GLN A C 1
ATOM 3396 O O . GLN A 1 416 ? -6.098 26.465 33.891 1.00 39.16 416 GLN A O 1
ATOM 3401 N N . GLU A 1 417 ? -4.033 26.955 34.612 1.00 38.09 417 GLU A N 1
ATOM 3402 C CA . GLU A 1 417 ? -4.472 27.996 35.559 1.00 38.09 417 GLU A CA 1
ATOM 3403 C C . GLU A 1 417 ? -4.675 29.375 34.906 1.00 38.09 417 GLU A C 1
ATOM 3405 O O . GLU A 1 417 ? -5.434 30.192 35.420 1.00 38.09 417 GLU A O 1
ATOM 3410 N N . ARG A 1 418 ? -4.112 29.632 33.714 1.00 39.38 418 ARG A N 1
ATOM 3411 C CA . ARG A 1 418 ? -4.310 30.914 33.003 1.00 39.38 418 ARG A CA 1
ATOM 3412 C C . ARG A 1 418 ? -5.638 31.058 32.256 1.00 39.38 418 ARG A C 1
ATOM 3414 O O . ARG A 1 418 ? -5.904 32.134 31.729 1.00 39.38 418 ARG A O 1
ATOM 3421 N N . PHE A 1 419 ? -6.470 30.019 32.202 1.00 35.69 419 PHE A N 1
ATOM 3422 C CA . PHE A 1 419 ? -7.736 30.051 31.456 1.00 35.69 419 PHE A CA 1
ATOM 3423 C C . PHE A 1 419 ? -9.000 30.148 32.322 1.00 35.69 419 PHE A C 1
ATOM 3425 O O . PHE A 1 419 ? -10.090 30.225 31.760 1.00 35.69 419 PHE A O 1
ATOM 3432 N N . ASN A 1 420 ? -8.878 30.192 33.656 1.00 39.25 420 ASN A N 1
ATOM 3433 C CA . ASN A 1 420 ? -10.036 30.199 34.564 1.00 39.25 420 ASN A CA 1
ATOM 3434 C C . ASN A 1 420 ? -10.192 31.447 35.447 1.00 39.25 420 ASN A C 1
ATOM 3436 O O . ASN A 1 420 ? -11.089 31.476 36.286 1.00 39.25 420 ASN A O 1
ATOM 3440 N N . GLU A 1 421 ? -9.423 32.511 35.224 1.00 38.06 421 GLU A N 1
ATOM 3441 C CA . GLU A 1 421 ? -9.685 33.806 35.858 1.00 38.06 421 GLU A CA 1
ATOM 3442 C C . GLU A 1 421 ? -9.682 34.923 34.811 1.00 38.06 421 GLU A C 1
ATOM 3444 O O . GLU A 1 421 ? -8.636 35.358 34.341 1.00 38.06 421 GLU A O 1
ATOM 3449 N N . VAL A 1 422 ? -10.880 35.357 34.411 1.00 36.53 422 VAL A N 1
ATOM 3450 C CA . VAL A 1 422 ? -11.413 36.721 34.607 1.00 36.53 422 VAL A CA 1
ATOM 3451 C C . VAL A 1 422 ? -12.618 36.916 33.673 1.00 36.53 422 VAL A C 1
ATOM 3453 O O . VAL A 1 422 ? -12.494 37.136 32.472 1.00 36.53 422 VAL A O 1
ATOM 3456 N N . ASN A 1 423 ? -13.781 36.730 34.297 1.00 37.03 423 ASN A N 1
ATOM 3457 C CA . ASN A 1 423 ? -15.040 37.470 34.216 1.00 37.03 423 ASN A CA 1
ATOM 3458 C C . ASN A 1 423 ? -15.356 38.365 33.005 1.00 37.03 423 ASN A C 1
ATOM 3460 O O . ASN A 1 423 ? -14.647 39.313 32.675 1.00 37.03 423 ASN A O 1
ATOM 3464 N N . GLU A 1 424 ? -16.560 38.093 32.491 1.00 43.16 424 GLU A N 1
ATOM 3465 C CA . GLU A 1 424 ? -17.588 39.067 32.115 1.00 43.16 424 GLU A CA 1
ATOM 3466 C C . GLU A 1 424 ? -17.532 40.347 32.964 1.00 43.16 424 GLU A C 1
ATOM 3468 O O . GLU A 1 424 ? -17.635 40.277 34.185 1.00 43.16 424 GLU A O 1
ATOM 3473 N N . ASP A 1 425 ? -17.370 41.483 32.288 1.00 44.44 425 ASP A N 1
ATOM 3474 C CA . ASP A 1 425 ? -17.945 42.809 32.569 1.00 44.44 425 ASP A CA 1
ATOM 3475 C C . ASP A 1 425 ? -16.919 43.888 32.214 1.00 44.44 425 ASP A C 1
ATOM 3477 O O . ASP A 1 425 ? -15.962 44.123 32.942 1.00 44.44 425 ASP A O 1
ATOM 3481 N N . ASP A 1 426 ? -17.103 44.473 31.029 1.00 38.47 426 ASP A N 1
ATOM 3482 C CA . ASP A 1 426 ? -16.976 45.909 30.747 1.00 38.47 426 ASP A CA 1
ATOM 3483 C C . ASP A 1 426 ? -16.956 46.096 29.222 1.00 38.47 426 ASP A C 1
ATOM 3485 O O . ASP A 1 426 ? -15.926 46.018 28.552 1.00 38.47 426 ASP A O 1
ATOM 3489 N N . LEU A 1 427 ? -18.142 46.327 28.657 1.00 42.66 427 LEU A N 1
ATOM 3490 C CA . LEU A 1 427 ? -18.275 47.041 27.391 1.00 42.66 427 LEU A CA 1
ATOM 3491 C C . LEU A 1 427 ? -18.102 48.536 27.686 1.00 42.66 427 LEU A C 1
ATOM 3493 O O . LEU A 1 427 ? -18.888 49.070 28.471 1.00 42.66 427 LEU A O 1
ATOM 3497 N N . PRO A 1 428 ? -17.187 49.243 27.007 1.00 39.06 428 PRO A N 1
ATOM 3498 C CA . PRO A 1 428 ? -17.382 50.646 26.724 1.00 39.06 428 PRO A CA 1
ATOM 3499 C C . PRO A 1 428 ? -17.823 50.837 25.273 1.00 39.06 428 PRO A C 1
ATOM 3501 O O . PRO A 1 428 ? -17.253 50.279 24.330 1.00 39.06 428 PRO A O 1
ATOM 3504 N N . ASP A 1 429 ? -18.862 51.656 25.154 1.00 44.59 429 ASP A N 1
ATOM 3505 C CA . ASP A 1 429 ? -19.345 52.310 23.949 1.00 44.59 429 ASP A CA 1
ATOM 3506 C C . ASP A 1 429 ? -18.196 52.812 23.065 1.00 44.59 429 ASP A C 1
ATOM 3508 O O . ASP A 1 429 ? -17.248 53.444 23.533 1.00 44.59 429 ASP A O 1
ATOM 3512 N N . THR A 1 430 ? -18.314 52.563 21.762 1.00 41.34 430 THR A N 1
ATOM 3513 C CA . THR A 1 430 ? -17.537 53.276 20.742 1.00 41.34 430 THR A CA 1
ATOM 3514 C C . THR A 1 430 ? -18.486 54.202 20.000 1.00 41.34 430 THR A C 1
ATOM 3516 O O . THR A 1 430 ? -18.939 53.906 18.896 1.00 41.34 430 THR A O 1
ATOM 3519 N N . ASP A 1 431 ? -18.807 55.311 20.664 1.00 41.00 431 ASP A N 1
ATOM 3520 C CA . ASP A 1 431 ? -19.159 56.546 19.979 1.00 41.00 431 ASP A CA 1
ATOM 3521 C C . ASP A 1 431 ? -17.866 57.202 19.476 1.00 41.00 431 ASP A C 1
ATOM 3523 O O . ASP A 1 431 ? -16.894 57.356 20.214 1.00 41.00 431 ASP A O 1
ATOM 3527 N N . ASP A 1 432 ? -17.942 57.580 18.206 1.00 42.00 432 ASP A N 1
ATOM 3528 C CA . ASP A 1 432 ? -17.413 58.805 17.625 1.00 42.00 432 ASP A CA 1
ATOM 3529 C C . ASP A 1 432 ? -15.899 59.056 17.468 1.00 42.00 432 ASP A C 1
ATOM 3531 O O . ASP A 1 432 ? -15.067 58.939 18.362 1.00 42.00 432 ASP A O 1
ATOM 3535 N N . GLU A 1 433 ? -15.647 59.569 16.259 1.00 40.66 433 GLU A N 1
ATOM 3536 C CA . GLU A 1 433 ? -14.702 60.635 15.931 1.00 40.66 433 GLU A CA 1
ATOM 3537 C C . GLU A 1 433 ? -13.233 60.268 15.604 1.00 40.66 433 GLU A C 1
ATOM 3539 O O . GLU A 1 433 ? -12.359 60.125 16.451 1.00 40.66 433 GLU A O 1
ATOM 3544 N N . ASP A 1 434 ? -12.994 60.269 14.283 1.00 43.22 434 ASP A N 1
ATOM 3545 C CA . ASP A 1 434 ? -12.177 61.286 13.594 1.00 43.22 434 ASP A CA 1
ATOM 3546 C C . ASP A 1 434 ? -10.636 61.161 13.444 1.00 43.22 434 ASP A C 1
ATOM 3548 O O . ASP A 1 434 ? -9.896 60.926 14.393 1.00 43.22 434 ASP A O 1
ATOM 3552 N N . PHE A 1 435 ? -10.216 61.487 12.200 1.00 40.94 435 PHE A N 1
ATOM 3553 C CA . PHE A 1 435 ? -8.908 61.953 11.666 1.00 40.94 435 PHE A CA 1
ATOM 3554 C C . PHE A 1 435 ? -7.672 61.031 11.842 1.00 40.94 435 PHE A C 1
ATOM 3556 O O . PHE A 1 435 ? -7.380 60.553 12.928 1.00 40.94 435 PHE A O 1
ATOM 3563 N N . ASP A 1 436 ? -6.851 60.706 10.832 1.00 42.16 436 ASP A N 1
ATOM 3564 C CA . ASP A 1 436 ? -6.486 61.323 9.537 1.00 42.16 436 ASP A CA 1
ATOM 3565 C C . ASP A 1 436 ? -6.180 60.257 8.458 1.00 42.16 436 ASP A C 1
ATOM 3567 O O . ASP A 1 436 ? -5.619 59.189 8.814 1.00 42.16 436 ASP A O 1
#

Secondary structure (DSSP, 8-state):
--PPPPTT----HHHHHHHHHHHHHHHHHHHHHHHHHHHHHHHHHHHHHHHHHHHHHHHHHHHHHHHHHHHHHHHHHHHHHHHHHHHHHHHHHHHHHHHHHHHHHHHHHHHHHHHHHHHHHHHHHHGGGGSHHHHHHHHHHHHHHHS-HHHHHHHSEEEEEEEEEEE-SS-EEEEEEEEEEEGGGHHHHHHHHHHHHH-SS-GGG--EEPPPEEEEEE-S-B---HHHHHHHHHTT-TTEEEETTTTEEEEEES---HHHHHHHHHHHHHHHHTS--BHHHHHHHHHHH-TTS---HHHHHHHHHHHHHHHHHHHHHHHHHHHTTEEE-TTSTT-EEE-SS----EEEETTEEEEEETTHHHHHHHHHHHHHSTT--HHHHHHHTTS--TTGGGTHHHHHHHHHHH------GGGTGGGS---S------------

pLDDT: mean 80.02, std 17.16, range [33.59, 96.5]